Protein 4QNS (pdb70)

B-factor: mean 16.65, std 9.48, range [5.18, 85.09]

Secondary structure (DSSP, 8-state):
-HHHHHHHHHHHHHHHHHHTSGGGGGGSSPPPTTT-HHHHHH-SS---HHHHHHHHHTT---SHHHHHHHHHHHHHHHHHHS-TTSHHHHHHHHHHHHHHHHHHT-/-HHHHHHHHHHHHHHHHHHTSGGGGGGSSPPPTTTSTTHHHH-SS---HHHHHHHHHHT---SHHHHHHHHHHHHHHHHHHS-TTSHHHHHHHHHHHHHHHHHHT-/-HHHHHHHHHHHHHTSTT-GGGSS---GGGSTTHHHH-SS---HHHHHHHHHHT---SHHHHHHHHHHHHHHHHHHS-TTSHHHHHHHHHHHHHHHHHHH-/-HHHHHHHHHHHHHHTSTT-GGGSS---TTT-TTHHHH-SS---HHHHHHHHHHT---SHHHHHHHHHHHHHHHHHHS-TTSHHHHHHHHHHHHHHHHHHT-

Foldseek 3Di:
DVVLVVLLVLQLVLLVVLCPDPLQVVAADWDDCVVCVVLCVFDVLDHGSVRLNVCSVVSVDVDLVSSVVRLVVNLVSQPRPDPCPDSNNVSSVVSCVVRVVSSVVD/DVVLVVLLVLQVVLLVVLCPDPLQVVQADDDDCVVPVCLCVQQVDEHGSVRLNVCSVVSNDRDLVSSVVNLVVNLVSQPSVDPCPDSSNVSSVVSCVVRVVSSVVD/DVLVLLVVLLVVLCPDPLQVVAADWDDPVPQPCLVVFQPDEHGSVRLNVCSVVVVDVDLVSSVVVLVSNLVSQPRRDDCVDVSNVSSVVSCVVSVVSSVVD/DVVLVLLVVLLVVLCPDPLQVVAADWDDCVVVVCLCVFQVDEHGSVRLNVCSVVVVDVDLVSSVVVLVSNLVSQPRSDDCPDVSNVSSVVSCVVSVVSSVVD

Solvent-accessible surface area: 22163 Å² total; per-residue (Å²): 75,143,155,85,79,106,18,67,81,57,1,32,38,12,0,73,62,0,80,149,33,119,2,0,177,51,13,48,141,62,52,40,123,106,150,32,71,95,25,52,97,92,3,149,98,64,16,6,2,78,47,0,35,134,68,2,122,132,36,76,14,125,63,48,102,62,0,4,96,10,0,61,60,5,0,55,13,8,7,116,81,34,50,53,97,44,102,102,2,115,52,0,8,85,0,0,56,58,0,8,33,63,21,62,83,46,76,143,154,74,78,107,16,62,81,58,0,30,37,12,0,68,68,0,60,154,39,137,7,0,114,26,12,59,136,49,54,46,93,58,153,16,97,67,15,65,98,84,2,140,58,11,13,5,2,54,5,0,32,48,27,2,138,74,28,44,9,118,66,49,101,58,0,4,114,7,0,105,68,5,0,56,16,12,66,124,69,30,54,95,135,46,76,89,32,102,34,0,64,69,0,32,103,75,0,61,84,86,21,114,84,46,166,42,90,88,60,0,26,25,1,0,71,68,0,63,142,43,151,5,0,127,24,10,52,128,80,57,63,112,106,145,9,105,91,15,189,113,76,4,199,98,79,13,4,0,42,45,0,36,141,68,1,128,149,29,57,15,153,32,40,74,59,0,1,107,9,0,59,50,6,0,18,16,13,2,59,51,25,36,2,78,43,79,85,3,96,37,0,19,100,4,1,54,77,0,4,80,90,11,90,84,49,148,151,43,64,81,76,0,31,28,2,0,52,97,0,48,78,32,94,23,0,3,19,7,24,115,82,61,61,53,76,65,6,32,44,11,6,25,70,2,124,83,17,14,4,3,43,35,0,36,138,66,1,124,149,26,56,18,155,60,46,107,56,0,0,102,8,0,58,60,6,0,18,15,12,2,58,58,25,35,2,76,26,21,25,2,89,28,0,20,105,4,1,57,81,0,5,82,90,12,89,82,47

GO terms:
  GO:0005634 nucleus (C, IDA)
  GO:0010484 histone H3 acetyltransferase activity (F, IDA)

Sequence (415 aa):
GHKEVQLKDQILGVLDYLEKQQQSAWPFLKPVSLSEAPDYYDIIKEPTDILTMRRKARHGDYKTKEDFGIELKRRMFDNCRLYNAPTTIYFKKYANEELQTLIWPKYEAIGHKEVQLKDQILGVLDYLEEKQQSAWPFLKPVSLSEAPDYYDIIKEPTDILTMRRKARRHGDYKTKEDFGIELKRMFDNCRLYNAPTTIYFKYANEELQTLIWPKYEAIQLKDQILGVLDYLEEKQQQSAWPFLKPVSSLSEEAPDYYDIIKEPTDILTMRRKARRHHGDYKTKEDFGIELKRMFDNCRLYNAPTTIIYFKYANELQTLIIWPKYEAIVQLKDQILGVLDYLEKKQQSAWPFLKPVSLSEAAPDDYYDIIKEPTDILTMRRKARHHGDYKTKEDFGIELKKRMFDNCRLYNAPTTIYFKYANELLQTLLIWPKYEAI

CATH classification: 1.20.920.10

InterPro domains:
  IPR000182 GNAT domain [PF00583] (1164-1255)
  IPR000182 GNAT domain [PS51186] (1131-1284)
  IPR001487 Bromodomain [PR00503] (1376-1389)
  IPR001487 Bromodomain [PR00503] (1390-1406)
  IPR001487 Bromodomain [PR00503] (1406-1424)
  IPR001487 Bromodomain [PR00503] (1424-1443)
  IPR001487 Bromodomain [PS50014] (1373-1443)
  IPR001487 Bromodomain [SM00297] (1354-1462)
  IPR016181 Acyl-CoA N-acyltransferase [SSF55729] (1153-1289)
  IPR036427 Bromodomain-like superfamily [G3DSA:1.20.920.10] (1350-1465)
  IPR036427 Bromodomain-like superfamily [SSF47370] (1352-1461)
  IPR037800 Histone acetyltransferase GCN5 [PTHR45750] (764-1465)

Organism: Plasmodium falciparum (isolate 3D7) (NCBI:txid36329)

Nearest PDB structures (foldseek):
  5tpx-assembly1_A  TM=9.927E-01  e=2.326E-15  Plasmodium falciparum 3D7
  4qns-assembly5_B-2  TM=9.962E-01  e=1.117E-14  Plasmodium falciparum 3D7
  4qns-assembly5_A  TM=9.807E-01  e=1.322E-14  Plasmodium falciparum 3D7
  5uiy-assembly4_D  TM=9.696E-01  e=1.025E-07  Homo sapiens
  5uiy-assembly1_A  TM=9.704E-01  e=1.796E-07  Homo sapiens

Radius of gyration: 23.81 Å; Cα contacts (8 Å, |Δi|>4): 464; chains: 4; bounding box: 58×70×60 Å

Structure (mmCIF, N/CA/C/O backbone):
data_4QNS
#
_entry.id   4QNS
#
_cell.length_a   50.217
_cell.length_b   98.871
_cell.length_c   50.439
_cell.angle_alpha   90.000
_cell.angle_beta   109.630
_cell.angle_gamma   90.000
#
_symmetry.space_group_name_H-M   'P 1 21 1'
#
loop_
_entity.id
_e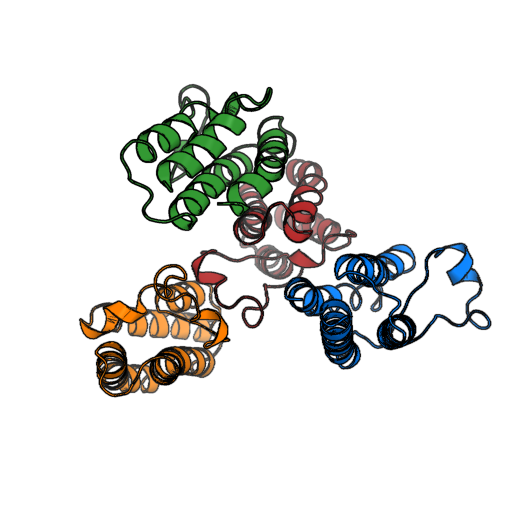ntity.type
_entity.pdbx_description
1 polymer 'Histone acetyltransferase GCN5, putative'
2 non-polymer 'SULFATE ION'
3 non-polymer 1,2-ETHANEDIOL
4 non-polymer 'ACETATE ION'
5 water water
#
loop_
_atom_site.group_PDB
_atom_site.id
_atom_site.type_symbol
_atom_site.label_atom_id
_atom_site.label_alt_id
_atom_site.label_comp_id
_atom_site.label_asym_id
_atom_site.label_entity_id
_atom_site.label_seq_id
_atom_site.pdbx_PDB_ins_code
_atom_site.Cartn_x
_atom_site.Cartn_y
_atom_site.Cartn_z
_atom_site.occupancy
_atom_site.B_iso_or_equiv
_atom_site.auth_seq_id
_atom_site.auth_comp_id
_atom_site.auth_asym_id
_atom_site.auth_atom_id
_atom_site.pdbx_PDB_model_num
ATOM 1 N N . GLY A 1 1 ? -52.846 39.954 63.955 1.00 22.42 1355 GLY A N 1
ATOM 2 C CA . GLY A 1 1 ? -53.707 40.994 63.418 1.00 16.50 1355 GLY A CA 1
ATOM 3 C C . GLY A 1 1 ? -53.269 41.380 62.020 1.00 15.11 1355 GLY A C 1
ATOM 4 O O . GLY A 1 1 ? -52.557 40.616 61.365 1.00 15.55 1355 GLY A O 1
ATOM 5 N N . HIS A 1 2 ? -53.654 42.568 61.568 1.00 16.79 1356 HIS A N 1
ATOM 6 C CA . HIS A 1 2 ? -53.413 42.930 60.173 1.00 14.59 1356 HIS A CA 1
ATOM 7 C C . HIS A 1 2 ? -51.932 43.044 59.826 1.00 14.09 1356 HIS A C 1
ATOM 8 O O . HIS A 1 2 ? -51.549 42.756 58.693 1.00 12.06 1356 HIS A O 1
ATOM 15 N N . LYS A 1 3 ? -51.091 43.427 60.783 1.00 12.54 1357 LYS A N 1
ATOM 16 C CA . LYS A 1 3 ? -49.675 43.564 60.464 1.00 11.87 1357 LYS A CA 1
ATOM 17 C C . LYS A 1 3 ? -49.057 42.191 60.193 1.00 12.53 1357 LYS A C 1
ATOM 18 O O . LYS A 1 3 ? -48.272 42.042 59.254 1.00 13.02 1357 LYS A O 1
ATOM 24 N N . GLU A 1 4 ? -49.434 41.189 60.984 1.00 14.08 1358 GLU A N 1
ATOM 25 C CA . GLU A 1 4 ? -48.916 39.834 60.774 1.00 13.40 1358 GLU A CA 1
ATOM 26 C C . GLU A 1 4 ? -49.437 39.246 59.464 1.00 13.85 1358 GLU A C 1
ATOM 27 O O . GLU A 1 4 ? -48.712 38.553 58.757 1.00 13.80 1358 GLU A O 1
ATOM 33 N N . VAL A 1 5 ? -50.686 39.535 59.126 1.00 14.40 1359 VAL A N 1
ATOM 34 C CA . VAL A 1 5 ? -51.241 39.047 57.872 1.00 12.18 1359 VAL A CA 1
ATOM 35 C C . VAL A 1 5 ? -50.504 39.678 56.697 1.00 10.83 1359 VAL A C 1
ATOM 36 O O . VAL A 1 5 ? -50.105 38.988 55.755 1.00 10.64 1359 VAL A O 1
ATOM 40 N N . GLN A 1 6 ? -50.317 40.990 56.756 1.00 10.33 1360 GLN A N 1
ATOM 41 C CA . GLN A 1 6 ? -49.630 41.680 55.686 1.00 9.56 1360 GLN A CA 1
ATOM 42 C C . GLN A 1 6 ? -48.215 41.136 55.546 1.00 10.34 1360 GLN A C 1
ATOM 43 O O . GLN A 1 6 ? -47.744 40.870 54.429 1.00 10.51 1360 GLN A O 1
ATOM 49 N N . LEU A 1 7 ? -47.546 40.960 56.680 1.00 10.02 1361 LEU A N 1
ATOM 50 C CA . LEU A 1 7 ? -46.176 40.450 56.675 1.00 11.80 1361 LEU A CA 1
ATOM 51 C C . LEU A 1 7 ? -46.094 39.052 56.061 1.00 10.67 1361 LEU A C 1
ATOM 52 O O . LEU A 1 7 ? -45.199 38.779 55.250 1.00 11.57 1361 LEU A O 1
ATOM 57 N N . LYS A 1 8 ? -47.021 38.175 56.439 1.00 10.02 1362 LYS A N 1
ATOM 58 C CA . LYS A 1 8 ? -47.077 36.831 55.870 1.00 9.64 1362 LYS A CA 1
ATOM 59 C C . LYS A 1 8 ? -47.155 36.904 54.353 1.00 12.39 1362 LYS A C 1
ATOM 60 O O . LYS A 1 8 ? -46.409 36.219 53.644 1.00 10.79 1362 LYS A O 1
ATOM 66 N N . ASP A 1 9 ? -48.056 37.743 53.862 1.00 10.92 1363 ASP A N 1
ATOM 67 C CA . ASP A 1 9 ? -48.255 37.854 52.430 1.00 9.56 1363 ASP A CA 1
ATOM 68 C C . ASP A 1 9 ? -46.998 38.401 51.752 1.00 11.81 1363 ASP A C 1
ATOM 69 O O . ASP A 1 9 ? -46.634 37.949 50.670 1.00 11.18 1363 ASP A O 1
ATOM 74 N N . GLN A 1 10 ? -46.310 39.337 52.402 1.00 9.82 1364 GLN A N 1
ATOM 75 C CA . GLN A 1 10 ? -45.080 39.886 51.825 1.00 11.53 1364 GLN A CA 1
ATOM 76 C C . GLN A 1 10 ? -43.962 38.851 51.797 1.00 11.31 1364 GLN A C 1
ATOM 77 O O . GLN A 1 10 ? -43.227 38.750 50.813 1.00 12.15 1364 GLN A O 1
ATOM 83 N N . ILE A 1 11 ? -43.833 38.094 52.876 1.00 8.32 1365 ILE A N 1
ATOM 84 C CA . ILE A 1 11 ? -42.823 37.041 52.935 1.00 8.53 1365 ILE A CA 1
ATOM 85 C C . ILE A 1 11 ? -43.081 36.009 51.847 1.00 9.50 1365 ILE A C 1
ATOM 86 O O . ILE A 1 11 ? -42.153 35.594 51.149 1.00 9.96 1365 ILE A O 1
ATOM 91 N N . LEU A 1 12 ? -44.331 35.594 51.677 1.00 10.92 1366 LEU A N 1
ATOM 92 C CA . LEU A 1 12 ? -44.634 34.607 50.650 1.00 9.75 1366 LEU A CA 1
ATOM 93 C C . LEU A 1 12 ? -44.333 35.156 49.260 1.00 10.86 1366 LEU A C 1
ATOM 94 O O . LEU A 1 12 ? -43.922 34.410 48.376 1.00 11.29 1366 LEU A O 1
ATOM 99 N N . GLY A 1 13 ? -44.516 36.460 49.066 1.00 11.21 1367 GLY A N 1
ATOM 100 C CA . GLY A 1 13 ? -44.175 37.075 47.792 1.00 11.01 1367 GLY A CA 1
ATOM 101 C C . GLY A 1 13 ? -42.682 37.018 47.513 1.00 10.56 1367 GLY A C 1
ATOM 102 O O . GLY A 1 13 ? -42.254 36.772 46.371 1.00 12.72 1367 GLY A O 1
ATOM 103 N N . VAL A 1 14 ? -41.882 37.236 48.550 1.00 9.48 1368 VAL A N 1
ATOM 104 C CA . VAL A 1 14 ? -40.443 37.134 48.419 1.00 9.49 1368 VAL A CA 1
ATOM 105 C C . VAL A 1 14 ? -40.038 35.696 48.120 1.00 8.79 1368 VAL A C 1
ATOM 106 O O . VAL A 1 14 ? -39.204 35.457 47.243 1.00 10.21 1368 VAL A O 1
ATOM 110 N N . LEU A 1 15 ? -40.638 34.734 48.821 1.00 8.92 1369 LEU A N 1
ATOM 111 C CA . LEU A 1 15 ? -40.298 33.338 48.579 1.00 9.14 1369 LEU A CA 1
ATOM 112 C C . LEU A 1 15 ? -40.733 32.889 47.181 1.00 11.11 1369 LEU A C 1
ATOM 113 O O . LEU A 1 15 ? -40.066 32.054 46.563 1.00 12.92 1369 LEU A O 1
ATOM 118 N N . ASP A 1 16 ? -41.834 33.441 46.684 1.00 11.37 1370 ASP A N 1
ATOM 119 C CA . ASP A 1 16 ? -42.277 33.141 45.320 1.00 12.71 1370 ASP A CA 1
ATOM 120 C C . ASP A 1 16 ? -41.238 33.558 44.291 1.00 12.40 1370 ASP A C 1
ATOM 121 O O . ASP A 1 16 ? -40.946 32.813 43.357 1.00 16.62 1370 ASP A O 1
ATOM 126 N N . TYR A 1 17 ? -40.697 34.762 44.455 1.00 12.10 1371 TYR A N 1
ATOM 127 C CA . TYR A 1 17 ? -39.688 35.278 43.539 1.00 12.09 1371 TYR A CA 1
ATOM 128 C C . TYR A 1 17 ? -38.413 34.455 43.659 1.00 13.16 1371 TYR A C 1
ATOM 129 O O . TYR A 1 17 ? -37.785 34.100 42.664 1.00 15.31 1371 TYR A O 1
ATOM 138 N N . LEU A 1 18 ? -38.055 34.143 44.896 1.00 12.55 1372 LEU A N 1
ATOM 139 C CA . LEU A 1 18 ? -36.875 33.355 45.187 1.00 12.87 1372 LEU A CA 1
ATOM 140 C C . LEU A 1 18 ? -36.936 32.016 44.456 1.00 12.59 1372 LEU A C 1
ATOM 141 O O . LEU A 1 18 ? -35.993 31.627 43.749 1.00 16.90 1372 LEU A O 1
ATOM 146 N N . GLU A 1 19 ? -38.067 31.340 44.588 1.00 14.62 1373 GLU A N 1
ATOM 147 C CA . GLU A 1 19 ? -38.197 29.964 44.131 1.00 15.51 1373 GLU A CA 1
ATOM 148 C C . GLU A 1 19 ? -38.118 29.820 42.612 1.00 18.31 1373 GLU A C 1
ATOM 149 O O . GLU A 1 19 ? -37.795 28.742 42.114 1.00 24.66 1373 GLU A O 1
ATOM 155 N N . LYS A 1 20 ? -38.386 30.890 41.871 1.00 18.21 1374 LYS A N 1
ATOM 156 C CA . LYS A 1 20 ? -38.399 30.769 40.414 1.00 23.44 1374 LYS A CA 1
ATOM 157 C C . LYS A 1 20 ? -37.082 31.158 39.736 1.00 20.17 1374 LYS A C 1
ATOM 158 O O . LYS A 1 20 ? -36.994 31.154 38.507 1.00 22.62 1374 LYS A O 1
ATOM 164 N N . GLN A 1 21 ? -36.049 31.452 40.522 1.00 16.10 1375 GLN A N 1
ATOM 165 C CA . GLN A 1 21 ? -34.733 31.755 39.955 1.00 14.25 1375 GLN A CA 1
ATOM 166 C C . GLN A 1 21 ? -33.976 30.466 39.656 1.00 15.54 1375 GLN A C 1
ATOM 167 O O . GLN A 1 21 ? -34.124 29.480 40.366 1.00 17.12 1375 GLN A O 1
ATOM 173 N N . GLN A 1 22 ? -33.138 30.469 38.627 1.00 16.41 1376 GLN A N 1
ATOM 174 C CA A GLN A 1 22 ? -32.359 29.287 38.254 0.70 17.48 1376 GLN A CA 1
ATOM 175 C CA B GLN A 1 22 ? -32.438 29.237 38.296 0.30 17.33 1376 GLN A CA 1
ATOM 176 C C . GLN A 1 22 ? -31.394 28.878 39.355 1.00 18.40 1376 GLN A C 1
ATOM 177 O O . GLN A 1 22 ? -31.049 27.709 39.501 1.00 21.76 1376 GLN A O 1
ATOM 188 N N . SER A 1 23 ? -30.931 29.860 40.122 1.00 12.98 1377 SER A N 1
ATOM 189 C CA . SER A 1 23 ? -29.978 29.581 41.194 1.00 12.25 1377 SER A CA 1
ATOM 190 C C . SER A 1 23 ? -30.635 29.035 42.468 1.00 11.38 1377 SER A C 1
ATOM 191 O O . SER A 1 23 ? -29.953 28.784 43.463 1.00 13.10 1377 SER A O 1
ATOM 194 N N . ALA A 1 24 ? -31.950 28.829 42.437 1.00 11.13 1378 ALA A N 1
ATOM 195 C CA . ALA A 1 24 ? -32.656 28.371 43.630 1.00 10.98 1378 ALA A CA 1
ATOM 196 C C . ALA A 1 24 ? -32.657 26.857 43.799 1.00 9.03 1378 ALA A C 1
ATOM 197 O O . ALA A 1 24 ? -32.981 26.370 44.875 1.00 9.76 1378 ALA A O 1
ATOM 199 N N . TRP A 1 25 ? -32.309 26.110 42.754 1.00 10.57 1379 TRP A N 1
ATOM 200 C CA . TRP A 1 25 ? -32.439 24.645 42.812 1.00 11.11 1379 TRP A CA 1
ATOM 201 C C . TRP A 1 25 ? -31.797 23.948 44.034 1.00 11.51 1379 TRP A C 1
ATOM 202 O O . TRP A 1 25 ? -32.400 23.029 44.584 1.00 14.37 1379 TRP A O 1
ATOM 213 N N . PRO A 1 26 ? -30.596 24.378 44.484 1.00 10.58 1380 PRO A N 1
ATOM 214 C CA . PRO A 1 26 ? -30.052 23.701 45.677 1.00 12.60 1380 PRO A CA 1
ATOM 215 C C . PRO A 1 26 ? -30.865 23.884 46.960 1.00 13.12 1380 PRO A C 1
ATOM 216 O O . PRO A 1 26 ? -30.730 23.087 47.893 1.00 13.68 1380 PRO A O 1
ATOM 220 N N . PHE A 1 27 ? -31.709 24.907 46.991 1.00 9.67 1381 PHE A N 1
ATOM 221 C CA . PHE A 1 27 ? -32.286 25.412 48.230 1.00 9.82 1381 PHE A CA 1
ATOM 222 C C . PHE A 1 27 ? -33.779 25.153 48.370 1.00 9.84 1381 PHE A C 1
ATOM 223 O O . PHE A 1 27 ? -34.404 25.636 49.317 1.00 10.10 1381 PHE A O 1
ATOM 231 N N . LEU A 1 28 ? -34.353 24.376 47.457 1.00 8.47 1382 LEU A N 1
ATOM 232 C CA . LEU A 1 28 ? -35.807 24.266 47.402 1.00 8.40 1382 LEU A CA 1
ATOM 233 C C . LEU A 1 28 ? -36.413 23.496 48.566 1.00 10.38 1382 LEU A C 1
ATOM 234 O O . LEU A 1 28 ? -37.524 23.794 48.984 1.00 11.75 1382 LEU A O 1
ATOM 239 N N . LYS A 1 29 ? -35.712 22.493 49.066 1.00 10.43 1383 LYS A N 1
ATOM 240 C CA . LYS A 1 29 ? -36.294 21.648 50.100 1.00 11.33 1383 LYS A CA 1
ATOM 241 C C . LYS A 1 29 ? -35.216 21.200 51.078 1.00 9.63 1383 LYS A C 1
ATOM 242 O O . LYS A 1 29 ? -34.032 21.395 50.810 1.00 10.58 1383 LYS A O 1
ATOM 248 N N . PRO A 1 30 ? -35.613 20.642 52.237 1.00 8.75 1384 PRO A N 1
ATOM 249 C CA . PRO A 1 30 ? -34.590 20.232 53.204 1.00 9.05 1384 PRO A CA 1
ATOM 250 C C . PRO A 1 30 ? -33.616 19.208 52.645 1.00 9.07 1384 PRO A C 1
ATOM 251 O O . PRO A 1 30 ? -33.988 18.380 51.809 1.00 11.95 1384 PRO A O 1
ATOM 255 N N . VAL A 1 31 ? -32.376 19.265 53.113 1.00 9.78 1385 VAL A N 1
ATOM 256 C CA . VAL A 1 31 ? -31.409 18.230 52.768 1.00 9.52 1385 VAL A CA 1
ATOM 257 C C . VAL A 1 31 ? -31.882 16.910 53.359 1.00 11.76 1385 VAL A C 1
ATOM 258 O O . VAL A 1 31 ? -32.278 16.858 54.527 1.00 11.08 1385 VAL A O 1
ATOM 262 N N . SER A 1 32 ? -31.872 15.855 52.549 1.00 10.40 1386 SER A N 1
ATOM 263 C CA . SER A 1 32 ? -32.343 14.551 53.003 1.00 10.98 1386 SER A CA 1
ATOM 264 C C . SER A 1 32 ? -31.466 13.991 54.112 1.00 11.64 1386 SER A C 1
ATOM 265 O O . SER A 1 32 ? -30.280 13.778 53.917 1.00 11.61 1386 SER A O 1
ATOM 268 N N . LEU A 1 33 ? -32.051 13.754 55.281 1.00 11.62 1387 LEU A N 1
ATOM 269 C CA . LEU A 1 33 ? -31.322 13.102 56.362 1.00 12.07 1387 LEU A CA 1
ATOM 270 C C . LEU A 1 33 ? -30.853 11.710 55.949 1.00 12.83 1387 LEU A C 1
ATOM 271 O O . LEU A 1 33 ? -29.727 11.303 56.246 1.00 13.76 1387 LEU A O 1
ATOM 276 N N . SER A 1 34 ? -31.729 10.988 55.257 1.00 13.10 1388 SER A N 1
ATOM 277 C CA . SER A 1 34 ? -31.413 9.667 54.743 1.00 13.94 1388 SER A CA 1
ATOM 278 C C . SER A 1 34 ? -30.191 9.699 53.829 1.00 14.32 1388 SER A C 1
ATOM 279 O O . SER A 1 34 ? -29.260 8.914 54.008 1.00 17.49 1388 SER A O 1
ATOM 282 N N . GLU A 1 35 ? -30.185 10.613 52.863 1.00 14.10 1389 GLU A N 1
ATOM 283 C CA . GLU A 1 35 ? -29.115 10.636 51.870 1.00 13.69 1389 GLU A CA 1
ATOM 284 C C . GLU A 1 35 ? -27.830 11.266 52.376 1.00 14.24 1389 GLU A C 1
ATOM 285 O O . GLU A 1 35 ? -26.745 10.901 51.924 1.00 18.32 1389 GLU A O 1
ATOM 291 N N . ALA A 1 36 ? -27.949 12.230 53.281 1.00 14.11 1390 ALA A N 1
ATOM 292 C CA . ALA A 1 36 ? -26.810 13.067 53.650 1.00 12.83 1390 ALA A CA 1
ATOM 293 C C . ALA A 1 36 ? -26.715 13.318 55.153 1.00 12.82 1390 ALA A C 1
ATOM 294 O O . ALA A 1 36 ? -26.765 14.459 55.601 1.00 12.78 1390 ALA A O 1
ATOM 296 N N . PRO A 1 37 ? -26.549 12.251 55.937 1.00 13.52 1391 PRO A N 1
ATOM 297 C CA . PRO A 1 37 ? -26.437 12.465 57.379 1.00 16.06 1391 PRO A CA 1
ATOM 298 C C . PRO A 1 37 ? -25.278 13.389 57.755 1.00 13.75 1391 PRO A C 1
ATOM 299 O O . PRO A 1 37 ? -25.412 14.136 58.721 1.00 18.89 1391 PRO A O 1
ATOM 303 N N . ASP A 1 38 ? -24.193 13.379 56.985 1.00 15.87 1392 ASP A N 1
ATOM 304 C CA . ASP A 1 38 ? -23.017 14.177 57.331 1.00 17.25 1392 ASP A CA 1
ATOM 305 C C . ASP A 1 38 ? -23.310 15.685 57.276 1.00 15.28 1392 ASP A C 1
ATOM 306 O O . ASP A 1 38 ? -22.676 16.479 57.973 1.00 16.52 1392 ASP A O 1
ATOM 311 N N . TYR A 1 39 ? -24.275 16.082 56.450 1.00 12.96 1393 TYR A N 1
ATOM 312 C CA . TYR A 1 39 ? -24.680 17.480 56.359 1.00 12.08 1393 TYR A CA 1
ATOM 313 C C . TYR A 1 39 ? -25.089 18.023 57.718 1.00 15.24 1393 TYR A C 1
ATOM 314 O O . TYR A 1 39 ? -24.701 19.123 58.111 1.00 13.74 1393 TYR A O 1
ATOM 323 N N . TYR A 1 40 ? -25.870 17.227 58.439 1.00 13.41 1394 TYR A N 1
ATOM 324 C CA . TYR A 1 40 ? -26.428 17.660 59.705 1.00 13.06 1394 TYR A CA 1
ATOM 325 C C . TYR A 1 40 ? -25.437 17.548 60.863 1.00 16.66 1394 TYR A C 1
ATOM 326 O O . TYR A 1 40 ? -25.710 18.024 61.962 1.00 18.92 1394 TYR A O 1
ATOM 335 N N . ASP A 1 41 ? -24.283 16.938 60.606 1.00 14.82 1395 ASP A N 1
ATOM 336 C CA . ASP A 1 41 ? -23.181 16.985 61.563 1.00 17.02 1395 ASP A CA 1
ATOM 337 C C . ASP A 1 41 ? -22.502 18.354 61.554 1.00 17.70 1395 ASP A C 1
ATOM 338 O O . ASP A 1 41 ? -21.870 18.741 62.536 1.00 25.49 1395 ASP A O 1
ATOM 343 N N . ILE A 1 42 ? -22.635 19.080 60.445 1.00 15.57 1396 ILE A N 1
ATOM 344 C CA . ILE A 1 42 ? -21.988 20.381 60.285 1.00 15.63 1396 ILE A CA 1
ATOM 345 C C . ILE A 1 42 ? -22.979 21.535 60.434 1.00 17.76 1396 ILE A C 1
ATOM 346 O O . ILE A 1 42 ? -22.692 22.540 61.092 1.00 20.40 1396 ILE A O 1
ATOM 351 N N . ILE A 1 43 ? -24.145 21.384 59.817 1.00 14.46 1397 ILE A N 1
ATOM 352 C CA . ILE A 1 43 ? -25.162 22.424 59.817 1.00 14.22 1397 ILE A CA 1
ATOM 353 C C . ILE A 1 43 ? -26.179 22.175 60.923 1.00 14.97 1397 ILE A C 1
ATOM 354 O O . ILE A 1 43 ? -26.935 21.204 60.872 1.00 16.41 1397 ILE A O 1
ATOM 359 N N . LYS A 1 44 ? -26.203 23.052 61.921 1.00 14.48 1398 LYS A N 1
ATOM 360 C CA . LYS A 1 44 ? -27.018 22.821 63.107 1.00 14.07 1398 LYS A CA 1
ATOM 361 C C . LYS A 1 44 ? -28.270 23.686 63.132 1.00 14.02 1398 LYS A C 1
ATOM 362 O O . LYS A 1 44 ? -29.138 23.524 63.995 1.00 14.93 1398 LYS A O 1
ATOM 368 N N . GLU A 1 45 ? -28.366 24.622 62.197 1.00 13.71 1399 GLU A N 1
ATOM 369 C CA . GLU A 1 45 ? -29.594 25.386 62.049 1.00 12.26 1399 GLU A CA 1
ATOM 370 C C . GLU A 1 45 ? -30.066 25.338 60.599 1.00 12.70 1399 GLU A C 1
ATOM 371 O O . GLU A 1 45 ? -30.036 26.347 59.883 1.00 12.06 1399 GLU A O 1
ATOM 377 N N . PRO A 1 46 ? -30.498 24.153 60.144 1.00 10.23 1400 PRO A N 1
ATOM 378 C CA . PRO A 1 46 ? -30.876 23.992 58.738 1.00 9.61 1400 PRO A CA 1
ATOM 379 C C . PRO A 1 46 ? -32.116 24.775 58.348 1.00 10.55 1400 PRO A C 1
ATOM 380 O O . PRO A 1 46 ? -33.004 25.012 59.168 1.00 14.26 1400 PRO A O 1
ATOM 384 N N . THR A 1 47 ? -32.174 25.164 57.084 1.00 9.34 1401 THR A N 1
ATOM 385 C CA . THR A 1 47 ? -33.387 25.738 56.541 1.00 10.81 1401 THR A CA 1
ATOM 386 C C . THR A 1 47 ? -33.376 25.611 55.025 1.00 10.39 1401 THR A C 1
ATOM 387 O O . THR A 1 47 ? -32.390 25.196 54.427 1.00 12.57 1401 THR A O 1
ATOM 391 N N . ASP A 1 48 ? -34.497 25.962 54.413 1.00 10.05 1402 ASP A N 1
ATOM 392 C CA . ASP A 1 48 ? -34.677 25.807 52.978 1.00 8.72 1402 ASP A CA 1
ATOM 393 C C . ASP A 1 48 ? -35.946 26.536 52.602 1.00 9.68 1402 ASP A C 1
ATOM 394 O O . ASP A 1 48 ? -36.720 26.931 53.478 1.00 8.56 1402 ASP A O 1
ATOM 399 N N . ILE A 1 49 ? -36.178 26.697 51.304 1.00 9.03 1403 ILE A N 1
ATOM 400 C CA . ILE A 1 49 ? -37.291 27.519 50.851 1.00 8.97 1403 ILE A CA 1
ATOM 401 C C . ILE A 1 49 ? -38.651 26.928 51.219 1.00 9.42 1403 ILE A C 1
ATOM 402 O O . ILE A 1 49 ? -39.530 27.670 51.658 1.00 10.33 1403 ILE A O 1
ATOM 407 N N . LEU A 1 50 ? -38.821 25.616 51.060 1.00 9.14 1404 LEU A N 1
ATOM 408 C CA . LEU A 1 50 ? -40.106 24.991 51.384 1.00 9.38 1404 LEU A CA 1
ATOM 409 C C . LEU A 1 50 ? -40.416 25.139 52.873 1.00 9.14 1404 LEU A C 1
ATOM 410 O O . LEU A 1 50 ? -41.538 25.480 53.239 1.00 10.79 1404 LEU A O 1
ATOM 415 N N . THR A 1 51 ? -39.426 24.901 53.735 1.00 8.69 1405 THR A N 1
ATOM 416 C CA . THR A 1 51 ? -39.655 25.042 55.168 1.00 8.50 1405 THR A CA 1
ATOM 417 C C . THR A 1 51 ? -40.031 26.475 55.516 1.00 10.03 1405 THR A C 1
ATOM 418 O O . THR A 1 51 ? -40.960 26.703 56.284 1.00 9.36 1405 THR A O 1
ATOM 422 N N . MET A 1 52 ? -39.340 27.449 54.936 1.00 10.27 1406 MET A N 1
ATOM 423 C CA . MET A 1 52 ? -39.691 28.840 55.217 1.00 8.75 1406 MET A CA 1
ATOM 424 C C . MET A 1 52 ? -41.097 29.156 54.714 1.00 10.21 1406 MET A C 1
ATOM 425 O O . MET A 1 52 ? -41.829 29.892 55.366 1.00 10.08 1406 MET A O 1
ATOM 430 N N . ARG A 1 53 ? -41.474 28.604 53.561 1.00 8.87 1407 ARG A N 1
ATOM 431 C CA . ARG A 1 53 ? -42.816 28.835 53.042 1.00 9.46 1407 ARG A CA 1
ATOM 432 C C . ARG A 1 53 ? -43.877 28.283 53.992 1.00 11.09 1407 ARG A C 1
ATOM 433 O O . ARG A 1 53 ? -44.871 28.954 54.283 1.00 10.79 1407 ARG A O 1
ATOM 441 N N . ARG A 1 54 ? -43.667 27.066 54.480 1.00 9.34 1408 ARG A N 1
ATOM 442 C CA . ARG A 1 54 ? -44.656 26.447 55.359 1.00 9.82 1408 ARG A CA 1
ATOM 443 C C . ARG A 1 54 ? -44.696 27.196 56.688 1.00 11.93 1408 ARG A C 1
ATOM 444 O O . ARG A 1 54 ? -45.776 27.459 57.223 1.00 12.39 1408 ARG A O 1
ATOM 452 N N . LYS A 1 55 ? -43.537 27.600 57.201 1.00 9.77 1409 LYS A N 1
ATOM 453 C CA . LYS A 1 55 ? -43.527 28.420 58.411 1.00 11.46 1409 LYS A CA 1
ATOM 454 C C . LYS A 1 55 ? -44.282 29.737 58.207 1.00 13.58 1409 LYS A C 1
ATOM 455 O O . LYS A 1 55 ? -45.058 30.157 59.069 1.00 13.61 1409 LYS A O 1
ATOM 461 N N . ALA A 1 56 ? -44.054 30.397 57.077 1.00 10.52 1410 ALA A N 1
ATOM 462 C CA . ALA A 1 56 ? -44.714 31.668 56.812 1.00 10.98 1410 ALA A CA 1
ATOM 463 C C . ALA A 1 56 ? -46.231 31.503 56.746 1.00 13.45 1410 ALA A C 1
ATOM 464 O O . ALA A 1 56 ? -46.974 32.286 57.345 1.00 14.06 1410 ALA A O 1
ATOM 466 N N . ARG A 1 57 ? -46.687 30.482 56.025 1.00 12.65 1411 ARG A N 1
ATOM 467 C CA . ARG A 1 57 ? -48.115 30.224 55.879 1.00 12.91 1411 ARG A CA 1
ATOM 468 C C . ARG A 1 57 ? -48.792 29.981 57.222 1.00 16.30 1411 ARG A C 1
ATOM 469 O O . ARG A 1 57 ? -49.968 30.296 57.400 1.00 16.34 1411 ARG A O 1
ATOM 477 N N . HIS A 1 58 ? -48.042 29.444 58.177 1.00 14.49 1412 HIS A N 1
ATOM 478 C CA . HIS A 1 58 ? -48.612 29.110 59.474 1.00 14.65 1412 HIS A CA 1
ATOM 479 C C . HIS A 1 58 ? -48.308 30.150 60.548 1.00 16.90 1412 HIS A C 1
ATOM 480 O O . HIS A 1 58 ? -48.491 29.901 61.738 1.00 22.31 1412 HIS A O 1
ATOM 487 N N . GLY A 1 59 ? -47.866 31.325 60.112 1.00 17.91 1413 GLY A N 1
ATOM 488 C CA . GLY A 1 59 ? -47.720 32.469 60.994 1.00 20.12 1413 GLY A CA 1
ATOM 489 C C . GLY A 1 59 ? -46.526 32.420 61.926 1.00 19.84 1413 GLY A C 1
ATOM 490 O O . GLY A 1 59 ? -46.512 33.092 62.960 1.00 21.30 1413 GLY A O 1
ATOM 491 N N . ASP A 1 60 ? -45.506 31.647 61.566 1.00 16.49 1414 ASP A N 1
ATOM 492 C CA . ASP A 1 60 ? -44.387 31.460 62.483 1.00 17.03 1414 ASP A CA 1
ATOM 493 C C . ASP A 1 60 ? -43.388 32.619 62.463 1.00 19.01 1414 ASP A C 1
ATOM 494 O O . ASP A 1 60 ? -42.519 32.696 63.333 1.00 26.42 1414 ASP A O 1
ATOM 499 N N . TYR A 1 61 ? -43.501 33.513 61.479 1.00 15.26 1415 TYR A N 1
ATOM 500 C CA . TYR A 1 61 ? -42.680 34.727 61.471 1.00 16.07 1415 TYR A CA 1
ATOM 501 C C . TYR A 1 61 ? -43.463 35.911 62.032 1.00 18.45 1415 TYR A C 1
ATOM 502 O O . TYR A 1 61 ? -44.394 36.408 61.403 1.00 22.16 1415 TYR A O 1
ATOM 511 N N . LYS A 1 62 ? -43.061 36.364 63.214 1.00 17.68 1416 LYS A N 1
ATOM 512 C CA . LYS A 1 62 ? -43.764 37.434 63.914 1.00 17.67 1416 LYS A CA 1
ATOM 513 C C . LYS A 1 62 ? -43.347 38.809 63.414 1.00 13.59 1416 LYS A C 1
ATOM 514 O O . LYS A 1 62 ? -44.117 39.768 63.492 1.00 18.19 1416 LYS A O 1
ATOM 520 N N . THR A 1 63 ? -42.108 38.898 62.934 1.00 15.72 1417 THR A N 1
ATOM 521 C CA . THR A 1 63 ? -41.565 40.143 62.400 1.00 16.20 1417 THR A CA 1
ATOM 522 C C . THR A 1 63 ? -40.739 39.857 61.161 1.00 10.50 1417 THR A C 1
ATOM 523 O O . THR A 1 63 ? -40.309 38.725 60.927 1.00 11.27 1417 THR A O 1
ATOM 527 N N . LYS A 1 64 ? -40.504 40.904 60.388 1.00 12.19 1418 LYS A N 1
ATOM 528 C CA . LYS A 1 64 ? -39.667 40.833 59.198 1.00 11.42 1418 LYS A CA 1
ATOM 529 C C . LYS A 1 64 ? -38.292 40.259 59.521 1.00 10.37 1418 LYS A C 1
ATOM 530 O O . LYS A 1 64 ? -37.782 39.389 58.812 1.00 10.75 1418 LYS A O 1
ATOM 536 N N . GLU A 1 65 ? -37.700 40.755 60.595 1.00 11.56 1419 GLU A N 1
ATOM 537 C CA . GLU A 1 65 ? -36.369 40.314 60.997 1.00 12.64 1419 GLU A CA 1
ATOM 538 C C . GLU A 1 65 ? -36.284 38.820 61.315 1.00 12.10 1419 GLU A C 1
ATOM 539 O O . GLU A 1 65 ? -35.257 38.198 61.056 1.00 14.13 1419 GLU A O 1
ATOM 545 N N . ASP A 1 66 ? -37.343 38.235 61.874 1.00 11.21 1420 ASP A N 1
ATOM 546 C CA . ASP A 1 66 ? -37.344 36.792 62.129 1.00 12.39 1420 ASP A CA 1
ATOM 547 C C . ASP A 1 66 ? -37.177 36.020 60.821 1.00 13.32 1420 ASP A C 1
ATOM 548 O O . ASP A 1 66 ? -36.452 35.033 60.751 1.00 13.57 1420 ASP A O 1
ATOM 553 N N . PHE A 1 67 ? -37.853 36.479 59.775 1.00 10.23 1421 PHE A N 1
ATOM 554 C CA . PHE A 1 67 ? -37.683 35.878 58.461 1.00 9.33 1421 PHE A CA 1
ATOM 555 C C . PHE A 1 67 ? -36.284 36.159 57.910 1.00 9.23 1421 PHE A C 1
ATOM 556 O O . PHE A 1 67 ? -35.629 35.261 57.389 1.00 10.63 1421 PHE A O 1
ATOM 564 N N . GLY A 1 68 ? -35.817 37.397 58.040 1.00 9.38 1422 GLY A N 1
ATOM 565 C CA . GLY A 1 68 ? -34.501 37.761 57.544 1.00 10.28 1422 GLY A CA 1
ATOM 566 C C . GLY A 1 68 ? -33.377 36.923 58.131 1.00 9.63 1422 GLY A C 1
ATOM 567 O O . GLY A 1 68 ? -32.456 36.529 57.414 1.00 9.76 1422 GLY A O 1
ATOM 568 N N . ILE A 1 69 ? -33.450 36.648 59.426 1.00 8.85 1423 ILE A N 1
ATOM 569 C CA . ILE A 1 69 ? -32.446 35.816 60.080 1.00 8.99 1423 ILE A CA 1
ATOM 570 C C . ILE A 1 69 ? -32.392 34.439 59.417 1.00 9.69 1423 ILE A C 1
ATOM 571 O O . ILE A 1 69 ? -31.306 33.913 59.150 1.00 11.04 1423 ILE A O 1
ATOM 576 N N . GLU A 1 70 ? -33.551 33.854 59.132 1.00 8.88 1424 GLU A N 1
ATOM 577 C CA . GLU A 1 70 ? -33.559 32.505 58.575 1.00 9.35 1424 GLU A CA 1
ATOM 578 C C . GLU A 1 70 ? -33.162 32.497 57.098 1.00 8.33 1424 GLU A C 1
ATOM 579 O O . GLU A 1 70 ? -32.441 31.601 56.645 1.00 9.94 1424 GLU A O 1
ATOM 585 N N . LEU A 1 71 ? -33.618 33.494 56.346 1.00 8.03 1425 LEU A N 1
ATOM 586 C CA . LEU A 1 71 ? -33.225 33.623 54.946 1.00 8.45 1425 LEU A CA 1
ATOM 587 C C . LEU A 1 71 ? -31.712 33.789 54.810 1.00 8.86 1425 LEU A C 1
ATOM 588 O O . LEU A 1 71 ? -31.076 33.112 53.996 1.00 9.18 1425 LEU A O 1
ATOM 593 N N . LYS A 1 72 ? -31.129 34.657 55.636 1.00 9.74 1426 LYS A N 1
ATOM 594 C CA . LYS A 1 72 ? -29.678 34.842 55.639 1.00 9.51 1426 LYS A CA 1
ATOM 595 C C . LYS A 1 72 ? -28.960 33.537 55.968 1.00 10.09 1426 LYS A C 1
ATOM 596 O O . LYS A 1 72 ? -27.969 33.179 55.320 1.00 9.90 1426 LYS A O 1
ATOM 602 N N . ARG A 1 73 ? -29.488 32.800 56.940 1.00 9.51 1427 ARG A N 1
ATOM 603 C CA A ARG A 1 73 ? -28.856 31.558 57.364 0.70 9.89 1427 ARG A CA 1
ATOM 604 C CA B ARG A 1 73 ? -28.870 31.556 57.367 0.30 10.28 1427 ARG A CA 1
ATOM 605 C C . ARG A 1 73 ? -28.864 30.511 56.256 1.00 9.15 1427 ARG A C 1
ATOM 606 O O . ARG A 1 73 ? -27.939 29.707 56.156 1.00 10.50 1427 ARG A O 1
ATOM 621 N N . MET A 1 74 ? -29.895 30.518 55.411 1.00 8.21 1428 MET A N 1
ATOM 622 C CA . MET A 1 74 ? -29.922 29.570 54.302 1.00 10.73 1428 MET A CA 1
ATOM 623 C C . MET A 1 74 ? -28.670 29.732 53.430 1.00 9.27 1428 MET A C 1
ATOM 624 O O . MET A 1 74 ? -28.022 28.743 53.048 1.00 9.63 1428 MET A O 1
ATOM 629 N N . PHE A 1 75 ? -28.317 30.981 53.136 1.00 8.61 1429 PHE A N 1
ATOM 630 C CA . PHE A 1 75 ? -27.152 31.233 52.295 1.00 9.33 1429 PHE A CA 1
ATOM 631 C C . PHE A 1 75 ? -25.872 30.971 53.069 1.00 10.69 1429 PHE A C 1
ATOM 632 O O . PHE A 1 75 ? -24.941 30.360 52.540 1.00 11.35 1429 PHE A O 1
ATOM 640 N N . ASP A 1 76 ? -25.826 31.408 54.325 1.00 9.74 1430 ASP A N 1
ATOM 641 C CA . ASP A 1 76 ? -24.635 31.199 55.141 1.00 10.63 1430 ASP A CA 1
ATOM 642 C C . ASP A 1 76 ? -24.340 29.709 55.325 1.00 9.86 1430 ASP A C 1
ATOM 643 O O . ASP A 1 76 ? -23.179 29.299 55.331 1.00 13.03 1430 ASP A O 1
ATOM 648 N N . ASN A 1 77 ? -25.383 28.890 55.465 1.00 8.73 1431 ASN A N 1
ATOM 649 C CA . ASN A 1 77 ? -25.192 27.451 55.637 1.00 10.57 1431 ASN A CA 1
ATOM 650 C C . ASN A 1 77 ? -24.515 26.830 54.430 1.00 10.81 1431 ASN A C 1
ATOM 651 O O . ASN A 1 77 ? -23.637 25.982 54.562 1.00 10.22 1431 ASN A O 1
ATOM 656 N N . CYS A 1 78 ? -24.962 27.231 53.241 1.00 8.59 1432 CYS A N 1
ATOM 657 C CA . CYS A 1 78 ? -24.374 26.709 52.020 1.00 8.99 1432 CYS A CA 1
ATOM 658 C C . CYS A 1 78 ? -22.897 27.092 51.945 1.00 10.38 1432 CYS A C 1
ATOM 659 O O . CYS A 1 78 ? -22.053 26.253 51.620 1.00 10.48 1432 CYS A O 1
ATOM 662 N N . ARG A 1 79 ? -22.570 28.337 52.281 1.00 9.66 1433 ARG A N 1
ATOM 663 C CA . ARG A 1 79 ? -21.181 28.775 52.176 1.00 10.61 1433 ARG A CA 1
ATOM 664 C C . ARG A 1 79 ? -20.311 28.247 53.313 1.00 14.23 1433 ARG A C 1
ATOM 665 O O . ARG A 1 79 ? -19.085 28.342 53.247 1.00 17.71 1433 ARG A O 1
ATOM 673 N N . LEU A 1 80 ? -20.929 27.682 54.345 1.00 13.47 1434 LEU A N 1
ATOM 674 C CA . LEU A 1 80 ? -20.176 26.978 55.380 1.00 13.57 1434 LEU A CA 1
ATOM 675 C C . LEU A 1 80 ? -19.918 25.529 54.964 1.00 12.76 1434 LEU A C 1
ATOM 676 O O . LEU A 1 80 ? -18.809 25.010 55.133 1.00 17.51 1434 LEU A O 1
ATOM 681 N N . TYR A 1 81 ? -20.933 24.880 54.402 1.00 13.13 1435 TYR A N 1
ATOM 682 C CA . TYR A 1 81 ? -20.833 23.458 54.100 1.00 12.08 1435 TYR A CA 1
ATOM 683 C C . TYR A 1 81 ? -20.084 23.163 52.799 1.00 11.32 1435 TYR A C 1
ATOM 684 O O . TYR A 1 81 ? -19.271 22.231 52.733 1.00 13.55 1435 TYR A O 1
ATOM 693 N N . ASN A 1 82 ? -20.379 23.942 51.763 1.00 10.79 1436 ASN A N 1
ATOM 694 C CA . ASN A 1 82 ? -19.805 23.711 50.450 1.00 11.28 1436 ASN A CA 1
ATOM 695 C C . ASN A 1 82 ? -18.626 24.631 50.166 1.00 11.47 1436 ASN A C 1
ATOM 696 O O . ASN A 1 82 ? -18.535 25.736 50.704 1.00 14.85 1436 ASN A O 1
ATOM 701 N N . ALA A 1 83 ? -17.721 24.152 49.322 1.00 12.92 1437 ALA A N 1
ATOM 702 C CA . ALA A 1 83 ? -16.485 24.857 49.013 1.00 13.51 1437 ALA A CA 1
ATOM 703 C C . ALA A 1 83 ? -16.742 26.070 48.125 1.00 14.30 1437 ALA A C 1
ATOM 704 O O . ALA A 1 83 ? -17.673 26.063 47.340 1.00 13.88 1437 ALA A O 1
ATOM 706 N N . PRO A 1 84 ? -15.910 27.118 48.248 1.00 15.16 1438 PRO A N 1
ATOM 707 C CA . PRO A 1 84 ? -16.121 28.345 47.468 1.00 15.11 1438 PRO A CA 1
ATOM 708 C C . PRO A 1 84 ? -16.140 28.130 45.958 1.00 15.92 1438 PRO A C 1
ATOM 709 O O . PRO A 1 84 ? -16.753 28.925 45.237 1.00 22.13 1438 PRO A O 1
ATOM 713 N N . THR A 1 85 ? -15.509 27.063 45.488 1.00 18.34 1439 THR A N 1
ATOM 714 C CA . THR A 1 85 ? -15.406 26.813 44.058 1.00 19.18 1439 THR A CA 1
ATOM 715 C C . THR A 1 85 ? -16.568 25.995 43.477 1.00 22.29 1439 THR A C 1
ATOM 716 O O . THR A 1 85 ? -16.606 25.731 42.273 1.00 27.03 1439 THR A O 1
ATOM 720 N N . THR A 1 86 ? -17.519 25.600 44.318 1.00 14.46 1440 THR A N 1
ATOM 721 C CA . THR A 1 86 ? -18.638 24.785 43.847 1.00 12.65 1440 THR A CA 1
ATOM 722 C C . THR A 1 86 ? -19.737 25.632 43.224 1.00 15.84 1440 THR A C 1
ATOM 723 O O . THR A 1 86 ? -19.926 26.795 43.597 1.00 15.06 1440 THR A O 1
ATOM 727 N N . ILE A 1 87 ? -20.484 25.046 42.295 1.00 13.29 1441 ILE A N 1
ATOM 728 C CA . ILE A 1 87 ? -21.626 25.753 41.733 1.00 13.50 1441 ILE A CA 1
ATOM 729 C C . ILE A 1 87 ? -22.640 26.120 42.816 1.00 11.81 1441 ILE A C 1
ATOM 730 O O . ILE A 1 87 ? -23.330 27.132 42.695 1.00 12.89 1441 ILE A O 1
ATOM 735 N N . TYR A 1 88 ? -22.727 25.318 43.876 1.00 10.33 1442 TYR A N 1
ATOM 736 C CA . TYR A 1 88 ? -23.674 25.606 44.947 1.00 8.73 1442 TYR A CA 1
ATOM 737 C C . TYR A 1 88 ? -23.373 26.933 45.629 1.00 9.69 1442 TYR A C 1
ATOM 738 O O . TYR A 1 88 ? -24.267 27.743 45.861 1.00 8.67 1442 TYR A O 1
ATOM 747 N N . PHE A 1 89 ? -22.100 27.119 45.976 1.00 9.73 1443 PHE A N 1
ATOM 748 C CA . PHE A 1 89 ? -21.599 28.338 46.607 1.00 12.43 1443 PHE A CA 1
ATOM 749 C C . PHE A 1 89 ? -21.859 29.529 45.683 1.00 9.58 1443 PHE A C 1
ATOM 750 O O . PHE A 1 89 ? -22.336 30.575 46.121 1.00 9.24 1443 PHE A O 1
ATOM 758 N N . LYS A 1 90 ? -21.577 29.355 44.398 1.00 12.16 1444 LYS A N 1
ATOM 759 C CA A LYS A 1 90 ? -21.839 30.413 43.435 0.70 10.26 1444 LYS A CA 1
ATOM 760 C CA B LYS A 1 90 ? -21.848 30.374 43.386 0.30 10.97 1444 LYS A CA 1
ATOM 761 C C . LYS A 1 90 ? -23.339 30.715 43.321 1.00 10.22 1444 LYS A C 1
ATOM 762 O O . LYS A 1 90 ? -23.728 31.890 43.238 1.00 11.64 1444 LYS A O 1
ATOM 773 N N . TYR A 1 91 ? -24.180 29.681 43.355 1.00 10.60 1445 TYR A N 1
ATOM 774 C CA . TYR A 1 91 ? -25.629 29.902 43.297 1.00 11.02 1445 TYR A CA 1
ATOM 775 C C . TYR A 1 91 ? -26.117 30.605 44.559 1.00 8.93 1445 TYR A C 1
ATOM 776 O O . TYR A 1 91 ? -26.998 31.458 44.483 1.00 9.90 1445 TYR A O 1
ATOM 785 N N . ALA A 1 92 ? -25.557 30.264 45.717 1.00 7.80 1446 ALA A N 1
ATOM 786 C CA . ALA A 1 92 ? -25.912 30.977 46.941 1.00 8.70 1446 ALA A CA 1
ATOM 787 C C . ALA A 1 92 ? -25.600 32.464 46.796 1.00 8.69 1446 ALA A C 1
ATOM 788 O O . ALA A 1 92 ? -26.406 33.324 47.171 1.00 8.96 1446 ALA A O 1
ATOM 790 N N . ASN A 1 93 ? -24.440 32.781 46.231 1.00 8.87 1447 ASN A N 1
ATOM 791 C CA . ASN A 1 93 ? -24.070 34.170 46.010 1.00 8.49 1447 ASN A CA 1
ATOM 792 C C . ASN A 1 93 ? -25.010 34.869 45.037 1.00 9.17 1447 ASN A C 1
ATOM 793 O O . ASN A 1 93 ? -25.470 35.985 45.298 1.00 10.12 1447 ASN A O 1
ATOM 798 N N A GLU A 1 94 ? -25.296 34.214 43.917 0.50 9.33 1448 GLU A N 1
ATOM 799 N N B GLU A 1 94 ? -25.285 34.216 43.910 0.50 9.35 1448 GLU A N 1
ATOM 800 C CA A GLU A 1 94 ? -26.167 34.791 42.905 0.50 9.57 1448 GLU A CA 1
ATOM 801 C CA B GLU A 1 94 ? -26.176 34.769 42.895 0.50 9.81 1448 GLU A CA 1
ATOM 802 C C A GLU A 1 94 ? -27.575 35.020 43.447 0.50 8.15 1448 GLU A C 1
ATOM 803 C C B GLU A 1 94 ? -27.566 35.025 43.464 0.50 8.06 1448 GLU A C 1
ATOM 804 O O A GLU A 1 94 ? -28.165 36.082 43.228 0.50 11.40 1448 GLU A O 1
ATOM 805 O O B GLU A 1 94 ? -28.132 36.106 43.282 0.50 11.13 1448 GLU A O 1
ATOM 816 N N . LEU A 1 95 ? -28.107 34.032 44.161 1.00 8.60 1449 LEU A N 1
ATOM 817 C CA . LEU A 1 95 ? -29.477 34.115 44.651 1.00 7.54 1449 LEU A CA 1
ATOM 818 C C . LEU A 1 95 ? -29.615 35.137 45.776 1.00 9.07 1449 LEU A C 1
ATOM 819 O O . LEU A 1 95 ? -30.603 35.881 45.829 1.00 9.18 1449 LEU A O 1
ATOM 824 N N . GLN A 1 96 ? -28.635 35.201 46.672 1.00 7.40 1450 GLN A N 1
ATOM 825 C CA . GLN A 1 96 ? -28.709 36.192 47.748 1.00 7.01 1450 GLN A CA 1
ATOM 826 C C . GLN A 1 96 ? -28.627 37.607 47.177 1.00 6.47 1450 GLN A C 1
ATOM 827 O O . GLN A 1 96 ? -29.326 38.505 47.637 1.00 7.91 1450 GLN A O 1
ATOM 833 N N . THR A 1 97 ? -27.816 37.781 46.136 1.00 7.54 1451 THR A N 1
ATOM 834 C CA . THR A 1 97 ? -27.688 39.075 45.486 1.00 7.50 1451 THR A CA 1
ATOM 835 C C . THR A 1 97 ? -29.029 39.507 44.895 1.00 7.50 1451 THR A C 1
ATOM 836 O O . THR A 1 97 ? -29.424 40.668 44.988 1.00 10.43 1451 THR A O 1
ATOM 840 N N . LEU A 1 98 ? -29.732 38.552 44.303 1.00 8.62 1452 LEU A N 1
ATOM 841 C CA . LEU A 1 98 ? -31.031 38.814 43.708 1.00 9.33 1452 LEU A CA 1
ATOM 842 C C . LEU A 1 98 ? -32.088 39.122 44.757 1.00 8.67 1452 LEU A C 1
ATOM 843 O O . LEU A 1 98 ? -32.915 40.023 44.567 1.00 11.29 1452 LEU A O 1
ATOM 848 N N . ILE A 1 99 ? -32.077 38.379 45.861 1.00 8.16 1453 ILE A N 1
ATOM 849 C CA . ILE A 1 99 ? -33.216 38.444 46.769 1.00 8.17 1453 ILE A CA 1
ATOM 850 C C . ILE A 1 99 ? -33.066 39.503 47.844 1.00 9.05 1453 ILE A C 1
ATOM 851 O O . ILE A 1 99 ? -34.073 40.007 48.342 1.00 9.70 1453 ILE A O 1
ATOM 856 N N . TRP A 1 100 ? -31.836 39.873 48.205 1.00 7.11 1454 TRP A N 1
ATOM 857 C CA . TRP A 1 100 ? -31.700 40.729 49.381 1.00 7.75 1454 TRP A CA 1
ATOM 858 C C . TRP A 1 100 ? -32.399 42.085 49.220 1.00 9.42 1454 TRP A C 1
ATOM 859 O O . TRP A 1 100 ? -33.005 42.567 50.177 1.00 8.95 1454 TRP A O 1
ATOM 870 N N . PRO A 1 101 ? -32.365 42.687 48.022 1.00 8.01 1455 PRO A N 1
ATOM 871 C CA . PRO A 1 101 ? -33.132 43.938 47.901 1.00 10.44 1455 PRO A CA 1
ATOM 872 C C . PRO A 1 101 ? -34.642 43.739 48.059 1.00 9.83 1455 PRO A C 1
ATOM 873 O O . PRO A 1 101 ? -35.322 44.651 48.546 1.00 13.01 1455 PRO A O 1
ATOM 877 N N . LYS A 1 102 ? -35.165 42.577 47.665 1.00 9.60 1456 LYS A N 1
ATOM 878 C CA . LYS A 1 102 ? -36.583 42.277 47.873 1.00 11.00 1456 LYS A CA 1
ATOM 879 C C . LYS A 1 102 ? -36.886 42.104 49.359 1.00 9.03 1456 LYS A C 1
ATOM 880 O O . LYS A 1 102 ? -37.920 42.568 49.855 1.00 10.79 1456 LYS A O 1
ATOM 886 N N . TYR A 1 103 ? -35.988 41.433 50.072 1.00 8.28 1457 TYR A N 1
ATOM 887 C CA . TYR A 1 103 ? -36.133 41.316 51.510 1.00 8.02 1457 TYR A CA 1
ATOM 888 C C . TYR A 1 103 ? -36.104 42.704 52.168 1.00 9.21 1457 TYR A C 1
ATOM 889 O O . TYR A 1 103 ? -36.950 43.006 53.011 1.00 9.89 1457 TYR A O 1
ATOM 898 N N . GLU A 1 104 ? -35.131 43.543 51.809 1.00 9.19 1458 GLU A N 1
ATOM 899 C CA . GLU A 1 104 ? -35.038 44.863 52.447 1.00 8.26 1458 GLU A CA 1
ATOM 900 C C . GLU A 1 104 ? -36.284 45.709 52.195 1.00 10.81 1458 GLU A C 1
ATOM 901 O O . GLU A 1 104 ? -36.658 46.541 53.034 1.00 13.09 1458 GLU A O 1
ATOM 907 N N . ALA A 1 105 ? -36.941 45.496 51.055 1.00 10.69 1459 ALA A N 1
ATOM 908 C CA . ALA A 1 105 ? -38.127 46.266 50.700 1.00 11.80 1459 ALA A CA 1
ATOM 909 C C . ALA A 1 105 ? -39.373 45.880 51.489 1.00 13.88 1459 ALA A C 1
ATOM 910 O O . ALA A 1 105 ? -40.376 46.598 51.432 1.00 16.93 1459 ALA A O 1
ATOM 912 N N . ILE A 1 106 ? -39.333 44.762 52.213 1.00 12.04 1460 ILE A N 1
ATOM 913 C CA . ILE A 1 106 ? -40.491 44.355 53.015 1.00 12.93 1460 ILE A CA 1
ATOM 914 C C . ILE A 1 106 ? -40.839 45.437 54.029 1.00 21.35 1460 ILE A C 1
ATOM 915 O O . ILE A 1 106 ? -39.936 45.968 54.685 1.00 18.50 1460 ILE A O 1
ATOM 921 N N . GLY B 1 1 ? -14.961 47.370 22.175 1.00 22.55 1355 GLY B N 1
ATOM 922 C CA . GLY B 1 1 ? -14.142 47.654 21.009 1.00 16.89 1355 GLY B CA 1
ATOM 923 C C . GLY B 1 1 ? -14.572 48.941 20.340 1.00 13.95 1355 GLY B C 1
ATOM 924 O O . GLY B 1 1 ? -15.290 49.742 20.942 1.00 16.05 1355 GLY B O 1
ATOM 925 N N . HIS B 1 2 ? -14.152 49.142 19.096 1.00 15.04 1356 HIS B N 1
ATOM 926 C CA . HIS B 1 2 ? -14.355 50.436 18.448 1.00 13.24 1356 HIS B CA 1
ATOM 927 C C . HIS B 1 2 ? -15.831 50.775 18.249 1.00 13.28 1356 HIS B C 1
ATOM 928 O O . HIS B 1 2 ? -16.206 51.945 18.329 1.00 12.85 1356 HIS B O 1
ATOM 935 N N . LYS B 1 3 ? -16.681 49.773 18.030 1.00 10.97 1357 LYS B N 1
ATOM 936 C CA . LYS B 1 3 ? -18.097 50.068 17.855 1.00 10.59 1357 LYS B CA 1
ATOM 937 C C . LYS B 1 3 ? -18.715 50.607 19.141 1.00 11.48 1357 LYS B C 1
ATOM 938 O O . LYS B 1 3 ? -19.523 51.534 19.108 1.00 12.13 1357 LYS B O 1
ATOM 944 N N . GLU B 1 4 ? -18.336 50.026 20.277 1.00 11.79 1358 GLU B N 1
ATOM 945 C CA . GLU B 1 4 ? -18.867 50.481 21.557 1.00 13.35 1358 GLU B CA 1
ATOM 946 C C . GLU B 1 4 ? -18.359 51.875 21.915 1.00 10.14 1358 GLU B C 1
ATOM 947 O O . GLU B 1 4 ? -19.095 52.686 22.487 1.00 11.09 1358 GLU B O 1
ATOM 953 N N . VAL B 1 5 ? -17.103 52.148 21.574 1.00 11.43 1359 VAL B N 1
ATOM 954 C CA . VAL B 1 5 ? -16.519 53.453 21.836 1.00 12.60 1359 VAL B CA 1
ATOM 955 C C . VAL B 1 5 ? -17.204 54.505 20.963 1.00 11.04 1359 VAL B C 1
ATOM 956 O O . VAL B 1 5 ? -17.585 55.572 21.434 1.00 10.40 1359 VAL B O 1
ATOM 960 N N . GLN B 1 6 ? -17.372 54.199 19.688 1.00 10.65 1360 GLN B N 1
ATOM 961 C CA . GLN B 1 6 ? -18.051 55.136 18.807 1.00 8.72 1360 GLN B CA 1
ATOM 962 C C . GLN B 1 6 ? -19.475 55.410 19.308 1.00 9.25 1360 GLN B C 1
ATOM 963 O O . GLN B 1 6 ? -19.897 56.564 19.363 1.00 10.17 1360 GLN B O 1
ATOM 969 N N . LEU B 1 7 ? -20.185 54.351 19.698 1.00 9.96 1361 LEU B N 1
ATOM 970 C CA . LEU B 1 7 ? -21.540 54.477 20.235 1.00 9.04 1361 LEU B CA 1
ATOM 971 C C . LEU B 1 7 ? -21.578 55.365 21.471 1.00 10.15 1361 LEU B C 1
ATOM 972 O O . LEU B 1 7 ? -22.426 56.248 21.586 1.00 10.93 1361 LEU B O 1
ATOM 977 N N . LYS B 1 8 ? -20.644 55.137 22.394 1.00 9.47 1362 LYS B N 1
ATOM 978 C CA . LYS B 1 8 ? -20.544 55.970 23.590 1.00 8.65 1362 LYS B CA 1
ATOM 979 C C . LYS B 1 8 ? -20.428 57.446 23.229 1.00 8.76 1362 LYS B C 1
ATOM 980 O O . LYS B 1 8 ? -21.134 58.289 23.786 1.00 10.01 1362 LYS B O 1
ATOM 986 N N . ASP B 1 9 ? -19.542 57.748 22.287 1.00 9.85 1363 ASP B N 1
ATOM 987 C CA . ASP B 1 9 ? -19.312 59.131 21.881 1.00 9.05 1363 ASP B CA 1
ATOM 988 C C . ASP B 1 9 ? -20.558 59.718 21.201 1.00 11.32 1363 ASP B C 1
ATOM 989 O O . ASP B 1 9 ? -20.902 60.877 21.428 1.00 11.15 1363 ASP B O 1
ATOM 994 N N . GLN B 1 10 ? -21.256 58.921 20.396 1.00 8.86 1364 GLN B N 1
ATOM 995 C CA . GLN B 1 10 ? -22.500 59.394 19.789 1.00 8.94 1364 GLN B CA 1
ATOM 996 C C . GLN B 1 10 ? -23.577 59.644 20.841 1.00 9.11 1364 GLN B C 1
ATOM 997 O O . GLN B 1 10 ? -24.289 60.651 20.778 1.00 10.26 1364 GLN B O 1
ATOM 1003 N N . ILE B 1 11 ? -23.691 58.739 21.808 1.00 7.88 1365 ILE B N 1
ATOM 1004 C CA . ILE B 1 11 ? -24.683 58.923 22.870 1.00 9.12 1365 ILE B CA 1
ATOM 1005 C C . ILE B 1 11 ? -24.387 60.186 23.678 1.00 10.84 1365 ILE B C 1
ATOM 1006 O O . ILE B 1 11 ? -25.294 60.983 23.945 1.00 9.88 1365 ILE B O 1
ATOM 1011 N N . LEU B 1 12 ? -23.130 60.401 24.045 1.00 9.54 1366 LEU B N 1
ATOM 1012 C CA . LEU B 1 12 ? -22.779 61.609 24.788 1.00 9.66 1366 LEU B CA 1
ATOM 1013 C C . LEU B 1 12 ? -23.061 62.866 23.958 1.00 9.24 1366 LEU B C 1
ATOM 1014 O O . LEU B 1 12 ? -23.455 63.898 24.503 1.00 11.52 1366 LEU B O 1
ATOM 1019 N N . GLY B 1 13 ? -22.880 62.777 22.644 1.00 11.03 1367 GLY B N 1
ATOM 1020 C CA . GLY B 1 13 ? -23.224 63.888 21.774 1.00 11.94 1367 GLY B CA 1
ATOM 1021 C C . GLY B 1 13 ? -24.710 64.208 21.796 1.00 11.38 1367 GLY B C 1
ATOM 1022 O O . GLY B 1 13 ? -25.104 65.379 21.782 1.00 13.49 1367 GLY B O 1
ATOM 1023 N N . VAL B 1 14 ? -25.538 63.170 21.818 1.00 10.33 1368 VAL B N 1
ATOM 1024 C CA . VAL B 1 14 ? -26.980 63.359 21.890 1.00 10.00 1368 VAL B CA 1
ATOM 1025 C C . VAL B 1 14 ? -27.355 63.980 23.232 1.00 10.47 1368 VAL B C 1
ATOM 1026 O O . VAL B 1 14 ? -28.158 64.913 23.287 1.00 11.04 1368 VAL B O 1
ATOM 1030 N N . LEU B 1 15 ? -26.749 63.488 24.305 1.00 8.60 1369 LEU B N 1
ATOM 1031 C CA . LEU B 1 15 ? -27.030 64.039 25.621 1.00 9.20 1369 LEU B CA 1
ATOM 1032 C C . LEU B 1 15 ? -26.540 65.485 25.744 1.00 10.70 1369 LEU B C 1
ATOM 1033 O O . LEU B 1 15 ? -27.189 66.292 26.410 1.00 14.29 1369 LEU B O 1
ATOM 1038 N N . ASP B 1 16 ? -25.426 65.821 25.094 1.00 12.57 1370 ASP B N 1
ATOM 1039 C CA . ASP B 1 16 ? -24.922 67.196 25.091 1.00 14.35 1370 ASP B CA 1
ATOM 1040 C C . ASP B 1 16 ? -25.948 68.140 24.496 1.00 14.40 1370 ASP B C 1
ATOM 1041 O O . ASP B 1 16 ? -26.200 69.234 25.016 1.00 16.52 1370 ASP B O 1
ATOM 1046 N N . TYR B 1 17 ? -26.524 67.716 23.379 1.00 14.21 1371 TYR B N 1
ATOM 1047 C CA . TYR B 1 17 ? -27.516 68.531 22.694 1.00 13.88 1371 TYR B CA 1
ATOM 1048 C C . TYR B 1 17 ? -28.772 68.627 23.559 1.00 13.62 1371 TYR B C 1
ATOM 1049 O O . TYR B 1 17 ? -29.347 69.700 23.717 1.00 17.71 1371 TYR B O 1
ATOM 1058 N N . LEU B 1 18 ? -29.167 67.503 24.141 1.00 12.21 1372 LEU B N 1
ATOM 1059 C CA . LEU B 1 18 ? -30.358 67.434 24.971 1.00 12.32 1372 LEU B CA 1
ATOM 1060 C C . LEU B 1 18 ? -30.311 68.424 26.136 1.00 14.54 1372 LEU B C 1
ATOM 1061 O O . LEU B 1 18 ? -31.261 69.175 26.366 1.00 15.15 1372 LEU B O 1
ATOM 1066 N N A GLU B 1 19 ? -29.184 68.431 26.841 0.50 17.24 1373 GLU B N 1
ATOM 1067 N N B GLU B 1 19 ? -29.195 68.454 26.852 0.50 17.33 1373 GLU B N 1
ATOM 1068 C CA A GLU B 1 19 ? -29.038 69.193 28.080 0.50 20.17 1373 GLU B CA 1
ATOM 1069 C CA B GLU B 1 19 ? -29.145 69.191 28.112 0.50 19.92 1373 GLU B CA 1
ATOM 1070 C C A GLU B 1 19 ? -29.199 70.692 27.897 0.50 23.24 1373 GLU B C 1
ATOM 1071 C C B GLU B 1 19 ? -29.050 70.709 27.944 0.50 23.27 1373 GLU B C 1
ATOM 1072 O O A GLU B 1 19 ? -29.641 71.392 28.811 0.50 26.16 1373 GLU B O 1
ATOM 1073 O O B GLU B 1 19 ? -29.179 71.447 28.923 0.50 26.21 1373 GLU B O 1
ATOM 1084 N N . LYS B 1 20 ? -28.835 71.185 26.720 1.00 21.38 1374 LYS B N 1
ATOM 1085 C CA . LYS B 1 20 ? -28.808 72.626 26.486 1.00 27.13 1374 LYS B CA 1
ATOM 1086 C C . LYS B 1 20 ? -30.133 73.190 25.967 1.00 25.11 1374 LYS B C 1
ATOM 1087 O O . LYS B 1 20 ? -30.240 74.385 25.700 1.00 25.05 1374 LYS B O 1
ATOM 1093 N N . GLN B 1 21 ? -31.146 72.340 25.840 1.00 17.94 1375 GLN B N 1
ATOM 1094 C CA . GLN B 1 21 ? -32.481 72.819 25.476 1.00 18.00 1375 GLN B CA 1
ATOM 1095 C C . GLN B 1 21 ? -33.200 73.375 26.700 1.00 16.23 1375 GLN B C 1
ATOM 1096 O O . GLN B 1 21 ? -33.012 72.867 27.799 1.00 18.34 1375 GLN B O 1
ATOM 1102 N N . GLN B 1 22 ? -34.033 74.400 26.530 1.00 17.85 1376 GLN B N 1
ATOM 1103 C CA . GLN B 1 22 ? -34.711 74.936 27.709 1.00 22.81 1376 GLN B CA 1
ATOM 1104 C C . GLN B 1 22 ? -35.706 73.927 28.290 1.00 20.52 1376 GLN B C 1
ATOM 1105 O O . GLN B 1 22 ? -35.926 73.896 29.503 1.00 28.75 1376 GLN B O 1
ATOM 1111 N N . SER B 1 23 ? -36.278 73.072 27.447 1.00 16.96 1377 SER B N 1
ATOM 1112 C CA . SER B 1 23 ? -37.241 72.097 27.940 1.00 12.54 1377 SER B CA 1
ATOM 1113 C C . SER B 1 23 ? -36.569 70.941 28.685 1.00 15.66 1377 SER B C 1
ATOM 1114 O O . SER B 1 23 ? -37.250 70.007 29.119 1.00 14.82 1377 SER B O 1
ATOM 1117 N N . ALA B 1 24 ? -35.249 70.997 28.842 1.00 13.22 1378 ALA B N 1
ATOM 1118 C CA . ALA B 1 24 ? -34.543 69.905 29.506 1.00 12.85 1378 ALA B CA 1
ATOM 1119 C C . ALA B 1 24 ? -34.506 70.019 31.025 1.00 10.58 1378 ALA B C 1
ATOM 1120 O O . ALA B 1 24 ? -34.218 69.036 31.703 1.00 10.96 1378 ALA B O 1
ATOM 1122 N N . TRP B 1 25 ? -34.784 71.197 31.591 1.00 12.65 1379 TRP B N 1
ATOM 1123 C CA . TRP B 1 25 ? -34.470 71.334 33.018 1.00 13.07 1379 TRP B CA 1
ATOM 1124 C C . TRP B 1 25 ? -35.230 70.368 33.966 1.00 12.21 1379 TRP B C 1
ATOM 1125 O O . TRP B 1 25 ? -34.667 69.976 34.988 1.00 15.27 1379 TRP B O 1
ATOM 1136 N N . PRO B 1 26 ? -36.465 69.939 33.623 1.00 11.50 1380 PRO B N 1
ATOM 1137 C CA . PRO B 1 26 ? -37.077 68.971 34.557 1.00 11.99 1380 PRO B CA 1
ATOM 1138 C C . PRO B 1 26 ? -36.398 67.596 34.584 1.00 10.56 1380 PRO B C 1
ATOM 1139 O O . PRO B 1 26 ? -36.667 66.806 35.498 1.00 12.82 1380 PRO B O 1
ATOM 1143 N N . PHE B 1 27 ? -35.525 67.331 33.614 1.00 9.16 1381 PHE B N 1
ATOM 1144 C CA . PHE B 1 27 ? -34.970 65.997 33.399 1.00 10.46 1381 PHE B CA 1
ATOM 1145 C C . PHE B 1 27 ? -33.504 65.894 33.796 1.00 11.11 1381 PHE B C 1
ATOM 1146 O O . PHE B 1 27 ? -32.918 64.815 33.730 1.00 10.98 1381 PHE B O 1
ATOM 1154 N N . LEU B 1 28 ? -32.907 67.013 34.198 1.00 11.51 1382 LEU B N 1
ATOM 1155 C CA . LEU B 1 28 ? -31.469 67.061 34.445 1.00 11.88 1382 LEU B CA 1
ATOM 1156 C C . LEU B 1 28 ? -31.076 66.245 35.655 1.00 14.08 1382 LEU B C 1
ATOM 1157 O O . LEU B 1 28 ? -30.069 65.527 35.629 1.00 15.33 1382 LEU B O 1
ATOM 1162 N N . LYS B 1 29 ? -31.873 66.362 36.711 1.00 12.65 1383 LYS B N 1
ATOM 1163 C CA . LYS B 1 29 ? -31.580 65.739 38.000 1.00 12.46 1383 LYS B CA 1
ATOM 1164 C C . LYS B 1 29 ? -32.731 64.839 38.403 1.00 12.08 1383 LYS B C 1
ATOM 1165 O O . LYS B 1 29 ? -33.838 65.002 37.906 1.00 12.28 1383 LYS B O 1
ATOM 1171 N N . PRO B 1 30 ? -32.492 63.908 39.334 1.00 12.38 1384 PRO B N 1
ATOM 1172 C CA . PRO B 1 30 ? -33.605 63.092 39.824 1.00 12.80 1384 PRO B CA 1
ATOM 1173 C C . PRO B 1 30 ? -34.661 63.912 40.537 1.00 12.34 1384 PRO B C 1
ATOM 1174 O O . PRO B 1 30 ? -34.371 64.926 41.175 1.00 13.25 1384 PRO B O 1
ATOM 1178 N N . VAL B 1 31 ? -35.897 63.454 40.416 1.00 13.44 1385 VAL B N 1
ATOM 1179 C CA . VAL B 1 31 ? -36.991 64.024 41.177 1.00 13.21 1385 VAL B CA 1
ATOM 1180 C C . VAL B 1 31 ? -36.720 63.934 42.680 1.00 14.78 1385 VAL B C 1
ATOM 1181 O O . VAL B 1 31 ? -36.324 62.888 43.205 1.00 17.36 1385 VAL B O 1
ATOM 1185 N N . SER B 1 32 ? -36.914 65.055 43.357 1.00 13.82 1386 SER B N 1
ATOM 1186 C CA . SER B 1 32 ? -36.734 65.148 44.794 1.00 14.99 1386 SER B CA 1
ATOM 1187 C C . SER B 1 32 ? -37.861 64.455 45.548 1.00 15.06 1386 SER B C 1
ATOM 1188 O O . SER B 1 32 ? -39.041 64.741 45.332 1.00 14.53 1386 SER B O 1
ATOM 1191 N N . LEU B 1 33 ? -37.492 63.545 46.438 1.00 18.00 1387 LEU B N 1
ATOM 1192 C CA . LEU B 1 33 ? -38.454 62.850 47.276 1.00 17.80 1387 LEU B CA 1
ATOM 1193 C C . LEU B 1 33 ? -39.202 63.835 48.165 1.00 16.40 1387 LEU B C 1
ATOM 1194 O O . LEU B 1 33 ? -40.389 63.679 48.424 1.00 20.11 1387 LEU B O 1
ATOM 1199 N N . SER B 1 34 ? -38.503 64.861 48.629 1.00 19.44 1388 SER B N 1
ATOM 1200 C CA . SER B 1 34 ? -39.122 65.859 49.481 1.00 17.06 1388 SER B CA 1
ATOM 1201 C C . SER B 1 34 ? -40.212 66.618 48.736 1.00 17.58 1388 SER B C 1
ATOM 1202 O O . SER B 1 34 ? -41.274 66.908 49.300 1.00 22.46 1388 SER B O 1
ATOM 1205 N N . GLU B 1 35 ? -39.955 66.928 47.469 1.00 16.01 1389 GLU B N 1
ATOM 1206 C CA . GLU B 1 35 ? -40.897 67.713 46.676 1.00 15.94 1389 GLU B CA 1
ATOM 1207 C C . GLU B 1 35 ? -42.037 66.868 46.121 1.00 16.31 1389 GLU B C 1
ATOM 1208 O O . GLU B 1 35 ? -43.139 67.372 45.924 1.00 19.12 1389 GLU B O 1
ATOM 1214 N N . ALA B 1 36 ? -41.770 65.588 45.877 1.00 14.50 1390 ALA B N 1
ATOM 1215 C CA . ALA B 1 36 ? -42.766 64.670 45.324 1.00 14.09 1390 ALA B CA 1
ATOM 1216 C C . ALA B 1 36 ? -42.723 63.351 46.082 1.00 14.34 1390 ALA B C 1
ATOM 1217 O O . ALA B 1 36 ? -42.140 62.372 45.612 1.00 14.06 1390 ALA B O 1
ATOM 1219 N N . PRO B 1 37 ? -43.333 63.326 47.273 1.00 15.03 1391 PRO B N 1
ATOM 1220 C CA . PRO B 1 37 ? -43.159 62.197 48.193 1.00 15.58 1391 PRO B CA 1
ATOM 1221 C C . PRO B 1 37 ? -43.576 60.822 47.653 1.00 15.43 1391 PRO B C 1
ATOM 1222 O O . PRO B 1 37 ? -43.047 59.814 48.124 1.00 15.90 1391 PRO B O 1
ATOM 1226 N N . ASP B 1 38 ? -44.501 60.766 46.702 1.00 14.99 1392 ASP B N 1
ATOM 1227 C CA . ASP B 1 38 ? -44.932 59.465 46.188 1.00 15.07 1392 ASP B CA 1
ATOM 1228 C C . ASP B 1 38 ? -44.253 59.054 44.882 1.00 14.46 1392 ASP B C 1
ATOM 1229 O O . ASP B 1 38 ? -44.589 58.021 44.301 1.00 14.60 1392 ASP B O 1
ATOM 1234 N N . TYR B 1 39 ? -43.305 59.855 44.413 1.00 13.90 1393 TYR B N 1
ATOM 1235 C CA . TYR B 1 39 ? -42.771 59.635 43.074 1.00 13.31 1393 TYR B CA 1
ATOM 1236 C C . TYR B 1 39 ? -42.173 58.247 42.896 1.00 13.60 1393 TYR B C 1
ATOM 1237 O O . TYR B 1 39 ? -42.431 57.567 41.901 1.00 13.50 1393 TYR B O 1
ATOM 1246 N N . TYR B 1 40 ? -41.400 57.810 43.877 1.00 14.16 1394 TYR B N 1
ATOM 1247 C CA . TYR B 1 40 ? -40.693 56.552 43.734 1.00 14.95 1394 TYR B CA 1
ATOM 1248 C C . TYR B 1 40 ? -41.571 55.336 44.030 1.00 15.49 1394 TYR B C 1
ATOM 1249 O O . TYR B 1 40 ? -41.136 54.204 43.855 1.00 21.47 1394 TYR B O 1
ATOM 1258 N N . ASP B 1 41 ? -42.814 55.581 44.440 1.00 16.23 1395 ASP B N 1
ATOM 1259 C CA . ASP B 1 41 ? -43.825 54.532 44.529 1.00 17.98 1395 ASP B CA 1
ATOM 1260 C C . ASP B 1 41 ? -44.594 54.386 43.215 1.00 16.09 1395 ASP B C 1
ATOM 1261 O O . ASP B 1 41 ? -44.973 53.280 42.826 1.00 21.78 1395 ASP B O 1
ATOM 1266 N N . ILE B 1 42 ? -44.823 55.507 42.534 1.00 15.17 1396 ILE B N 1
ATOM 1267 C CA . ILE B 1 42 ? -45.529 55.504 41.255 1.00 15.23 1396 ILE B CA 1
ATOM 1268 C C . ILE B 1 42 ? -44.595 55.102 40.116 1.00 16.24 1396 ILE B C 1
ATOM 1269 O O . ILE B 1 42 ? -44.981 54.363 39.207 1.00 18.58 1396 ILE B O 1
ATOM 1274 N N . ILE B 1 43 ? -43.360 55.595 40.169 1.00 14.05 1397 ILE B N 1
ATOM 1275 C CA . ILE B 1 43 ? -42.385 55.339 39.114 1.00 13.95 1397 ILE B CA 1
ATOM 1276 C C . ILE B 1 43 ? -41.351 54.326 39.591 1.00 15.95 1397 ILE B C 1
ATOM 1277 O O . ILE B 1 43 ? -40.496 54.640 40.418 1.00 16.28 1397 ILE B O 1
ATOM 1282 N N . LYS B 1 44 ? -41.439 53.106 39.075 1.00 17.50 1398 LYS B N 1
ATOM 1283 C CA . LYS B 1 44 ? -40.595 52.022 39.570 1.00 21.52 1398 LYS B CA 1
ATOM 1284 C C . LYS B 1 44 ? -39.176 52.025 39.010 1.00 18.50 1398 LYS B C 1
ATOM 1285 O O . LYS B 1 44 ? -38.261 51.514 39.656 1.00 21.00 1398 LYS B O 1
ATOM 1291 N N . GLU B 1 45 ? -38.986 52.598 37.822 1.00 17.51 1399 GLU B N 1
ATOM 1292 C CA . GLU B 1 45 ? -37.663 52.617 37.200 1.00 17.87 1399 GLU B CA 1
ATOM 1293 C C . GLU B 1 45 ? -37.284 54.023 36.743 1.00 16.07 1399 GLU B C 1
ATOM 1294 O O . GLU B 1 45 ? -37.239 54.308 35.544 1.00 14.97 1399 GLU B O 1
ATOM 1300 N N . PRO B 1 46 ? -37.015 54.914 37.705 1.00 15.34 1400 PRO B N 1
ATOM 1301 C CA . PRO B 1 46 ? -36.723 56.305 37.362 1.00 12.69 1400 PRO B CA 1
ATOM 1302 C C . PRO B 1 46 ? -35.406 56.461 36.631 1.00 12.43 1400 PRO B C 1
ATOM 1303 O O . PRO B 1 46 ? -34.478 55.680 36.825 1.00 15.63 1400 PRO B O 1
ATOM 1307 N N . THR B 1 47 ? -35.334 57.472 35.785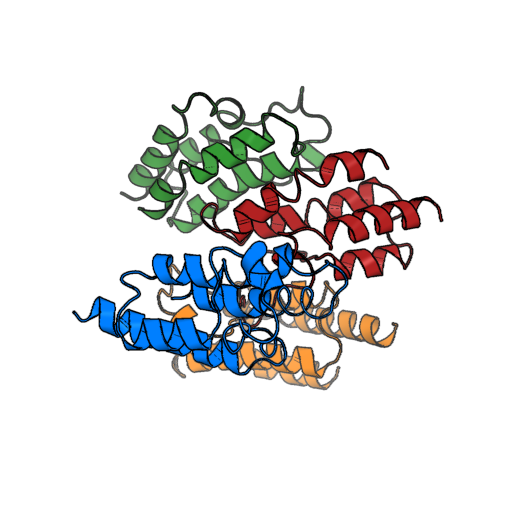 1.00 11.83 1401 THR B N 1
ATOM 1308 C CA . THR B 1 47 ? -34.069 57.835 35.182 1.00 11.83 1401 THR B CA 1
ATOM 1309 C C . THR B 1 47 ? -34.061 59.326 34.868 1.00 11.75 1401 THR B C 1
ATOM 1310 O O . THR B 1 47 ? -35.086 60.004 34.977 1.00 13.04 1401 THR B O 1
ATOM 1314 N N . ASP B 1 48 ? -32.901 59.841 34.491 1.00 10.92 1402 ASP B N 1
ATOM 1315 C CA . ASP B 1 48 ? -32.725 61.266 34.282 1.00 10.70 1402 ASP B CA 1
ATOM 1316 C C . ASP B 1 48 ? -31.459 61.452 33.470 1.00 10.78 1402 ASP B C 1
ATOM 1317 O O . ASP B 1 48 ? -30.740 60.482 33.213 1.00 11.01 1402 ASP B O 1
ATOM 1322 N N . ILE B 1 49 ? -31.173 62.683 33.065 1.00 10.07 1403 ILE B N 1
ATOM 1323 C CA . ILE B 1 49 ? -30.023 62.923 32.195 1.00 9.32 1403 ILE B CA 1
ATOM 1324 C C . ILE B 1 49 ? -28.694 62.679 32.925 1.00 11.90 1403 ILE B C 1
ATOM 1325 O O . ILE B 1 49 ? -27.762 62.131 32.332 1.00 12.76 1403 ILE B O 1
ATOM 1330 N N . LEU B 1 50 ? -28.618 63.037 34.206 1.00 10.01 1404 LEU B N 1
ATOM 1331 C CA . LEU B 1 50 ? -27.430 62.740 35.014 1.00 11.49 1404 LEU B CA 1
ATOM 1332 C C . LEU B 1 50 ? -27.084 61.261 34.947 1.00 10.61 1404 LEU B C 1
ATOM 1333 O O . LEU B 1 50 ? -25.926 60.869 34.726 1.00 13.03 1404 LEU B O 1
ATOM 1338 N N . THR B 1 51 ? -28.099 60.435 35.146 1.00 11.16 1405 THR B N 1
ATOM 1339 C CA . THR B 1 51 ? -27.939 58.990 35.097 1.00 10.59 1405 THR B CA 1
ATOM 1340 C C . THR B 1 51 ? -27.474 58.486 33.734 1.00 9.42 1405 THR B C 1
ATOM 1341 O O . THR B 1 51 ? -26.542 57.680 33.659 1.00 11.32 1405 THR B O 1
ATOM 1345 N N . MET B 1 52 ? -28.104 58.953 32.660 1.00 9.10 1406 MET B N 1
ATOM 1346 C CA . MET B 1 52 ? -27.729 58.480 31.325 1.00 7.69 1406 MET B CA 1
ATOM 1347 C C . MET B 1 52 ? -26.318 58.913 30.947 1.00 8.85 1406 MET B C 1
ATOM 1348 O O . MET B 1 52 ? -25.585 58.156 30.307 1.00 9.22 1406 MET B O 1
ATOM 1353 N N . ARG B 1 53 ? -25.925 60.116 31.347 1.00 10.01 1407 ARG B N 1
ATOM 1354 C CA . ARG B 1 53 ? -24.569 60.577 31.082 1.00 11.16 1407 ARG B CA 1
ATOM 1355 C C . ARG B 1 53 ? -23.545 59.703 31.807 1.00 9.54 1407 ARG B C 1
ATOM 1356 O O . ARG B 1 53 ? -22.555 59.271 31.214 1.00 11.21 1407 ARG B O 1
ATOM 1364 N N . ARG B 1 54 ? -23.780 59.442 33.088 1.00 8.82 1408 ARG B N 1
ATOM 1365 C CA . ARG B 1 54 ? -22.844 58.620 33.852 1.00 9.17 1408 ARG B CA 1
ATOM 1366 C C . ARG B 1 54 ? -22.798 57.189 33.314 1.00 9.77 1408 ARG B C 1
ATOM 1367 O O . ARG B 1 54 ? -21.730 56.592 33.253 1.00 12.21 1408 ARG B O 1
ATOM 1375 N N . LYS B 1 55 ? -23.940 56.655 32.888 1.00 10.25 1409 LYS B N 1
ATOM 1376 C CA . LYS B 1 55 ? -23.977 55.316 32.310 1.00 8.76 1409 LYS B CA 1
ATOM 1377 C C . LYS B 1 55 ? -23.211 55.263 30.999 1.00 11.87 1409 LYS B C 1
ATOM 1378 O O . LYS B 1 55 ? -22.451 54.322 30.748 1.00 11.92 1409 LYS B O 1
ATOM 1384 N N . ALA B 1 56 ? -23.396 56.286 30.177 1.00 10.40 1410 ALA B N 1
ATOM 1385 C CA . ALA B 1 56 ? -22.711 56.345 28.890 1.00 10.06 1410 ALA B CA 1
ATOM 1386 C C . ALA B 1 56 ? -21.198 56.381 29.090 1.00 10.36 1410 ALA B C 1
ATOM 1387 O O . ALA B 1 56 ? -20.461 55.615 28.457 1.00 13.07 1410 ALA B O 1
ATOM 1389 N N A ARG B 1 57 ? -20.742 57.260 29.978 0.70 11.33 1411 ARG B N 1
ATOM 1390 N N B ARG B 1 57 ? -20.732 57.269 29.964 0.30 11.23 1411 ARG B N 1
ATOM 1391 C CA A ARG B 1 57 ? -19.316 57.420 30.241 0.70 11.75 1411 ARG B CA 1
ATOM 1392 C CA B ARG B 1 57 ? -19.301 57.404 30.223 0.30 12.01 1411 ARG B CA 1
ATOM 1393 C C A ARG B 1 57 ? -18.712 56.132 30.784 0.70 13.01 1411 ARG B C 1
ATOM 1394 C C B ARG B 1 57 ? -18.713 56.107 30.760 0.30 13.38 1411 ARG B C 1
ATOM 1395 O O A ARG B 1 57 ? -17.549 55.815 30.519 0.70 17.18 1411 ARG B O 1
ATOM 1396 O O B ARG B 1 57 ? -17.565 55.764 30.475 0.30 16.30 1411 ARG B O 1
ATOM 1411 N N . HIS B 1 58 ? -19.520 55.390 31.534 1.00 13.10 1412 HIS B N 1
ATOM 1412 C CA . HIS B 1 58 ? -19.105 54.152 32.169 1.00 11.70 1412 HIS B CA 1
ATOM 1413 C C . HIS B 1 58 ? -19.066 52.994 31.173 1.00 13.78 1412 HIS B C 1
ATOM 1414 O O . HIS B 1 58 ? -18.555 51.919 31.482 1.00 15.97 1412 HIS B O 1
ATOM 1421 N N . GLY B 1 59 ? -19.620 53.214 29.981 1.00 12.83 1413 GLY B N 1
ATOM 1422 C CA . GLY B 1 59 ? -19.622 52.206 28.938 1.00 14.44 1413 GLY B CA 1
ATOM 1423 C C . GLY B 1 59 ? -20.778 51.224 29.001 1.00 15.06 1413 GLY B C 1
ATOM 1424 O O . GLY B 1 59 ? -20.713 50.140 28.410 1.00 17.82 1413 GLY B O 1
ATOM 1425 N N . ASP B 1 60 ? -21.853 51.603 29.688 1.00 12.38 1414 ASP B N 1
ATOM 1426 C CA . ASP B 1 60 ? -22.937 50.657 29.941 1.00 12.20 1414 ASP B CA 1
ATOM 1427 C C . ASP B 1 60 ? -23.844 50.398 28.744 1.00 13.37 1414 ASP B C 1
ATOM 1428 O O . ASP B 1 60 ? -24.559 49.398 28.711 1.00 17.28 1414 ASP B O 1
ATOM 1433 N N . TYR B 1 61 ? -23.835 51.294 27.765 1.00 10.79 1415 TYR B N 1
ATOM 1434 C CA . TYR B 1 61 ? -24.717 51.110 26.622 1.00 11.28 1415 TYR B CA 1
ATOM 1435 C C . TYR B 1 61 ? -23.984 50.308 25.557 1.00 13.64 1415 TYR B C 1
ATOM 1436 O O . TYR B 1 61 ? -23.101 50.821 24.870 1.00 17.65 1415 TYR B O 1
ATOM 1445 N N . LYS B 1 62 ? -24.343 49.036 25.448 1.00 13.00 1416 LYS B N 1
ATOM 1446 C CA . LYS B 1 62 ? -23.648 48.126 24.546 1.00 13.47 1416 LYS B CA 1
ATOM 1447 C C . LYS B 1 62 ? -24.190 48.231 23.129 1.00 12.58 1416 LYS B C 1
ATOM 1448 O O . LYS B 1 62 ? -23.488 47.953 22.160 1.00 14.79 1416 LYS B O 1
ATOM 1454 N N . THR B 1 63 ? -25.459 48.615 23.024 1.00 11.88 1417 THR B N 1
ATOM 1455 C CA . THR B 1 63 ? -26.099 48.844 21.734 1.00 13.00 1417 THR B CA 1
ATOM 1456 C C . THR B 1 63 ? -26.900 50.125 21.791 1.00 8.56 1417 THR B C 1
ATOM 1457 O O . THR B 1 63 ? -27.267 50.600 22.872 1.00 10.44 1417 THR B O 1
ATOM 1461 N N . LYS B 1 64 ? -27.181 50.674 20.620 1.00 10.76 1418 LYS B N 1
ATOM 1462 C CA . LYS B 1 64 ? -28.023 51.863 20.506 1.00 9.34 1418 LYS B CA 1
ATOM 1463 C C . LYS B 1 64 ? -29.363 51.676 21.208 1.00 10.72 1418 LYS B C 1
ATOM 1464 O O . LYS B 1 64 ? -29.829 52.554 21.930 1.00 9.71 1418 LYS B O 1
ATOM 1470 N N . GLU B 1 65 ? -29.964 50.514 21.011 1.00 9.95 1419 GLU B N 1
ATOM 1471 C CA . GLU B 1 65 ? -31.274 50.243 21.573 1.00 11.05 1419 GLU B CA 1
ATOM 1472 C C . GLU B 1 65 ? -31.268 50.243 23.107 1.00 11.53 1419 GLU B C 1
ATOM 1473 O O . GLU B 1 65 ? -32.277 50.601 23.722 1.00 12.44 1419 GLU B O 1
ATOM 1479 N N . ASP B 1 66 ? -30.155 49.873 23.745 1.00 11.69 1420 ASP B N 1
ATOM 1480 C CA . ASP B 1 66 ? -30.071 49.983 25.209 1.00 12.86 1420 ASP B CA 1
ATOM 1481 C C . ASP B 1 66 ? -30.309 51.424 25.647 1.00 12.10 1420 ASP B C 1
ATOM 1482 O O . ASP B 1 66 ? -31.010 51.695 26.630 1.00 12.69 1420 ASP B O 1
ATOM 1487 N N . PHE B 1 67 ? -29.712 52.353 24.914 1.00 9.82 1421 PHE B N 1
ATOM 1488 C CA . PHE B 1 67 ? -29.866 53.762 25.217 1.00 10.25 1421 PHE B CA 1
ATOM 1489 C C . PHE B 1 67 ? -31.282 54.225 24.868 1.00 10.38 1421 PHE B C 1
ATOM 1490 O O . PHE B 1 67 ? -31.922 54.922 25.668 1.00 9.91 1421 PHE B O 1
ATOM 1498 N N . GLY B 1 68 ? -31.790 53.812 23.708 1.00 7.88 1422 GLY B N 1
ATOM 1499 C CA . GLY B 1 68 ? -33.138 54.189 23.295 1.00 9.58 1422 GLY B CA 1
ATOM 1500 C C . GLY B 1 68 ? -34.207 53.783 24.292 1.00 10.27 1422 GLY B C 1
ATOM 1501 O O . GLY B 1 68 ? -35.135 54.547 24.552 1.00 9.81 1422 GLY B O 1
ATOM 1502 N N . ILE B 1 69 ? -34.080 52.582 24.846 1.00 9.66 1423 ILE B N 1
ATOM 1503 C CA . ILE B 1 69 ? -35.025 52.099 25.844 1.00 9.81 1423 ILE B CA 1
ATOM 1504 C C . ILE B 1 69 ? -35.028 53.020 27.065 1.00 10.53 1423 ILE B C 1
ATOM 1505 O O . ILE B 1 69 ? -36.093 53.382 27.569 1.00 10.85 1423 ILE B O 1
ATOM 1510 N N . GLU B 1 70 ? -33.851 53.407 27.552 1.00 9.20 1424 GLU B N 1
ATOM 1511 C CA . GLU B 1 70 ? -33.799 54.255 28.744 1.00 9.12 1424 GLU B CA 1
ATOM 1512 C C . GLU B 1 70 ? -34.265 55.685 28.448 1.00 8.64 1424 GLU B C 1
ATOM 1513 O O . GLU B 1 70 ? -34.970 56.286 29.257 1.00 9.97 1424 GLU B O 1
ATOM 1519 N N . LEU B 1 71 ? -33.887 56.222 27.293 1.00 8.51 1425 LEU B N 1
ATOM 1520 C CA . LEU B 1 71 ? -34.295 57.560 26.899 1.00 7.98 1425 LEU B CA 1
ATOM 1521 C C . LEU B 1 71 ? -35.816 57.630 26.772 1.00 8.45 1425 LEU B C 1
ATOM 1522 O O . LEU B 1 71 ? -36.453 58.561 27.295 1.00 9.35 1425 LEU B O 1
ATOM 1527 N N . LYS B 1 72 ? -36.400 56.637 26.103 1.00 8.63 1426 LYS B N 1
ATOM 1528 C CA . LYS B 1 72 ? -37.851 56.564 25.974 1.00 10.88 1426 LYS B CA 1
ATOM 1529 C C . LYS B 1 72 ? -38.500 56.485 27.361 1.00 10.74 1426 LYS B C 1
ATOM 1530 O O . LYS B 1 72 ? -39.494 57.160 27.617 1.00 10.98 1426 LYS B O 1
ATOM 1536 N N . ARG B 1 73 ? -37.918 55.697 28.263 1.00 9.20 1427 ARG B N 1
ATOM 1537 C CA . ARG B 1 73 ? -38.497 55.545 29.597 1.00 9.45 1427 ARG B CA 1
ATOM 1538 C C . ARG B 1 73 ? -38.476 56.860 30.372 1.00 10.33 1427 ARG B C 1
ATOM 1539 O O . ARG B 1 73 ? -39.381 57.139 31.159 1.00 10.73 1427 ARG B O 1
ATOM 1547 N N . MET B 1 74 ? -37.454 57.678 30.163 1.00 7.71 1428 MET B N 1
ATOM 1548 C CA . MET B 1 74 ? -37.416 58.974 30.833 1.00 8.31 1428 MET B CA 1
ATOM 1549 C C . MET B 1 74 ? -38.664 59.781 30.498 1.00 9.61 1428 MET B C 1
ATOM 1550 O O . MET B 1 74 ? -39.310 60.348 31.387 1.00 9.05 1428 MET B O 1
ATOM 1555 N N . PHE B 1 75 ? -39.019 59.811 29.217 1.00 8.37 1429 PHE B N 1
ATOM 1556 C CA . PHE B 1 75 ? -40.198 60.559 28.791 1.00 9.06 1429 PHE B CA 1
ATOM 1557 C C . PHE B 1 75 ? -41.486 59.847 29.211 1.00 9.73 1429 PHE B C 1
ATOM 1558 O O . PHE B 1 75 ? -42.425 60.504 29.660 1.00 10.29 1429 PHE B O 1
ATOM 1566 N N . ASP B 1 76 ? -41.529 58.518 29.084 1.00 10.49 1430 ASP B N 1
ATOM 1567 C CA . ASP B 1 76 ? -42.700 57.743 29.513 1.00 11.82 1430 ASP B CA 1
ATOM 1568 C C . ASP B 1 76 ? -42.999 57.928 30.998 1.00 13.95 1430 ASP B C 1
ATOM 1569 O O . ASP B 1 76 ? -44.165 58.055 31.394 1.00 13.47 1430 ASP B O 1
ATOM 1574 N N . ASN B 1 77 ? -41.959 57.921 31.827 1.00 9.81 1431 ASN B N 1
ATOM 1575 C CA . ASN B 1 77 ? -42.158 58.100 33.264 1.00 8.33 1431 ASN B CA 1
ATOM 1576 C C . ASN B 1 77 ? -42.797 59.447 33.535 1.00 11.11 1431 ASN B C 1
ATOM 1577 O O . ASN B 1 77 ? -43.715 59.567 34.345 1.00 10.69 1431 ASN B O 1
ATOM 1582 N N . CYS B 1 78 ? -42.283 60.470 32.868 1.00 10.32 1432 CYS B N 1
ATOM 1583 C CA . CYS B 1 78 ? -42.794 61.819 33.050 1.00 10.11 1432 CYS B CA 1
ATOM 1584 C C . CYS B 1 78 ? -44.280 61.891 32.708 1.00 10.20 1432 CYS B C 1
ATOM 1585 O O . CYS B 1 78 ? -45.066 62.543 33.418 1.00 10.34 1432 CYS B O 1
ATOM 1588 N N . ARG B 1 79 ? -44.676 61.210 31.637 1.00 9.97 1433 ARG B N 1
ATOM 1589 C CA . ARG B 1 79 ? -46.070 61.259 31.203 1.00 9.61 1433 ARG B CA 1
ATOM 1590 C C . ARG B 1 79 ? -46.969 60.355 32.029 1.00 14.68 1433 ARG B C 1
ATOM 1591 O O . ARG B 1 79 ? -48.183 60.552 32.072 1.00 20.56 1433 ARG B O 1
ATOM 1599 N N . LEU B 1 80 ? -46.393 59.363 32.686 1.00 11.99 1434 LEU B N 1
ATOM 1600 C CA . LEU B 1 80 ? -47.175 58.556 33.612 1.00 14.60 1434 LEU B CA 1
ATOM 1601 C C . LEU B 1 80 ? -47.479 59.342 34.887 1.00 16.28 1434 LEU B C 1
ATOM 1602 O O . LEU B 1 80 ? -48.584 59.255 35.428 1.00 16.03 1434 LEU B O 1
ATOM 1607 N N . TYR B 1 81 ? -46.507 60.124 35.355 1.00 11.34 1435 TYR B N 1
ATOM 1608 C CA . TYR B 1 81 ? -46.601 60.793 36.645 1.00 11.08 1435 TYR B CA 1
ATOM 1609 C C . TYR B 1 81 ? -47.379 62.109 36.584 1.00 10.43 1435 TYR B C 1
ATOM 1610 O O . TYR B 1 81 ? -48.140 62.439 37.505 1.00 11.53 1435 TYR B O 1
ATOM 1619 N N . ASN B 1 82 ? -47.182 62.849 35.496 1.00 9.86 1436 ASN B N 1
ATOM 1620 C CA . ASN B 1 82 ? -47.734 64.194 35.351 1.00 9.10 1436 ASN B CA 1
ATOM 1621 C C . ASN B 1 82 ? -48.893 64.235 34.365 1.00 8.61 1436 ASN B C 1
ATOM 1622 O O . ASN B 1 82 ? -48.882 63.528 33.356 1.00 10.37 1436 ASN B O 1
ATOM 1627 N N . ALA B 1 83 ? -49.885 65.079 34.639 1.00 11.08 1437 ALA B N 1
ATOM 1628 C CA . ALA B 1 83 ? -51.033 65.220 33.743 1.00 10.60 1437 ALA B CA 1
ATOM 1629 C C . ALA B 1 83 ? -50.646 65.880 32.407 1.00 10.53 1437 ALA B C 1
ATOM 1630 O O . ALA B 1 83 ? -49.659 66.614 32.337 1.00 10.40 1437 ALA B O 1
ATOM 1632 N N . PRO B 1 84 ? -51.429 65.625 31.344 1.00 10.02 1438 PRO B N 1
ATOM 1633 C CA . PRO B 1 84 ? -51.079 66.113 30.002 1.00 8.97 1438 PRO B CA 1
ATOM 1634 C C . PRO B 1 84 ? -50.968 67.631 29.874 1.00 12.78 1438 PRO B C 1
ATOM 1635 O O . PRO B 1 84 ? -50.265 68.103 28.977 1.00 16.51 1438 PRO B O 1
ATOM 1639 N N . THR B 1 85 ? -51.651 68.378 30.736 1.00 11.87 1439 THR B N 1
ATOM 1640 C CA . THR B 1 85 ? -51.662 69.832 30.648 1.00 12.92 1439 THR B CA 1
ATOM 1641 C C . THR B 1 85 ? -50.620 70.526 31.530 1.00 10.45 1439 THR B C 1
ATOM 1642 O O . THR B 1 85 ? -50.601 71.754 31.627 1.00 14.76 1439 THR B O 1
ATOM 1646 N N . THR B 1 86 ? -49.762 69.746 32.177 1.00 10.57 1440 THR B N 1
ATOM 1647 C CA . THR B 1 86 ? -48.717 70.324 33.021 1.00 12.12 1440 THR B CA 1
ATOM 1648 C C . THR B 1 86 ? -47.473 70.730 32.237 1.00 10.76 1440 THR B C 1
ATOM 1649 O O . THR B 1 86 ? -47.232 70.246 31.128 1.00 11.86 1440 THR B O 1
ATOM 1653 N N . ILE B 1 87 ? -46.676 71.613 32.828 1.00 11.34 1441 ILE B N 1
ATOM 1654 C CA . ILE B 1 87 ? -45.457 72.057 32.162 1.00 11.33 1441 ILE B CA 1
ATOM 1655 C C . ILE B 1 87 ? -44.500 70.884 31.947 1.00 11.35 1441 ILE B C 1
ATOM 1656 O O . ILE B 1 87 ? -43.796 70.836 30.936 1.00 11.52 1441 ILE B O 1
ATOM 1661 N N . TYR B 1 88 ? -44.502 69.916 32.861 1.00 8.64 1442 TYR B N 1
ATOM 1662 C CA . TYR B 1 88 ? -43.590 68.778 32.755 1.00 8.71 1442 TYR B CA 1
ATOM 1663 C C . TYR B 1 88 ? -43.924 67.918 31.546 1.00 9.98 1442 TYR B C 1
ATOM 1664 O O . TYR B 1 88 ? -43.039 67.513 30.793 1.00 11.44 1442 TYR B O 1
ATOM 1673 N N . PHE B 1 89 ? -45.207 67.654 31.359 1.00 9.15 1443 PHE B N 1
ATOM 1674 C CA . PHE B 1 89 ? -45.692 66.864 30.225 1.00 9.39 1443 PHE B CA 1
ATOM 1675 C C . PHE B 1 89 ? -45.402 67.610 28.918 1.00 9.27 1443 PHE B C 1
ATOM 1676 O O . PHE B 1 89 ? -44.923 67.014 27.941 1.00 10.28 1443 PHE B O 1
ATOM 1684 N N . LYS B 1 90 ? -45.682 68.916 28.904 1.00 8.78 1444 LYS B N 1
ATOM 1685 C CA . LYS B 1 90 ? -45.382 69.762 27.741 1.00 11.27 1444 LYS B CA 1
ATOM 1686 C C . LYS B 1 90 ? -43.890 69.723 27.394 1.00 10.42 1444 LYS B C 1
ATOM 1687 O O . LYS B 1 90 ? -43.523 69.604 26.222 1.00 11.35 1444 LYS B O 1
ATOM 1693 N N . TYR B 1 91 ? -43.024 69.818 28.402 1.00 8.85 1445 TYR B N 1
ATOM 1694 C CA . TYR B 1 91 ? -41.589 69.804 28.128 1.00 8.63 1445 TYR B CA 1
ATOM 1695 C C . TYR B 1 91 ? -41.112 68.410 27.689 1.00 9.66 1445 TYR B C 1
ATOM 1696 O O . TYR B 1 91 ? -40.221 68.300 26.854 1.00 10.08 1445 TYR B O 1
ATOM 1705 N N . ALA B 1 92 ? -41.709 67.350 28.225 1.00 7.72 1446 ALA B N 1
ATOM 1706 C CA . ALA B 1 92 ? -41.408 66.011 27.724 1.00 8.10 1446 ALA B CA 1
ATOM 1707 C C . ALA B 1 92 ? -41.723 65.938 26.233 1.00 8.88 1446 ALA B C 1
ATOM 1708 O O . ALA B 1 92 ? -40.922 65.426 25.439 1.00 8.77 1446 ALA B O 1
ATOM 1710 N N . ASN B 1 93 ? -42.885 66.461 25.846 1.00 8.05 1447 ASN B N 1
ATOM 1711 C CA . ASN B 1 93 ? -43.255 66.492 24.434 1.00 8.79 1447 ASN B CA 1
ATOM 1712 C C . ASN B 1 93 ? -42.269 67.293 23.583 1.00 7.72 1447 ASN B C 1
ATOM 1713 O O . ASN B 1 93 ? -41.801 66.808 22.542 1.00 9.75 1447 ASN B O 1
ATOM 1718 N N A GLU B 1 94 ? -41.954 68.512 24.016 0.70 9.20 1448 GLU B N 1
ATOM 1719 N N B GLU B 1 94 ? -41.953 68.509 24.021 0.30 9.52 1448 GLU B N 1
ATOM 1720 C CA A GLU B 1 94 ? -41.056 69.381 23.255 0.70 10.52 1448 GLU B CA 1
ATOM 1721 C CA B GLU B 1 94 ? -41.062 69.382 23.262 0.30 10.55 1448 GLU B CA 1
ATOM 1722 C C A GLU B 1 94 ? -39.679 68.746 23.126 0.70 9.76 1448 GLU B C 1
ATOM 1723 C C B GLU B 1 94 ? -39.674 68.769 23.134 0.30 9.89 1448 GLU B C 1
ATOM 1724 O O A GLU B 1 94 ? -39.105 68.694 22.036 0.70 10.40 1448 GLU B O 1
ATOM 1725 O O B GLU B 1 94 ? -39.086 68.760 22.051 0.30 10.56 1448 GLU B O 1
ATOM 1736 N N . LEU B 1 95 ? -39.158 68.247 24.241 1.00 8.89 1449 LEU B N 1
ATOM 1737 C CA . LEU B 1 95 ? -37.819 67.689 24.252 1.00 9.23 1449 LEU B CA 1
ATOM 1738 C C . LEU B 1 95 ? -37.736 66.384 23.459 1.00 8.45 1449 LEU B C 1
ATOM 1739 O O . LEU B 1 95 ? -36.774 66.164 22.718 1.00 9.37 1449 LEU B O 1
ATOM 1744 N N . GLN B 1 96 ? -38.734 65.515 23.601 1.00 7.99 1450 GLN B N 1
ATOM 1745 C CA . GLN B 1 96 ? -38.677 64.255 22.866 1.00 8.08 1450 GLN B CA 1
ATOM 1746 C C . GLN B 1 96 ? -38.782 64.499 21.355 1.00 9.66 1450 GLN B C 1
ATOM 1747 O O . GLN B 1 96 ? -38.132 63.818 20.567 1.00 8.21 1450 GLN B O 1
ATOM 1753 N N . THR B 1 97 ? -39.598 65.471 20.954 1.00 8.47 1451 THR B N 1
ATOM 1754 C CA . THR B 1 97 ? -39.730 65.818 19.540 1.00 8.64 1451 THR B CA 1
ATOM 1755 C C . THR B 1 97 ? -38.380 66.255 18.951 1.00 8.06 1451 THR B C 1
ATOM 1756 O O . THR B 1 97 ? -38.028 65.889 17.827 1.00 10.69 1451 THR B O 1
ATOM 1760 N N . LEU B 1 98 ? -37.629 67.015 19.739 1.00 9.80 1452 LEU B N 1
ATOM 1761 C CA . LEU B 1 98 ? -36.302 67.490 19.354 1.00 11.22 1452 LEU B CA 1
ATOM 1762 C C . LEU B 1 98 ? -35.278 66.372 19.319 1.00 10.29 1452 LEU B C 1
ATOM 1763 O O . LEU B 1 98 ? -34.430 66.326 18.422 1.00 11.57 1452 LEU B O 1
ATOM 1768 N N . ILE B 1 99 ? -35.316 65.485 20.307 1.00 7.88 1453 ILE B N 1
ATOM 1769 C CA . ILE B 1 99 ? -34.203 64.564 20.461 1.00 7.61 1453 ILE B CA 1
ATOM 1770 C C . ILE B 1 99 ? -34.397 63.249 19.717 1.00 9.04 1453 ILE B C 1
ATOM 1771 O O . ILE B 1 99 ? -33.411 62.596 19.363 1.00 9.24 1453 ILE B O 1
ATOM 1776 N N . TRP B 1 100 ? -35.639 62.851 19.454 1.00 7.34 1454 TRP B N 1
ATOM 1777 C CA . TRP B 1 100 ? -35.824 61.513 18.907 1.00 7.31 1454 TRP B CA 1
ATOM 1778 C C . TRP B 1 100 ? -35.194 61.351 17.512 1.00 8.05 1454 TRP B C 1
ATOM 1779 O O . TRP B 1 100 ? -34.631 60.297 17.239 1.00 8.62 1454 TRP B O 1
ATOM 1790 N N . PRO B 1 101 ? -35.259 62.377 16.633 1.00 7.92 1455 PRO B N 1
ATOM 1791 C CA . PRO B 1 101 ? -34.536 62.206 15.360 1.00 8.73 1455 PRO B CA 1
ATOM 1792 C C . PRO B 1 101 ? -33.024 62.050 15.531 1.00 9.88 1455 PRO B C 1
ATOM 1793 O O . PRO B 1 101 ? -32.391 61.358 14.731 1.00 12.66 1455 PRO B O 1
ATOM 1797 N N . LYS B 1 102 ? -32.457 62.686 16.549 1.00 8.13 1456 LYS B N 1
ATOM 1798 C CA . LYS B 1 102 ? -31.028 62.548 16.811 1.00 8.19 1456 LYS B CA 1
ATOM 1799 C C . LYS B 1 102 ? -30.707 61.149 17.334 1.00 8.88 1456 LYS B C 1
ATOM 1800 O O . LYS B 1 102 ? -29.671 60.570 16.990 1.00 11.26 1456 LYS B O 1
ATOM 1806 N N . TYR B 1 103 ? -31.598 60.592 18.148 1.00 8.90 1457 TYR B N 1
ATOM 1807 C CA . TYR B 1 103 ? -31.441 59.220 18.591 1.00 8.85 1457 TYR B CA 1
ATOM 1808 C C . TYR B 1 103 ? -31.517 58.274 17.388 1.00 9.20 1457 TYR B C 1
ATOM 1809 O O . TYR B 1 103 ? -30.673 57.396 17.221 1.00 10.28 1457 TYR B O 1
ATOM 1818 N N . GLU B 1 104 ? -32.529 58.450 16.542 1.00 8.99 1458 GLU B N 1
ATOM 1819 C CA . GLU B 1 104 ? -32.663 57.550 15.395 1.00 9.81 1458 GLU B CA 1
ATOM 1820 C C . GLU B 1 104 ? -31.463 57.606 14.464 1.00 10.66 1458 GLU B C 1
ATOM 1821 O O . GLU B 1 104 ? -31.139 56.613 13.801 1.00 13.19 1458 GLU B O 1
ATOM 1827 N N . ALA B 1 105 ? -30.800 58.756 14.413 1.00 10.37 1459 ALA B N 1
ATOM 1828 C CA . ALA B 1 105 ? -29.686 58.932 13.488 1.00 12.03 1459 ALA B CA 1
ATOM 1829 C C . ALA B 1 105 ? -28.402 58.283 13.992 1.00 11.40 1459 ALA B C 1
ATOM 1830 O O . ALA B 1 105 ? -27.439 58.183 13.229 1.00 15.37 1459 ALA B O 1
ATOM 1832 N N . ILE B 1 106 ? -28.376 57.849 15.252 1.00 12.05 1460 ILE B N 1
ATOM 1833 C CA . ILE B 1 106 ? -27.188 57.179 15.789 1.00 10.41 1460 ILE B CA 1
ATOM 1834 C C . ILE B 1 106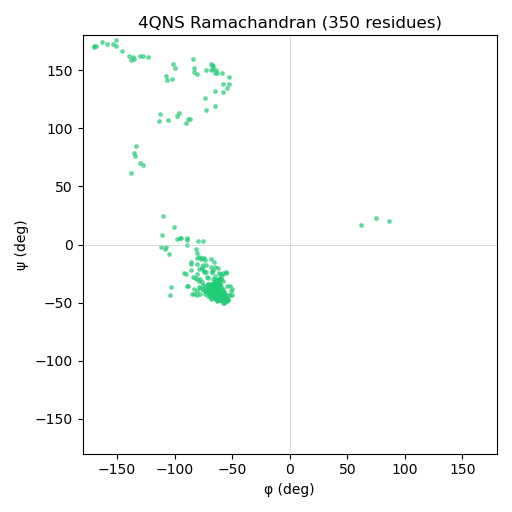 ? -26.872 55.951 14.940 1.00 14.97 1460 ILE B C 1
ATOM 1835 O O . ILE B 1 106 ? -27.760 55.175 14.581 1.00 15.82 1460 ILE B O 1
ATOM 1841 N N . GLN C 1 6 ? -37.840 74.347 63.287 1.00 32.57 1360 GLN C N 1
ATOM 1842 C CA . GLN C 1 6 ? -38.028 73.012 63.837 1.00 23.48 1360 GLN C CA 1
ATOM 1843 C C . GLN C 1 6 ? -36.974 72.042 63.291 1.00 21.20 1360 GLN C C 1
ATOM 1844 O O . GLN C 1 6 ? -36.266 71.410 64.064 1.00 20.12 1360 GLN C O 1
ATOM 1850 N N . LEU C 1 7 ? -36.880 71.920 61.966 1.00 20.50 1361 LEU C N 1
ATOM 1851 C CA . LEU C 1 7 ? -35.885 71.045 61.345 1.00 18.02 1361 LEU C CA 1
ATOM 1852 C C . LEU C 1 7 ? -34.477 71.389 61.795 1.00 14.70 1361 LEU C C 1
ATOM 1853 O O . LEU C 1 7 ? -33.689 70.502 62.112 1.00 13.52 1361 LEU C O 1
ATOM 1858 N N . LYS C 1 8 ? -34.159 72.679 61.847 1.00 16.61 1362 LYS C N 1
ATOM 1859 C CA . LYS C 1 8 ? -32.799 73.059 62.204 1.00 17.55 1362 LYS C CA 1
ATOM 1860 C C . LYS C 1 8 ? -32.481 72.625 63.638 1.00 17.18 1362 LYS C C 1
ATOM 1861 O O . LYS C 1 8 ? -31.349 72.226 63.920 1.00 17.33 1362 LYS C O 1
ATOM 1867 N N . ASP C 1 9 ? -33.474 72.663 64.527 1.00 19.38 1363 ASP C N 1
ATOM 1868 C CA . ASP C 1 9 ? -33.292 72.191 65.900 1.00 17.79 1363 ASP C CA 1
ATOM 1869 C C . ASP C 1 9 ? -33.110 70.672 65.975 1.00 17.05 1363 ASP C C 1
ATOM 1870 O O . ASP C 1 9 ? -32.361 70.172 66.813 1.00 17.44 1363 ASP C O 1
ATOM 1875 N N . GLN C 1 10 ? -33.790 69.930 65.104 1.00 14.57 1364 GLN C N 1
ATOM 1876 C CA . GLN C 1 10 ? -33.575 68.486 65.033 1.00 14.04 1364 GLN C CA 1
ATOM 1877 C C . GLN C 1 10 ? -32.167 68.140 64.549 1.00 12.63 1364 GLN C C 1
ATOM 1878 O O . GLN C 1 10 ? -31.536 67.199 65.036 1.00 12.89 1364 GLN C O 1
ATOM 1884 N N . ILE C 1 11 ? -31.696 68.888 63.560 1.00 11.58 1365 ILE C N 1
ATOM 1885 C CA . ILE C 1 11 ? -30.361 68.680 63.015 1.00 10.70 1365 ILE C CA 1
ATOM 1886 C C . ILE C 1 11 ? -29.319 68.994 64.080 1.00 12.31 1365 ILE C C 1
ATOM 1887 O O . ILE C 1 11 ? -28.382 68.218 64.294 1.00 11.66 1365 ILE C O 1
ATOM 1892 N N . LEU C 1 12 ? -29.499 70.116 64.771 1.00 12.53 1366 LEU C N 1
ATOM 1893 C CA . LEU C 1 12 ? -28.587 70.469 65.855 1.00 12.27 1366 LEU C CA 1
ATOM 1894 C C . LEU C 1 12 ? -28.611 69.406 66.957 1.00 14.47 1366 LEU C C 1
ATOM 1895 O O . LEU C 1 12 ? -27.585 69.123 67.578 1.00 14.73 1366 LEU C O 1
ATOM 1900 N N . GLY C 1 13 ? -29.769 68.798 67.193 1.00 14.71 1367 GLY C N 1
ATOM 1901 C CA . GLY C 1 13 ? -29.850 67.715 68.158 1.00 16.37 1367 GLY C CA 1
ATOM 1902 C C . GLY C 1 13 ? -28.992 66.521 67.778 1.00 12.38 1367 GLY C C 1
ATOM 1903 O O . GLY C 1 13 ? -28.335 65.923 68.631 1.00 14.02 1367 GLY C O 1
ATOM 1904 N N . VAL C 1 14 ? -29.008 66.156 66.496 1.00 11.24 1368 VAL C N 1
ATOM 1905 C CA . VAL C 1 14 ? -28.143 65.086 66.009 1.00 12.17 1368 VAL C CA 1
ATOM 1906 C C . VAL C 1 14 ? -26.671 65.461 66.197 1.00 12.51 1368 VAL C C 1
ATOM 1907 O O . VAL C 1 14 ? -25.872 64.656 66.689 1.00 11.98 1368 VAL C O 1
ATOM 1911 N N . LEU C 1 15 ? -26.311 66.689 65.826 1.00 10.54 1369 LEU C N 1
ATOM 1912 C CA . LEU C 1 15 ? -24.918 67.111 65.917 1.00 12.41 1369 LEU C CA 1
ATOM 1913 C C . LEU C 1 15 ? -24.461 67.198 67.370 1.00 12.30 1369 LEU C C 1
ATOM 1914 O O . LEU C 1 15 ? -23.300 66.887 67.679 1.00 12.49 1369 LEU C O 1
ATOM 1919 N N . ASP C 1 16 ? -25.360 67.606 68.264 1.00 12.38 1370 ASP C N 1
ATOM 1920 C CA . ASP C 1 16 ? -25.036 67.646 69.691 1.00 12.28 1370 ASP C CA 1
ATOM 1921 C C . ASP C 1 16 ? -24.737 66.246 70.237 1.00 13.35 1370 ASP C C 1
ATOM 1922 O O . ASP C 1 16 ? -23.789 66.060 71.014 1.00 13.45 1370 ASP C O 1
ATOM 1927 N N . TYR C 1 17 ? -25.542 65.270 69.834 1.00 12.27 1371 TYR C N 1
ATOM 1928 C CA . TYR C 1 17 ? -25.382 63.890 70.290 1.00 13.09 1371 TYR C CA 1
ATOM 1929 C C . TYR C 1 17 ? -24.071 63.314 69.780 1.00 12.09 1371 TYR C C 1
ATOM 1930 O O . TYR C 1 17 ? -23.333 62.674 70.518 1.00 11.75 1371 TYR C O 1
ATOM 1939 N N . LEU C 1 18 ? -23.784 63.567 68.511 1.00 10.65 1372 LEU C N 1
ATOM 1940 C CA . LEU C 1 18 ? -22.529 63.135 67.924 1.00 11.53 1372 LEU C CA 1
ATOM 1941 C C . LEU C 1 18 ? -21.307 63.761 68.593 1.00 11.05 1372 LEU C C 1
ATOM 1942 O O . LEU C 1 18 ? -20.347 63.058 68.926 1.00 11.76 1372 LEU C O 1
ATOM 1947 N N A GLU C 1 19 ? -21.367 65.076 68.798 0.70 10.09 1373 GLU C N 1
ATOM 1948 N N B GLU C 1 19 ? -21.340 65.072 68.804 0.30 10.72 1373 GLU C N 1
ATOM 1949 C CA A GLU C 1 19 ? -20.230 65.855 69.290 0.70 12.51 1373 GLU C CA 1
ATOM 1950 C CA B GLU C 1 19 ? -20.145 65.789 69.245 0.30 11.99 1373 GLU C CA 1
ATOM 1951 C C A GLU C 1 19 ? -19.724 65.390 70.642 0.70 13.72 1373 GLU C C 1
ATOM 1952 C C B GLU C 1 19 ? -19.716 65.437 70.670 0.30 13.95 1373 GLU C C 1
ATOM 1953 O O A GLU C 1 19 ? -18.526 65.459 70.929 0.70 14.68 1373 GLU C O 1
ATOM 1954 O O B GLU C 1 19 ? -18.553 65.625 71.032 0.30 14.15 1373 GLU C O 1
ATOM 1965 N N . LYS C 1 20 ? -20.639 64.934 71.485 1.00 11.83 1374 LYS C N 1
ATOM 1966 C CA . LYS C 1 20 ? -20.297 64.595 72.854 1.00 13.61 1374 LYS C CA 1
ATOM 1967 C C . LYS C 1 20 ? -19.768 63.165 73.012 1.00 12.04 1374 LYS C C 1
ATOM 1968 O O . LYS C 1 20 ? -19.367 62.775 74.102 1.00 14.52 1374 LYS C O 1
ATOM 1974 N N . GLN C 1 21 ? -19.739 62.391 71.929 1.00 10.29 1375 GLN C N 1
ATOM 1975 C CA . GLN C 1 21 ? -19.203 61.034 72.005 1.00 10.84 1375 GLN C CA 1
ATOM 1976 C C . GLN C 1 21 ? -17.684 61.067 72.194 1.00 11.25 1375 GLN C C 1
ATOM 1977 O O . GLN C 1 21 ? -17.005 61.949 71.666 1.00 11.48 1375 GLN C O 1
ATOM 1983 N N A GLN C 1 22 ? -17.150 60.102 72.934 0.70 12.35 1376 GLN C N 1
ATOM 1984 N N B GLN C 1 22 ? -17.164 60.101 72.944 0.30 12.08 1376 GLN C N 1
ATOM 1985 C CA A GLN C 1 22 ? -15.719 60.107 73.266 0.70 11.88 1376 GLN C CA 1
ATOM 1986 C CA B GLN C 1 22 ? -15.738 60.049 73.266 0.30 13.17 1376 GLN C CA 1
ATOM 1987 C C A GLN C 1 22 ? -14.808 59.929 72.055 0.70 13.32 1376 GLN C C 1
ATOM 1988 C C B GLN C 1 22 ? -14.846 60.005 72.030 0.30 13.36 1376 GLN C C 1
ATOM 1989 O O A GLN C 1 22 ? -13.626 60.293 72.112 0.70 15.76 1376 GLN C O 1
ATOM 1990 O O B GLN C 1 22 ? -13.728 60.530 72.041 0.30 15.41 1376 GLN C O 1
ATOM 2001 N N . SER C 1 23 ? -15.336 59.379 70.966 1.00 11.01 1377 SER C N 1
ATOM 2002 C CA . SER C 1 23 ? -14.529 59.186 69.778 1.00 14.27 1377 SER C CA 1
ATOM 2003 C C . SER C 1 23 ? -14.838 60.189 68.673 1.00 12.49 1377 SER C C 1
ATOM 2004 O O . SER C 1 23 ? -14.387 60.006 67.550 1.00 12.28 1377 SER C O 1
ATOM 2007 N N . ALA C 1 24 ? -15.556 61.269 68.989 1.00 10.78 1378 ALA C N 1
ATOM 2008 C CA . ALA C 1 24 ? -15.898 62.270 67.975 1.00 8.95 1378 ALA C CA 1
ATOM 2009 C C . ALA C 1 24 ? -14.757 63.215 67.610 1.00 8.79 1378 ALA C C 1
ATOM 2010 O O . ALA C 1 24 ? -14.847 63.907 66.602 1.00 8.76 1378 ALA C O 1
ATOM 2012 N N . TRP C 1 25 ? -13.674 63.225 68.391 1.00 8.44 1379 TRP C N 1
ATOM 2013 C CA . TRP C 1 25 ? -12.615 64.218 68.168 1.00 8.07 1379 TRP C CA 1
ATOM 2014 C C . TRP C 1 25 ? -12.098 64.357 66.712 1.00 7.39 1379 TRP C C 1
ATOM 2015 O O . TRP C 1 25 ? -11.842 65.487 66.289 1.00 8.73 1379 TRP C O 1
ATOM 2026 N N . PRO C 1 26 ? -11.966 63.253 65.931 1.00 7.48 1380 PRO C N 1
ATOM 2027 C CA . PRO C 1 26 ? -11.461 63.492 64.570 1.00 7.90 1380 PRO C CA 1
ATOM 2028 C C . PRO C 1 26 ? -12.353 64.375 63.713 1.00 9.32 1380 PRO C C 1
ATOM 2029 O O . PRO C 1 26 ? -11.866 64.924 62.726 1.00 11.04 1380 PRO C O 1
ATOM 2033 N N . PHE C 1 27 ? -13.628 64.493 64.072 1.00 7.22 1381 PHE C N 1
ATOM 2034 C CA . PHE C 1 27 ? -14.640 65.085 63.199 1.00 8.24 1381 PHE C CA 1
ATOM 2035 C C . PHE C 1 27 ? -15.088 66.465 63.638 1.00 8.11 1381 PHE C C 1
ATOM 2036 O O . PHE C 1 27 ? -15.918 67.086 62.977 1.00 9.25 1381 PHE C O 1
ATOM 2044 N N . LEU C 1 28 ? -14.560 66.951 64.755 1.00 7.44 1382 LEU C N 1
ATOM 2045 C CA . LEU C 1 28 ? -15.110 68.170 65.342 1.00 7.96 1382 LEU C CA 1
ATOM 2046 C C . LEU C 1 28 ? -14.876 69.405 64.493 1.00 8.28 1382 LEU C C 1
ATOM 2047 O O . LEU C 1 28 ? -15.766 70.254 64.378 1.00 10.87 1382 LEU C O 1
ATOM 2052 N N . LYS C 1 29 ? -13.677 69.512 63.924 1.00 10.09 1383 LYS C N 1
ATOM 2053 C CA . LYS C 1 29 ? -13.244 70.700 63.192 1.00 11.60 1383 LYS C CA 1
ATOM 2054 C C . LYS C 1 29 ? -12.745 70.294 61.814 1.00 8.67 1383 LYS C C 1
ATOM 2055 O O . LYS C 1 29 ? -12.424 69.127 61.603 1.00 12.10 1383 LYS C O 1
ATOM 2061 N N . PRO C 1 30 ? -12.655 71.259 60.880 1.00 10.82 1384 PRO C N 1
ATOM 2062 C CA . PRO C 1 30 ? -12.066 70.926 59.580 1.00 13.57 1384 PRO C CA 1
ATOM 2063 C C . PRO C 1 30 ? -10.707 70.269 59.727 1.00 13.35 1384 PRO C C 1
ATOM 2064 O O . PRO C 1 30 ? -9.934 70.627 60.623 1.00 13.93 1384 PRO C O 1
ATOM 2068 N N . VAL C 1 31 ? -10.415 69.315 58.851 1.00 12.85 1385 VAL C N 1
ATOM 2069 C CA . VAL C 1 31 ? -9.144 68.617 58.897 1.00 11.73 1385 VAL C CA 1
ATOM 2070 C C . VAL C 1 31 ? -8.009 69.627 58.746 1.00 12.66 1385 VAL C C 1
ATOM 2071 O O . VAL C 1 31 ? -8.090 70.547 57.929 1.00 15.65 1385 VAL C O 1
ATOM 2075 N N A SER C 1 32 ? -6.966 69.469 59.554 0.50 13.65 1386 SER C N 1
ATOM 2076 N N B SER C 1 32 ? -6.981 69.476 59.572 0.50 13.48 1386 SER C N 1
ATOM 2077 C CA A SER C 1 32 ? -5.793 70.333 59.468 0.50 13.13 1386 SER C CA 1
ATOM 2078 C CA B SER C 1 32 ? -5.782 70.293 59.456 0.50 13.22 1386 SER C CA 1
ATOM 2079 C C A SER C 1 32 ? -4.857 69.840 58.368 0.50 12.25 1386 SER C C 1
ATOM 2080 C C B SER C 1 32 ? -4.936 69.777 58.305 0.50 11.56 1386 SER C C 1
ATOM 2081 O O A SER C 1 32 ? -4.222 68.792 58.503 0.50 14.62 1386 SER C O 1
ATOM 2082 O O B SER C 1 32 ? -4.447 68.649 58.337 0.50 13.75 1386 SER C O 1
ATOM 2087 N N . LEU C 1 33 ? -4.766 70.598 57.280 1.00 13.29 1387 LEU C N 1
ATOM 2088 C CA . LEU C 1 33 ? -4.030 70.141 56.112 1.00 11.69 1387 LEU C CA 1
ATOM 2089 C C . LEU C 1 33 ? -2.531 70.023 56.369 1.00 11.18 1387 LEU C C 1
ATOM 2090 O O . LEU C 1 33 ? -1.846 69.254 55.692 1.00 14.56 1387 LEU C O 1
ATOM 2095 N N . SER C 1 34 ? -2.032 70.747 57.370 1.00 14.85 1388 SER C N 1
ATOM 2096 C CA . SER C 1 34 ? -0.629 70.649 57.766 1.00 14.13 1388 SER C CA 1
ATOM 2097 C C . SER C 1 34 ? -0.235 69.243 58.217 1.00 16.22 1388 SER C C 1
ATOM 2098 O O . SER C 1 34 ? 0.952 68.903 58.229 1.00 19.99 1388 SER C O 1
ATOM 2101 N N A GLU C 1 35 ? -1.223 68.431 58.583 0.70 13.88 1389 GLU C N 1
AT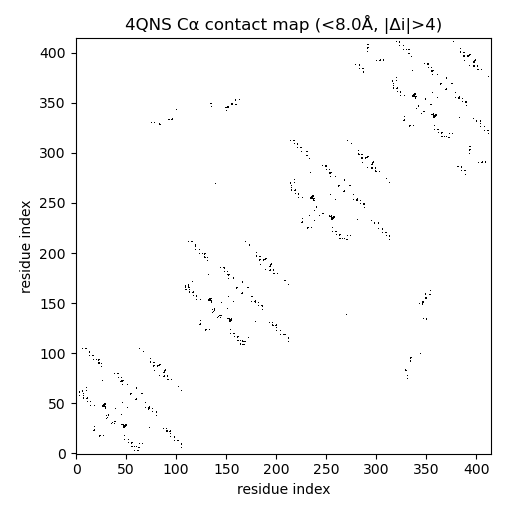OM 2102 N N B GLU C 1 35 ? -1.224 68.437 58.597 0.30 14.48 1389 GLU C N 1
ATOM 2103 C CA A GLU C 1 35 ? -0.942 67.089 59.090 0.70 15.24 1389 GLU C CA 1
ATOM 2104 C CA B GLU C 1 35 ? -0.963 67.088 59.097 0.30 15.61 1389 GLU C CA 1
ATOM 2105 C C A GLU C 1 35 ? -1.587 65.981 58.257 0.70 16.44 1389 GLU C C 1
ATOM 2106 C C B GLU C 1 35 ? -1.718 66.014 58.315 0.30 15.99 1389 GLU C C 1
ATOM 2107 O O A GLU C 1 35 ? -1.571 64.816 58.651 0.70 17.93 1389 GLU C O 1
ATOM 2108 O O B GLU C 1 35 ? -1.927 64.906 58.809 0.30 17.48 1389 GLU C O 1
ATOM 2119 N N . ALA C 1 36 ? -2.119 66.342 57.093 1.00 13.98 1390 ALA C N 1
ATOM 2120 C CA . ALA C 1 36 ? -2.834 65.389 56.255 1.00 12.57 1390 ALA C CA 1
ATOM 2121 C C . ALA C 1 36 ? -2.337 65.447 54.807 1.00 11.40 1390 ALA C C 1
ATOM 2122 O O . ALA C 1 36 ? -2.952 66.103 53.955 1.00 12.43 1390 ALA C O 1
ATOM 2124 N N . PRO C 1 37 ? -1.219 64.758 54.522 1.00 12.91 1391 PRO C N 1
ATOM 2125 C CA . PRO C 1 37 ? -0.640 64.760 53.175 1.00 16.89 1391 PRO C CA 1
ATOM 2126 C C . PRO C 1 37 ? -1.642 64.339 52.114 1.00 11.75 1391 PRO C C 1
ATOM 2127 O O . PRO C 1 37 ? -2.368 63.358 52.304 1.00 11.72 1391 PRO C O 1
ATOM 2131 N N . ASP C 1 38 ? -1.668 65.087 51.015 1.00 11.96 1392 ASP C N 1
ATOM 2132 C CA . ASP C 1 38 ? -2.523 64.808 49.869 1.00 12.19 1392 ASP C CA 1
ATOM 2133 C C . ASP C 1 38 ? -4.013 64.852 50.180 1.00 9.44 1392 ASP C C 1
ATOM 2134 O O . ASP C 1 38 ? -4.801 64.358 49.381 1.00 9.91 1392 ASP C O 1
ATOM 2139 N N . TYR C 1 39 ? -4.414 65.445 51.308 1.00 8.90 1393 TYR C N 1
ATOM 2140 C CA . TYR C 1 39 ? -5.840 65.530 51.606 1.00 9.18 1393 TYR C CA 1
ATOM 2141 C C . TYR C 1 39 ? -6.591 66.318 50.521 1.00 8.40 1393 TYR C C 1
ATOM 2142 O O . TYR C 1 39 ? -7.676 65.911 50.084 1.00 8.61 1393 TYR C O 1
ATOM 2151 N N . TYR C 1 40 ? -6.015 67.428 50.062 1.00 8.99 1394 TYR C N 1
ATOM 2152 C CA . TYR C 1 40 ? -6.633 68.196 48.986 1.00 9.55 1394 TYR C CA 1
ATOM 2153 C C . TYR C 1 40 ? -6.883 67.336 47.742 1.00 9.07 1394 TYR C C 1
ATOM 2154 O O . TYR C 1 40 ? -7.961 67.396 47.158 1.00 11.03 1394 TYR C O 1
ATOM 2163 N N . ASP C 1 41 ? -5.877 66.550 47.345 1.00 9.48 1395 ASP C N 1
ATOM 2164 C CA . ASP C 1 41 ? -5.965 65.673 46.182 1.00 10.89 1395 ASP C CA 1
ATOM 2165 C C . ASP C 1 41 ? -7.102 64.660 46.298 1.00 9.53 1395 ASP C C 1
ATOM 2166 O O . ASP C 1 41 ? -7.833 64.398 45.340 1.00 12.55 1395 ASP C O 1
ATOM 2171 N N . ILE C 1 42 ? -7.216 64.069 47.480 1.00 8.70 1396 ILE C N 1
ATOM 2172 C CA . ILE C 1 42 ? -8.054 62.899 47.683 1.00 8.69 1396 ILE C CA 1
ATOM 2173 C C . ILE C 1 42 ? -9.494 63.277 48.037 1.00 8.04 1396 ILE C C 1
ATOM 2174 O O . ILE C 1 42 ? -10.446 62.596 47.614 1.00 8.92 1396 ILE C O 1
ATOM 2179 N N . ILE C 1 43 ? -9.659 64.365 48.792 1.00 7.87 1397 ILE C N 1
ATOM 2180 C CA . ILE C 1 43 ? -10.972 64.769 49.302 1.00 7.60 1397 ILE C CA 1
ATOM 2181 C C . ILE C 1 43 ? -11.434 66.079 48.682 1.00 8.97 1397 ILE C C 1
ATOM 2182 O O . ILE C 1 43 ? -10.940 67.154 49.024 1.00 9.97 1397 ILE C O 1
ATOM 2187 N N . LYS C 1 44 ? -12.395 65.980 47.774 1.00 8.63 1398 LYS C N 1
ATOM 2188 C CA . LYS C 1 44 ? -12.843 67.139 47.010 1.00 8.74 1398 LYS C CA 1
ATOM 2189 C C . LYS C 1 44 ? -13.741 68.090 47.793 1.00 9.50 1398 LYS C C 1
ATOM 2190 O O . LYS C 1 44 ? -13.725 69.299 47.561 1.00 10.53 1398 LYS C O 1
ATOM 2196 N N . GLU C 1 45 ? -14.534 67.552 48.712 1.00 8.93 1399 GLU C N 1
ATOM 2197 C CA . GLU C 1 45 ? -15.533 68.360 49.418 1.00 9.24 1399 GLU C CA 1
ATOM 2198 C C . GLU C 1 45 ? -15.520 68.089 50.928 1.00 9.17 1399 GLU C C 1
ATOM 2199 O O . GLU C 1 45 ? -16.373 67.378 51.468 1.00 9.89 1399 GLU C O 1
ATOM 2205 N N . PRO C 1 46 ? -14.523 68.631 51.624 1.00 7.84 1400 PRO C N 1
ATOM 2206 C CA . PRO C 1 46 ? -14.363 68.376 53.051 1.00 9.00 1400 PRO C CA 1
ATOM 2207 C C . PRO C 1 46 ? -15.515 68.926 53.880 1.00 7.70 1400 PRO C C 1
ATOM 2208 O O . PRO C 1 46 ? -16.114 69.948 53.536 1.00 10.49 1400 PRO C O 1
ATOM 2212 N N . THR C 1 47 ? -15.818 68.236 54.972 1.00 7.39 1401 THR C N 1
ATOM 2213 C CA . THR C 1 47 ? -16.766 68.776 55.925 1.00 8.98 1401 THR C CA 1
ATOM 2214 C C . THR C 1 47 ? -16.438 68.257 57.324 1.00 9.44 1401 THR C C 1
ATOM 2215 O O . THR C 1 47 ? -15.515 67.457 57.500 1.00 9.09 1401 THR C O 1
ATOM 2219 N N . ASP C 1 48 ? -17.182 68.732 58.313 1.00 9.85 1402 ASP C N 1
ATOM 2220 C CA . ASP C 1 48 ? -16.895 68.464 59.713 1.00 8.91 1402 ASP C CA 1
ATOM 2221 C C . ASP C 1 48 ? -18.068 68.935 60.547 1.00 8.32 1402 ASP C C 1
ATOM 2222 O O . ASP C 1 48 ? -18.972 69.604 60.032 1.00 9.48 1402 ASP C O 1
ATOM 2227 N N . ILE C 1 49 ? -18.055 68.596 61.829 1.00 8.19 1403 ILE C N 1
ATOM 2228 C CA . ILE C 1 49 ? -19.188 68.924 62.683 1.00 8.25 1403 ILE C CA 1
ATOM 2229 C C . ILE C 1 49 ? -19.385 70.427 62.841 1.00 8.70 1403 ILE C C 1
ATOM 2230 O O . ILE C 1 49 ? -20.524 70.906 62.781 1.00 10.49 1403 ILE C O 1
ATOM 2235 N N . LEU C 1 50 ? -18.304 71.181 63.015 1.00 9.03 1404 LEU C N 1
ATOM 2236 C CA . LEU C 1 50 ? -18.429 72.638 63.160 1.00 9.92 1404 LEU C CA 1
ATOM 2237 C C . LEU C 1 50 ? -19.060 73.267 61.919 1.00 12.01 1404 LEU C C 1
ATOM 2238 O O . LEU C 1 50 ? -19.953 74.109 62.024 1.00 12.72 1404 LEU C O 1
ATOM 2243 N N . THR C 1 51 ? -18.600 72.847 60.748 1.00 10.85 1405 THR C N 1
ATOM 2244 C CA . THR C 1 51 ? -19.174 73.299 59.489 1.00 12.14 1405 THR C CA 1
ATOM 2245 C C . THR C 1 51 ? -20.680 73.035 59.409 1.00 11.10 1405 THR C C 1
ATOM 2246 O O . THR C 1 51 ? -21.462 73.934 59.059 1.00 13.78 1405 THR C O 1
ATOM 2250 N N . MET C 1 52 ? -21.093 71.821 59.765 1.00 10.17 1406 MET C N 1
ATOM 2251 C CA . MET C 1 52 ? -22.509 71.470 59.703 1.00 9.48 1406 MET C CA 1
ATOM 2252 C C . MET C 1 52 ? -23.324 72.224 60.751 1.00 11.37 1406 MET C C 1
ATOM 2253 O O . MET C 1 52 ? -24.461 72.608 60.484 1.00 12.63 1406 MET C O 1
ATOM 2258 N N . ARG C 1 53 ? -22.748 72.459 61.927 1.00 10.04 1407 ARG C N 1
ATOM 2259 C CA . ARG C 1 53 ? -23.467 73.192 62.967 1.00 10.85 1407 ARG C CA 1
ATOM 2260 C C . ARG C 1 53 ? -23.752 74.620 62.534 1.00 13.25 1407 ARG C C 1
ATOM 2261 O O . ARG C 1 53 ? -24.847 75.136 62.747 1.00 13.79 1407 ARG C O 1
ATOM 2269 N N . ARG C 1 54 ? -22.755 75.253 61.929 1.00 12.47 1408 ARG C N 1
ATOM 2270 C CA . ARG C 1 54 ? -22.896 76.625 61.458 1.00 13.48 1408 ARG C CA 1
ATOM 2271 C C . ARG C 1 54 ? -23.931 76.701 60.350 1.00 14.07 1408 ARG C C 1
ATOM 2272 O O . ARG C 1 54 ? -24.773 77.596 60.350 1.00 16.61 1408 ARG C O 1
ATOM 2280 N N . LYS C 1 55 ? -23.891 75.752 59.420 1.00 14.12 1409 LYS C N 1
ATOM 2281 C CA . LYS C 1 55 ? -24.891 75.720 58.357 1.00 12.99 1409 LYS C CA 1
ATOM 2282 C C . LYS C 1 55 ? -26.294 75.504 58.915 1.00 16.15 1409 LYS C C 1
ATOM 2283 O O . LYS C 1 55 ? -27.247 76.156 58.482 1.00 16.08 1409 LYS C O 1
ATOM 2289 N N . ALA C 1 56 ? -26.418 74.597 59.881 1.00 13.37 1410 ALA C N 1
ATOM 2290 C CA . ALA C 1 56 ? -27.720 74.312 60.476 1.00 17.08 1410 ALA C CA 1
ATOM 2291 C C . ALA C 1 56 ? -28.303 75.559 61.140 1.00 15.17 1410 ALA C C 1
ATOM 2292 O O . ALA C 1 56 ? -29.475 75.890 60.945 1.00 16.49 1410 ALA C O 1
ATOM 2294 N N A ARG C 1 57 ? -27.485 76.236 61.940 0.70 15.19 1411 ARG C N 1
ATOM 2295 N N B ARG C 1 57 ? -27.476 76.266 61.903 0.30 15.25 1411 ARG C N 1
ATOM 2296 C CA A ARG C 1 57 ? -27.917 77.458 62.615 0.70 16.47 1411 ARG C CA 1
ATOM 2297 C CA B ARG C 1 57 ? -27.928 77.463 62.605 0.30 16.67 1411 ARG C CA 1
ATOM 2298 C C A ARG C 1 57 ? -28.356 78.526 61.620 0.70 18.49 1411 ARG C C 1
ATOM 2299 C C B ARG C 1 57 ? -28.249 78.618 61.655 0.30 18.14 1411 ARG C C 1
ATOM 2300 O O A ARG C 1 57 ? -29.293 79.285 61.871 0.70 20.91 1411 ARG C O 1
ATOM 2301 O O B ARG C 1 57 ? -29.020 79.515 61.999 0.30 20.61 1411 ARG C O 1
ATOM 2316 N N A HIS C 1 58 ? -27.673 78.567 60.485 0.70 18.74 1412 HIS C N 1
ATOM 2317 N N B HIS C 1 58 ? -27.662 78.592 60.463 0.30 19.21 1412 HIS C N 1
ATOM 2318 C CA A HIS C 1 58 ? -27.907 79.579 59.464 0.70 21.44 1412 HIS C CA 1
ATOM 2319 C CA B HIS C 1 58 ? -27.933 79.617 59.459 0.30 21.22 1412 HIS C CA 1
ATOM 2320 C C A HIS C 1 58 ? -29.154 79.265 58.636 0.70 20.20 1412 HIS C C 1
ATOM 2321 C C B HIS C 1 58 ? -29.156 79.262 58.616 0.30 20.88 1412 HIS C C 1
ATOM 2322 O O A HIS C 1 58 ? -29.608 80.082 57.831 0.70 22.94 1412 HIS C O 1
ATOM 2323 O O B HIS C 1 58 ? -29.592 80.049 57.774 0.30 22.73 1412 HIS C O 1
ATOM 2336 N N . GLY C 1 59 ? -29.706 78.074 58.844 1.00 19.68 1413 GLY C N 1
ATOM 2337 C CA . GLY C 1 59 ? -30.879 77.630 58.114 1.00 17.79 1413 GLY C CA 1
ATOM 2338 C C . GLY C 1 59 ? -30.588 77.105 56.718 1.00 20.24 1413 GLY C C 1
ATOM 2339 O O . GLY C 1 59 ? -31.470 77.110 55.854 1.00 24.82 1413 GLY C O 1
ATOM 2340 N N . ASP C 1 60 ? -29.363 76.636 56.494 1.00 17.75 1414 ASP C N 1
ATOM 2341 C CA . ASP C 1 60 ? -28.941 76.204 55.164 1.00 18.23 1414 ASP C CA 1
ATOM 2342 C C . ASP C 1 60 ? -29.532 74.863 54.743 1.00 20.04 1414 ASP C C 1
ATOM 2343 O O . ASP C 1 60 ? -29.599 74.563 53.551 1.00 22.19 1414 ASP C O 1
ATOM 2348 N N . TYR C 1 61 ? -29.930 74.040 55.706 1.00 17.22 1415 TYR C N 1
ATOM 2349 C CA . TYR C 1 61 ? -30.501 72.744 55.359 1.00 16.48 1415 TYR C CA 1
ATOM 2350 C C . TYR C 1 61 ? -31.998 72.893 55.169 1.00 16.98 1415 TYR C C 1
ATOM 2351 O O . TYR C 1 61 ? -32.744 73.077 56.128 1.00 24.03 1415 TYR C O 1
ATOM 2360 N N . LYS C 1 62 ? -32.424 72.821 53.916 1.00 16.93 1416 LYS C N 1
ATOM 2361 C CA . LYS C 1 62 ? -33.823 73.017 53.583 1.00 20.35 1416 LYS C CA 1
ATOM 2362 C C . LYS C 1 62 ? -34.640 71.780 53.898 1.00 17.54 1416 LYS C C 1
ATOM 2363 O O . LYS C 1 62 ? -35.831 71.870 54.210 1.00 18.41 1416 LYS C O 1
ATOM 2369 N N . THR C 1 63 ? -33.995 70.621 53.810 1.00 15.66 1417 THR C N 1
ATOM 2370 C CA . THR C 1 63 ? -34.663 69.353 54.053 1.00 15.19 1417 THR C CA 1
ATOM 2371 C C . THR C 1 63 ? -33.753 68.455 54.867 1.00 13.56 1417 THR C C 1
ATOM 2372 O O . THR C 1 63 ? -32.526 68.642 54.893 1.00 14.04 1417 THR C O 1
ATOM 2376 N N . LYS C 1 64 ? -34.354 67.470 55.521 1.00 13.65 1418 LYS C N 1
ATOM 2377 C CA . LYS C 1 64 ? -33.609 66.443 56.234 1.00 12.05 1418 LYS C CA 1
ATOM 2378 C C . LYS C 1 64 ? -32.551 65.810 55.334 1.00 10.41 1418 LYS C C 1
ATOM 2379 O O . LYS C 1 64 ? -31.393 65.612 55.733 1.00 10.94 1418 LYS C O 1
ATOM 2385 N N . GLU C 1 65 ? -32.944 65.521 54.103 1.00 12.33 1419 GLU C N 1
ATOM 2386 C CA . GLU C 1 65 ? -32.071 64.849 53.156 1.00 14.49 1419 GLU C CA 1
ATOM 2387 C C . GLU C 1 65 ? -30.822 65.660 52.815 1.00 14.84 1419 GLU C C 1
ATOM 2388 O O . GLU C 1 65 ? -29.758 65.087 52.581 1.00 14.16 1419 GLU C O 1
ATOM 2394 N N . ASP C 1 66 ? -30.943 66.985 52.783 1.00 11.52 1420 ASP C N 1
ATOM 2395 C CA . ASP C 1 66 ? -29.778 67.836 52.532 1.00 11.30 1420 ASP C CA 1
ATOM 2396 C C . ASP C 1 66 ? -28.743 67.642 53.629 1.00 10.24 1420 ASP C C 1
ATOM 2397 O O . ASP C 1 66 ? -27.531 67.606 53.378 1.00 11.42 1420 ASP C O 1
ATOM 2402 N N . PHE C 1 67 ? -29.220 67.519 54.860 1.00 11.12 1421 PHE C N 1
ATOM 2403 C CA . PHE C 1 67 ? -28.321 67.271 55.984 1.00 8.96 1421 PHE C CA 1
ATOM 2404 C C . PHE C 1 67 ? -27.730 65.871 55.886 1.00 9.05 1421 PHE C C 1
ATOM 2405 O O . PHE C 1 67 ? -26.526 65.682 56.102 1.00 10.28 1421 PHE C O 1
ATOM 2413 N N . GLY C 1 68 ? -28.554 64.886 55.542 1.00 9.33 1422 GLY C N 1
ATOM 2414 C CA . GLY C 1 68 ? -28.068 63.525 55.408 1.00 9.18 1422 GLY C CA 1
ATOM 2415 C C . GLY C 1 68 ? -26.950 63.376 54.396 1.00 7.59 1422 GLY C C 1
ATOM 2416 O O . GLY C 1 68 ? -26.017 62.599 54.615 1.00 8.40 1422 GLY C O 1
ATOM 2417 N N . ILE C 1 69 ? -27.047 64.101 53.293 1.00 8.22 1423 ILE C N 1
ATOM 2418 C CA . ILE C 1 69 ? -26.004 64.055 52.274 1.00 7.43 1423 ILE C CA 1
ATOM 2419 C C . ILE C 1 69 ? -24.669 64.496 52.852 1.00 9.38 1423 ILE C C 1
ATOM 2420 O O . ILE C 1 69 ? -23.655 63.832 52.669 1.00 8.35 1423 ILE C O 1
ATOM 2425 N N . GLU C 1 70 ? -24.668 65.612 53.572 1.00 8.51 1424 GLU C N 1
ATOM 2426 C CA . GLU C 1 70 ? -23.416 66.126 54.120 1.00 8.76 1424 GLU C CA 1
ATOM 2427 C C . GLU C 1 70 ? -22.897 65.250 55.267 1.00 7.72 1424 GLU C C 1
ATOM 2428 O O . GLU C 1 70 ? -21.687 65.033 55.402 1.00 8.28 1424 GLU C O 1
ATOM 2434 N N . LEU C 1 71 ? -23.800 64.735 56.096 1.00 7.82 1425 LEU C N 1
ATOM 2435 C CA . LEU C 1 71 ? -23.414 63.862 57.189 1.00 7.58 1425 LEU C CA 1
ATOM 2436 C C . LEU C 1 71 ? -22.746 62.582 56.671 1.00 7.11 1425 LEU C C 1
ATOM 2437 O O . LEU C 1 71 ? -21.686 62.162 57.175 1.00 8.59 1425 LEU C O 1
ATOM 2442 N N . LYS C 1 72 ? -23.342 61.975 55.651 1.00 7.51 1426 LYS C N 1
ATOM 2443 C CA . LYS C 1 72 ? -22.726 60.827 54.990 1.00 7.44 1426 LYS C CA 1
ATOM 2444 C C . LYS C 1 72 ? -21.347 61.173 54.473 1.00 7.06 1426 LYS C C 1
ATOM 2445 O O . LYS C 1 72 ? -20.406 60.401 54.669 1.00 8.75 1426 LYS C O 1
ATOM 2451 N N . ARG C 1 73 ? -21.211 62.335 53.842 1.00 7.06 1427 ARG C N 1
ATOM 2452 C CA . ARG C 1 73 ? -19.942 62.697 53.249 1.00 6.67 1427 ARG C CA 1
ATOM 2453 C C . ARG C 1 73 ? -18.843 62.882 54.301 1.00 5.81 1427 ARG C C 1
ATOM 2454 O O . ARG C 1 73 ? -17.687 62.556 54.048 1.00 6.85 1427 ARG C O 1
ATOM 2462 N N . MET C 1 74 ? -19.192 63.375 55.485 1.00 5.76 1428 MET C N 1
ATOM 2463 C CA . MET C 1 74 ? -18.184 63.507 56.520 1.00 6.21 1428 MET C CA 1
ATOM 2464 C C . MET C 1 74 ? -17.544 62.151 56.811 1.00 6.85 1428 MET C C 1
ATOM 2465 O O . MET C 1 74 ? -16.313 62.028 56.913 1.00 7.99 1428 MET C O 1
ATOM 2470 N N . PHE C 1 75 ? -18.370 61.120 56.914 1.00 5.91 1429 PHE C N 1
ATOM 2471 C CA . PHE C 1 75 ? -17.859 59.799 57.258 1.00 5.40 1429 PHE C CA 1
ATOM 2472 C C . PHE C 1 75 ? -17.236 59.112 56.049 1.00 5.64 1429 PHE C C 1
ATOM 2473 O O . PHE C 1 75 ? -16.216 58.437 56.175 1.00 7.08 1429 PHE C O 1
ATOM 2481 N N . ASP C 1 76 ? -17.823 59.321 54.875 1.00 7.08 1430 ASP C N 1
ATOM 2482 C CA . ASP C 1 76 ? -17.291 58.733 53.653 1.00 6.69 1430 ASP C CA 1
ATOM 2483 C C . ASP C 1 76 ? -15.918 59.320 53.326 1.00 8.69 1430 ASP C C 1
ATOM 2484 O O . ASP C 1 76 ? -15.005 58.582 52.927 1.00 8.84 1430 ASP C O 1
ATOM 2489 N N . ASN C 1 77 ? -15.751 60.627 53.521 1.00 6.94 1431 ASN C N 1
ATOM 2490 C CA . ASN C 1 77 ? -14.440 61.243 53.319 1.00 6.17 1431 ASN C CA 1
ATOM 2491 C C . ASN C 1 77 ? -13.399 60.609 54.219 1.00 7.90 1431 ASN C C 1
ATOM 2492 O O . ASN C 1 77 ? -12.276 60.323 53.797 1.00 8.56 1431 ASN C O 1
ATOM 2497 N N . CYS C 1 78 ? -13.772 60.403 55.475 1.00 5.91 1432 CYS C N 1
ATOM 2498 C CA . CYS C 1 78 ? -12.856 59.837 56.451 1.00 6.83 1432 CYS C CA 1
ATOM 2499 C C . CYS C 1 78 ? -12.401 58.435 56.035 1.00 7.16 1432 CYS C C 1
ATOM 2500 O O . CYS C 1 78 ? -11.217 58.088 56.145 1.00 7.80 1432 CYS C O 1
ATOM 2503 N N . ARG C 1 79 ? -13.335 57.625 55.556 1.00 5.60 1433 ARG C N 1
ATOM 2504 C CA . ARG C 1 79 ? -13.021 56.248 55.188 1.00 6.05 1433 ARG C CA 1
ATOM 2505 C C . ARG C 1 79 ? -12.284 56.159 53.862 1.00 7.91 1433 ARG C C 1
ATOM 2506 O O . ARG C 1 79 ? -11.624 55.165 53.584 1.00 9.87 1433 ARG C O 1
ATOM 2514 N N . LEU C 1 80 ? -12.398 57.190 53.039 1.00 8.87 1434 LEU C N 1
ATOM 2515 C CA . LEU C 1 80 ? -11.633 57.254 51.799 1.00 7.95 1434 LEU C CA 1
ATOM 2516 C C . LEU C 1 80 ? -10.191 57.660 52.082 1.00 8.43 1434 LEU C C 1
ATOM 2517 O O . LEU C 1 80 ? -9.241 57.077 51.529 1.00 10.64 1434 LEU C O 1
ATOM 2522 N N . TYR C 1 81 ? -10.010 58.639 52.961 1.00 8.40 1435 TYR C N 1
ATOM 2523 C CA . TYR C 1 81 ? -8.672 59.163 53.207 1.00 8.37 1435 TYR C CA 1
ATOM 2524 C C . TYR C 1 81 ? -7.838 58.260 54.121 1.00 8.47 1435 TYR C C 1
ATOM 2525 O O . TYR C 1 81 ? -6.619 58.109 53.933 1.00 9.99 1435 TYR C O 1
ATOM 2534 N N . ASN C 1 82 ? -8.483 57.672 55.121 1.00 7.68 1436 ASN C N 1
ATOM 2535 C CA . ASN C 1 82 ? -7.778 56.864 56.115 1.00 7.79 1436 ASN C CA 1
ATOM 2536 C C . ASN C 1 82 ? -7.949 55.379 55.869 1.00 8.67 1436 ASN C C 1
ATOM 2537 O O . ASN C 1 82 ? -9.029 54.941 55.510 1.00 9.40 1436 ASN C O 1
ATOM 2542 N N . ALA C 1 83 ? -6.895 54.604 56.100 1.00 8.51 1437 ALA C N 1
ATOM 2543 C CA . ALA C 1 83 ? -6.931 53.170 55.834 1.00 8.49 1437 ALA C CA 1
ATOM 2544 C C . ALA C 1 83 ? -7.873 52.435 56.780 1.00 8.26 1437 ALA C C 1
ATOM 2545 O O . ALA C 1 83 ? -8.103 52.890 57.898 1.00 8.24 1437 ALA C O 1
ATOM 2547 N N . PRO C 1 84 ? -8.409 51.279 56.347 1.00 7.64 1438 PRO C N 1
ATOM 2548 C CA . PRO C 1 84 ? -9.313 50.478 57.184 1.00 8.98 1438 PRO C CA 1
ATOM 2549 C C . PRO C 1 84 ? -8.731 50.099 58.536 1.00 10.50 1438 PRO C C 1
ATOM 2550 O O . PRO C 1 84 ? -9.473 49.857 59.488 1.00 11.90 1438 PRO C O 1
ATOM 2554 N N . THR C 1 85 ? -7.409 50.071 58.623 1.00 10.30 1439 THR C N 1
ATOM 2555 C CA . THR C 1 85 ? -6.739 49.613 59.824 1.00 11.03 1439 THR C CA 1
ATOM 2556 C C . THR C 1 85 ? -6.479 50.749 60.833 1.00 11.56 1439 THR C C 1
ATOM 2557 O O . THR C 1 85 ? -5.860 50.525 61.873 1.00 17.99 1439 THR C O 1
ATOM 2561 N N . THR C 1 86 ? -6.954 51.958 60.532 1.00 8.72 1440 THR C N 1
ATOM 2562 C CA . THR C 1 86 ? -6.751 53.113 61.416 1.00 9.43 1440 THR C CA 1
ATOM 2563 C C . THR C 1 86 ? -7.935 53.407 62.329 1.00 8.45 1440 THR C C 1
ATOM 2564 O O . THR C 1 86 ? -9.078 53.050 62.028 1.00 9.26 1440 THR C O 1
ATOM 2568 N N A ILE C 1 87 ? -7.630 54.075 63.436 0.70 8.66 1441 ILE C N 1
ATOM 2569 N N B ILE C 1 87 ? -7.691 54.075 63.453 0.30 9.39 1441 ILE C N 1
ATOM 2570 C CA A ILE C 1 87 ? -8.636 54.482 64.400 0.70 9.21 1441 ILE C CA 1
ATOM 2571 C CA B ILE C 1 87 ? -8.806 54.372 64.348 0.30 8.64 1441 ILE C CA 1
ATOM 2572 C C A ILE C 1 87 ? -9.674 55.391 63.733 0.70 10.00 1441 ILE C C 1
ATOM 2573 C C B ILE C 1 87 ? -9.726 55.437 63.747 0.30 9.90 1441 ILE C C 1
ATOM 2574 O O A ILE C 1 87 ? -10.861 55.316 64.040 0.70 8.44 1441 ILE C O 1
ATOM 2575 O O B ILE C 1 87 ? -10.887 55.541 64.142 0.30 10.18 1441 ILE C O 1
ATOM 2584 N N . TYR C 1 88 ? -9.230 56.211 62.782 1.00 7.57 1442 TYR C N 1
ATOM 2585 C CA . TYR C 1 88 ? -10.103 57.154 62.081 1.00 6.10 1442 TYR C CA 1
ATOM 2586 C C . TYR C 1 88 ? -11.219 56.427 61.340 1.00 7.15 1442 TYR C C 1
ATOM 2587 O O . TYR C 1 88 ? -12.395 56.767 61.465 1.00 7.73 1442 TYR C O 1
ATOM 2596 N N . PHE C 1 89 ? -10.838 55.433 60.547 1.00 7.20 1443 PHE C N 1
ATOM 2597 C CA . PHE C 1 89 ? -11.783 54.618 59.782 1.00 7.72 1443 PHE C CA 1
ATOM 2598 C C . PHE C 1 89 ? -12.756 53.908 60.729 1.00 6.66 1443 PHE C C 1
ATOM 2599 O O . PHE C 1 89 ? -13.977 53.938 60.518 1.00 7.10 1443 PHE C O 1
ATOM 2607 N N . LYS C 1 90 ? -12.218 53.289 61.774 1.00 7.29 1444 LYS C N 1
ATOM 2608 C CA . LYS C 1 90 ? -13.043 52.576 62.745 1.00 7.53 1444 LYS C CA 1
ATOM 2609 C C . LYS C 1 90 ? -14.037 53.503 63.434 1.00 7.98 1444 LYS C C 1
ATOM 2610 O O . LYS C 1 90 ? -15.222 53.172 63.552 1.00 9.14 1444 LYS C O 1
ATOM 2616 N N . TYR C 1 91 ? -13.580 54.665 63.875 1.00 7.84 1445 TYR C N 1
ATOM 2617 C CA . TYR C 1 91 ? -14.484 55.617 64.514 1.00 7.15 1445 TYR C CA 1
ATOM 2618 C C . TYR C 1 91 ? -15.557 56.140 63.551 1.00 10.54 1445 TYR C C 1
ATOM 2619 O O . TYR C 1 91 ? -16.706 56.364 63.953 1.00 8.91 1445 TYR C O 1
ATOM 2628 N N . ALA C 1 92 ? -15.208 56.340 62.286 1.00 6.39 1446 ALA C N 1
ATOM 2629 C CA . ALA C 1 92 ? -16.221 56.761 61.327 1.00 6.42 1446 ALA C CA 1
ATOM 2630 C C . ALA C 1 92 ? -17.359 55.748 61.308 1.00 7.04 1446 ALA C C 1
ATOM 2631 O O . ALA C 1 92 ? -18.535 56.119 61.337 1.00 8.14 1446 ALA C O 1
ATOM 2633 N N . ASN C 1 93 ? -17.027 54.461 61.288 1.00 6.83 1447 ASN C N 1
ATOM 2634 C CA . ASN C 1 93 ? -18.070 53.441 61.255 1.00 6.63 1447 ASN C CA 1
ATOM 2635 C C . ASN C 1 93 ? -18.853 53.353 62.553 1.00 7.69 1447 ASN C C 1
ATOM 2636 O O . ASN C 1 93 ? -20.080 53.273 62.530 1.00 8.57 1447 ASN C O 1
ATOM 2641 N N . GLU C 1 94 ? -18.153 53.383 63.678 1.00 8.63 1448 GLU C N 1
ATOM 2642 C CA . GLU C 1 94 ? -18.828 53.290 64.967 1.00 7.00 1448 GLU C CA 1
ATOM 2643 C C . GLU C 1 94 ? -19.769 54.463 65.180 1.00 9.14 1448 GLU C C 1
ATOM 2644 O O . GLU C 1 94 ? -20.935 54.276 65.559 1.00 9.66 1448 GLU C O 1
ATOM 2650 N N . LEU C 1 95 ? -19.285 55.670 64.914 1.00 7.71 1449 LEU C N 1
ATOM 2651 C CA . LEU C 1 95 ? -20.093 56.853 65.157 1.00 7.08 1449 LEU C CA 1
ATOM 2652 C C . LEU C 1 95 ? -21.244 56.967 64.173 1.00 6.61 1449 LEU C C 1
ATOM 2653 O O . LEU C 1 95 ? -22.361 57.334 64.558 1.00 8.19 1449 LEU C O 1
ATOM 2658 N N . GLN C 1 96 ? -20.998 56.689 62.900 1.00 7.16 1450 GLN C N 1
ATOM 2659 C CA . GLN C 1 96 ? -22.089 56.818 61.938 1.00 5.84 1450 GLN C CA 1
ATOM 2660 C C . GLN C 1 96 ? -23.197 55.823 62.245 1.00 8.51 1450 GLN C C 1
ATOM 2661 O O . GLN C 1 96 ? -24.382 56.148 62.121 1.00 8.44 1450 GLN C O 1
ATOM 2667 N N . THR C 1 97 ? -22.814 54.613 62.644 1.00 7.68 1451 THR C N 1
ATOM 2668 C CA . THR C 1 97 ? -23.787 53.594 63.009 1.00 7.82 1451 THR C CA 1
ATOM 2669 C C . THR C 1 97 ? -24.567 54.008 64.260 1.00 8.45 1451 THR C C 1
ATOM 2670 O O . THR C 1 97 ? -25.797 53.863 64.307 1.00 8.88 1451 THR C O 1
ATOM 2674 N N . LEU C 1 98 ? -23.865 54.560 65.247 1.00 8.58 1452 LEU C N 1
ATOM 2675 C CA . LEU C 1 98 ? -24.496 54.999 66.496 1.00 6.89 1452 LEU C CA 1
ATOM 2676 C C . LEU C 1 98 ? -25.536 56.088 66.255 1.00 8.10 1452 LEU C C 1
ATOM 2677 O O . LEU C 1 98 ? -26.636 56.049 66.822 1.00 9.67 1452 LEU C O 1
ATOM 2682 N N A ILE C 1 99 ? -25.212 57.075 65.431 0.70 9.20 1453 ILE C N 1
ATOM 2683 N N B ILE C 1 99 ? -25.172 57.043 65.400 0.30 8.86 1453 ILE C N 1
ATOM 2684 C CA A ILE C 1 99 ? -26.131 58.205 65.303 0.70 10.80 1453 ILE C CA 1
ATOM 2685 C CA B ILE C 1 99 ? -25.970 58.244 65.165 0.30 9.84 1453 ILE C CA 1
ATOM 2686 C C A ILE C 1 99 ? -27.188 58.007 64.220 0.70 9.01 1453 ILE C C 1
ATOM 2687 C C B ILE C 1 99 ? -27.159 57.990 64.245 0.30 9.14 1453 ILE C C 1
ATOM 2688 O O A ILE C 1 99 ? -28.112 58.810 64.118 0.70 9.53 1453 ILE C O 1
ATOM 2689 O O B ILE C 1 99 ? -28.148 58.720 64.296 0.30 7.13 1453 ILE C O 1
ATOM 2698 N N . TRP C 1 100 ? -27.075 56.949 63.419 1.00 7.79 1454 TRP C N 1
ATOM 2699 C CA . TRP C 1 100 ? -28.024 56.794 62.314 1.00 7.40 1454 TRP C CA 1
ATOM 2700 C C . TRP C 1 100 ? -29.502 56.735 62.741 1.00 8.53 1454 TRP C C 1
ATOM 2701 O O . TRP C 1 100 ? -30.318 57.417 62.115 1.00 8.89 1454 TRP C O 1
ATOM 2712 N N . PRO C 1 101 ? -29.847 55.989 63.811 1.00 8.37 1455 PRO C N 1
ATOM 2713 C CA . PRO C 1 101 ? -31.256 56.017 64.243 1.00 9.34 1455 PRO C CA 1
ATOM 2714 C C . PRO C 1 101 ? -31.757 57.412 64.620 1.00 10.65 1455 PRO C C 1
ATOM 2715 O O . PRO C 1 101 ? -32.921 57.718 64.366 1.00 10.04 1455 PRO C O 1
ATOM 2719 N N . LYS C 1 102 ? -30.903 58.237 65.226 1.00 8.57 1456 LYS C N 1
ATOM 2720 C CA . LYS C 1 102 ? -31.321 59.581 65.601 1.00 11.13 1456 LYS C CA 1
ATOM 2721 C C . LYS C 1 102 ? -31.519 60.446 64.358 1.00 10.62 1456 LYS C C 1
ATOM 2722 O O . LYS C 1 102 ? -32.475 61.218 64.275 1.00 11.30 1456 LYS C O 1
ATOM 2728 N N . TYR C 1 103 ? -30.640 60.296 63.378 1.00 9.38 1457 TYR C N 1
ATOM 2729 C CA . TYR C 1 103 ? -30.849 60.983 62.113 1.00 9.41 1457 TYR C CA 1
ATOM 2730 C C . TYR C 1 103 ? -32.143 60.503 61.443 1.00 9.21 1457 TYR C C 1
ATOM 2731 O O . TYR C 1 103 ? -32.949 61.305 60.970 1.00 10.95 1457 TYR C O 1
ATOM 2740 N N . GLU C 1 104 ? -32.366 59.193 61.418 1.00 9.53 1458 GLU C N 1
ATOM 2741 C CA . GLU C 1 104 ? -33.562 58.685 60.738 1.00 9.99 1458 GLU C CA 1
ATOM 2742 C C . GLU C 1 104 ? -34.870 59.061 61.435 1.00 10.37 1458 GLU C C 1
ATOM 2743 O O . GLU C 1 104 ? -35.919 59.147 60.790 1.00 13.82 1458 GLU C O 1
ATOM 2749 N N . ALA C 1 105 ? -34.799 59.332 62.739 1.00 10.85 1459 ALA C N 1
ATOM 2750 C CA . ALA C 1 105 ? -35.953 59.769 63.509 1.00 11.89 1459 ALA C CA 1
ATOM 2751 C C . ALA C 1 105 ? -36.438 61.166 63.121 1.00 17.42 1459 ALA C C 1
ATOM 2752 O O . ALA C 1 105 ? -37.575 61.526 63.418 1.00 17.68 1459 ALA C O 1
ATOM 2754 N N . ILE C 1 106 ? -35.589 61.958 62.472 1.00 16.25 1460 ILE C N 1
ATOM 2755 C CA . ILE C 1 106 ? -35.999 63.294 62.036 1.00 17.78 1460 ILE C CA 1
ATOM 2756 C C . ILE C 1 106 ? -37.154 63.208 61.044 1.00 25.54 1460 ILE C C 1
ATOM 2757 O O . ILE C 1 106 ? -37.121 62.418 60.098 1.00 26.44 1460 ILE C O 1
ATOM 2763 N N . VAL D 1 5 ? 3.909 42.116 34.368 1.00 49.70 1359 VAL D N 1
ATOM 2764 C CA . VAL D 1 5 ? 3.244 40.823 34.484 1.00 44.46 1359 VAL D CA 1
ATOM 2765 C C . VAL D 1 5 ? 3.039 40.456 35.948 1.00 33.17 1359 VAL D C 1
ATOM 2766 O O . VAL D 1 5 ? 1.988 39.939 36.332 1.00 35.24 1359 VAL D O 1
ATOM 2770 N N . GLN D 1 6 ? 4.049 40.729 36.766 1.00 28.64 1360 GLN D N 1
ATOM 2771 C CA . GLN D 1 6 ? 3.969 40.427 38.178 1.00 24.07 1360 GLN D CA 1
ATOM 2772 C C . GLN D 1 6 ? 2.853 41.250 38.834 1.00 25.33 1360 GLN D C 1
ATOM 2773 O O . GLN D 1 6 ? 2.091 40.708 39.629 1.00 27.12 1360 GLN D O 1
ATOM 2779 N N . LEU D 1 7 ? 2.724 42.535 38.490 1.00 20.89 1361 LEU D N 1
ATOM 2780 C CA . LEU D 1 7 ? 1.694 43.364 39.131 1.00 16.31 1361 LEU D CA 1
ATOM 2781 C C . LEU D 1 7 ? 0.283 42.890 38.814 1.00 14.84 1361 LEU D C 1
ATOM 2782 O O . LEU D 1 7 ? -0.547 42.788 39.711 1.00 13.80 1361 LEU D O 1
ATOM 2787 N N . LYS D 1 8 ? -0.001 42.592 37.550 1.00 17.47 1362 LYS D N 1
ATOM 2788 C CA . LYS D 1 8 ? -1.345 42.130 37.210 1.00 18.88 1362 LYS D CA 1
ATOM 2789 C C . LYS D 1 8 ? -1.652 40.814 37.939 1.00 18.59 1362 LYS D C 1
ATOM 2790 O O . LYS D 1 8 ? -2.776 40.610 38.391 1.00 18.98 1362 LYS D O 1
ATOM 2796 N N . ASP D 1 9 ? -0.649 39.955 38.108 1.00 20.69 1363 ASP D N 1
ATOM 2797 C CA . ASP D 1 9 ? -0.846 38.691 38.815 1.00 18.13 1363 ASP D CA 1
ATOM 2798 C C . ASP D 1 9 ? -1.090 38.907 40.308 1.00 19.79 1363 ASP D C 1
ATOM 2799 O O . ASP D 1 9 ? -1.882 38.191 40.926 1.00 17.26 1363 ASP D O 1
ATOM 2804 N N . GLN D 1 10 ? -0.413 39.892 40.889 1.00 17.62 1364 GLN D N 1
ATOM 2805 C CA . GLN D 1 10 ? -0.632 40.218 42.293 1.00 16.12 1364 GLN D CA 1
ATOM 2806 C C . GLN D 1 10 ? -2.042 40.754 42.510 1.00 15.42 1364 GLN D C 1
ATOM 2807 O O . GLN D 1 10 ? -2.700 40.422 43.497 1.00 14.32 1364 GLN D O 1
ATOM 2813 N N . ILE D 1 11 ? -2.493 41.609 41.596 1.00 12.30 1365 ILE D N 1
ATOM 2814 C CA . ILE D 1 11 ? -3.837 42.169 41.685 1.00 12.62 1365 ILE D CA 1
ATOM 2815 C C . ILE D 1 11 ? -4.884 41.065 41.544 1.00 13.61 1365 ILE D C 1
ATOM 2816 O O . ILE D 1 11 ? -5.832 40.993 42.335 1.00 12.10 1365 ILE D O 1
ATOM 2821 N N . LEU D 1 12 ? -4.712 40.190 40.560 1.00 13.06 1366 LEU D N 1
ATOM 2822 C CA . LEU D 1 12 ? -5.649 39.082 40.386 1.00 13.24 1366 LEU D CA 1
ATOM 2823 C C . LEU D 1 12 ? -5.632 38.164 41.610 1.00 15.10 1366 LEU D C 1
ATOM 2824 O O . LEU D 1 12 ? -6.658 37.604 41.983 1.00 16.85 1366 LEU D O 1
ATOM 2829 N N . GLY D 1 13 ? -4.477 38.031 42.252 1.00 16.02 1367 GLY D N 1
ATOM 2830 C CA . GLY D 1 13 ? -4.391 37.256 43.478 1.00 14.42 1367 GLY D CA 1
ATOM 2831 C C . GLY D 1 13 ? -5.242 37.833 44.595 1.00 16.61 1367 GLY D C 1
ATOM 2832 O O . GLY D 1 13 ? -5.915 37.103 45.327 1.00 15.99 1367 GLY D O 1
ATOM 2833 N N . VAL D 1 14 ? -5.223 39.151 44.735 1.00 12.57 1368 VAL D N 1
ATOM 2834 C CA . VAL D 1 14 ? -6.089 39.803 45.705 1.00 12.03 1368 VAL D CA 1
ATOM 2835 C C . VAL D 1 14 ? -7.566 39.590 45.359 1.00 13.58 1368 VAL D C 1
ATOM 2836 O O . VAL D 1 14 ? -8.374 39.267 46.229 1.00 12.82 1368 VAL D O 1
ATOM 2840 N N . LEU D 1 15 ? -7.919 39.770 44.090 1.00 11.22 1369 LEU D N 1
ATOM 2841 C CA . LEU D 1 15 ? -9.314 39.629 43.681 1.00 12.45 1369 LEU D CA 1
ATOM 2842 C C . LEU D 1 15 ? -9.791 38.184 43.849 1.00 13.89 1369 LEU D C 1
ATOM 2843 O O . LEU D 1 15 ? -10.927 37.951 44.279 1.00 13.51 1369 LEU D O 1
ATOM 2848 N N . ASP D 1 16 ? -8.932 37.219 43.517 1.00 14.12 1370 ASP D N 1
ATOM 2849 C CA . ASP D 1 16 ? -9.268 35.796 43.662 1.00 15.31 1370 ASP D CA 1
ATOM 2850 C C . ASP D 1 16 ? -9.576 35.443 45.108 1.00 15.30 1370 ASP D C 1
ATOM 2851 O O . ASP D 1 16 ? -10.504 34.680 45.389 1.00 18.06 1370 ASP D O 1
ATOM 2856 N N . TYR D 1 17 ? -8.782 35.987 46.018 1.00 15.51 1371 TYR D N 1
ATOM 2857 C CA . TYR D 1 17 ? -8.967 35.774 47.445 1.00 13.72 1371 TYR D CA 1
ATOM 2858 C C . TYR D 1 17 ? -10.251 36.455 47.913 1.00 16.70 1371 TYR D C 1
ATOM 2859 O O . TYR D 1 17 ? -11.067 35.858 48.619 1.00 15.70 1371 TYR D O 1
ATOM 2868 N N . LEU D 1 18 ? -10.434 37.701 47.493 1.00 14.15 1372 LEU D N 1
ATOM 2869 C CA . LEU D 1 18 ? -11.619 38.471 47.823 1.00 14.44 1372 LEU D CA 1
ATOM 2870 C C . LEU D 1 18 ? -12.894 37.726 47.450 1.00 13.69 1372 LEU D C 1
ATOM 2871 O O . LEU D 1 18 ? -13.831 37.619 48.247 1.00 14.32 1372 LEU D O 1
ATOM 2876 N N . GLU D 1 19 ? -12.924 37.183 46.240 1.00 12.13 1373 GLU D N 1
ATOM 2877 C CA . GLU D 1 19 ? -14.187 36.675 45.710 1.00 12.49 1373 GLU D CA 1
ATOM 2878 C C . GLU D 1 19 ? -14.661 35.380 46.381 1.00 15.14 1373 GLU D C 1
ATOM 2879 O O . GLU D 1 19 ? -15.829 35.008 46.255 1.00 18.86 1373 GLU D O 1
ATOM 2885 N N A LYS D 1 20 ? -13.760 34.720 47.102 0.50 14.06 1374 LYS D N 1
ATOM 2886 N N B LYS D 1 20 ? -13.769 34.697 47.092 0.50 13.53 1374 LYS D N 1
ATOM 2887 C CA A LYS D 1 20 ? -14.060 33.461 47.768 0.50 16.06 1374 LYS D CA 1
ATOM 2888 C CA B LYS D 1 20 ? -14.121 33.448 47.755 0.50 16.28 1374 LYS D CA 1
ATOM 2889 C C A LYS D 1 20 ? -14.454 33.659 49.229 0.50 15.27 1374 LYS D C 1
ATOM 2890 C C B LYS D 1 20 ? -14.606 33.670 49.189 0.50 15.70 1374 LYS D C 1
ATOM 2891 O O A LYS D 1 20 ? -14.666 32.691 49.959 0.50 17.52 1374 LYS D O 1
ATOM 2892 O O B LYS D 1 20 ? -15.025 32.731 49.862 0.50 14.69 1374 LYS D O 1
ATOM 2903 N N . GLN D 1 21 ? -14.560 34.913 49.656 1.00 12.23 1375 GLN D N 1
ATOM 2904 C CA . GLN D 1 21 ? -14.921 35.200 51.038 1.00 11.49 1375 GLN D CA 1
ATOM 2905 C C . GLN D 1 21 ? -16.417 35.101 51.289 1.00 14.40 1375 GLN D C 1
ATOM 2906 O O . GLN D 1 21 ? -17.229 35.322 50.393 1.00 14.45 1375 GLN D O 1
ATOM 2912 N N . GLN D 1 22 ? -16.759 34.790 52.536 1.00 16.07 1376 GLN D N 1
ATOM 2913 C CA . GLN D 1 22 ? -18.132 34.584 52.977 1.00 19.73 1376 GLN D CA 1
ATOM 2914 C C . GLN D 1 22 ? -19.071 35.747 52.678 1.00 14.24 1376 GLN D C 1
ATOM 2915 O O . GLN D 1 22 ? -20.242 35.526 52.359 1.00 19.32 1376 GLN D O 1
ATOM 2921 N N . SER D 1 23 ? -18.558 36.973 52.774 1.00 13.97 1377 SER D N 1
ATOM 2922 C CA . SER D 1 23 ? -19.387 38.164 52.608 1.00 16.38 1377 SER D CA 1
ATOM 2923 C C . SER D 1 23 ? -19.085 38.935 51.328 1.00 15.62 1377 SER D C 1
ATOM 2924 O O . SER D 1 23 ? -19.327 40.138 51.246 1.00 15.52 1377 SER D O 1
ATOM 2927 N N . ALA D 1 24 ? -18.552 38.242 50.332 1.00 9.55 1378 ALA D N 1
ATOM 2928 C CA . ALA D 1 24 ? -18.222 38.884 49.073 1.00 10.01 1378 ALA D CA 1
ATOM 2929 C C . ALA D 1 24 ? -19.404 39.083 48.145 1.00 9.31 1378 ALA D C 1
ATOM 2930 O O . ALA D 1 24 ? -19.317 39.891 47.215 1.00 8.46 1378 ALA D O 1
ATOM 2932 N N . TRP D 1 25 ? -20.505 38.369 48.388 1.00 9.64 1379 TRP D N 1
ATOM 2933 C CA . TRP D 1 25 ? -21.603 38.369 47.410 1.00 7.95 1379 TRP D CA 1
ATOM 2934 C C . TRP D 1 25 ? -22.116 39.756 46.961 1.00 7.80 1379 TRP D C 1
ATOM 2935 O O . TRP D 1 25 ? -22.423 39.903 45.782 1.00 8.93 1379 TRP D O 1
ATOM 2946 N N . PRO D 1 26 ? -22.163 40.779 47.845 1.00 7.78 1380 PRO D N 1
ATOM 2947 C CA . PRO D 1 26 ? -22.653 42.062 47.309 1.00 9.22 1380 PRO D CA 1
ATOM 2948 C C . PRO D 1 26 ? -21.751 42.704 46.258 1.00 8.61 1380 PRO D C 1
ATOM 2949 O O . PRO D 1 26 ? -22.191 43.614 45.545 1.00 12.44 1380 PRO D O 1
ATOM 2953 N N . PHE D 1 27 ? -20.514 42.231 46.155 1.00 6.72 1381 PHE D N 1
ATOM 2954 C CA . PHE D 1 27 ? -19.470 42.921 45.399 1.00 8.77 1381 PHE D CA 1
ATOM 2955 C C . PHE D 1 27 ? -19.024 42.204 44.141 1.00 8.11 1381 PHE D C 1
ATOM 2956 O O . PHE D 1 27 ? -18.191 42.707 43.392 1.00 9.96 1381 PHE D O 1
ATOM 2964 N N . LEU D 1 28 ? -19.585 41.029 43.901 1.00 8.55 1382 LEU D N 1
ATOM 2965 C CA . LEU D 1 28 ? -19.064 40.184 42.833 1.00 8.85 1382 LEU D CA 1
ATOM 2966 C C . LEU D 1 28 ? -19.320 40.735 41.443 1.00 10.02 1382 LEU D C 1
ATOM 2967 O O . LEU D 1 28 ? -18.457 40.646 40.572 1.00 11.62 1382 LEU D O 1
ATOM 2972 N N . LYS D 1 29 ? -20.519 41.271 41.231 1.00 9.75 1383 LYS D N 1
AT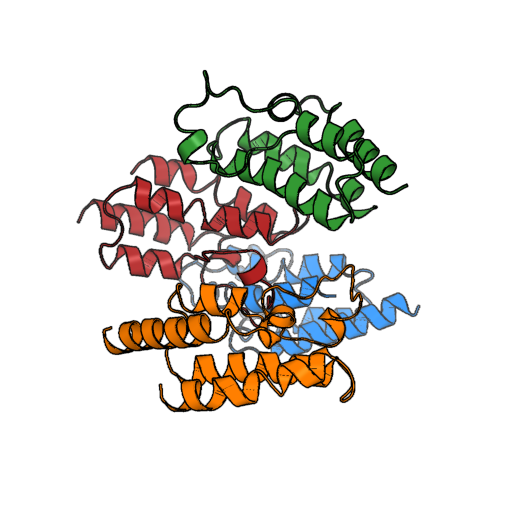OM 2973 C CA . LYS D 1 29 ? -20.982 41.687 39.914 1.00 11.06 1383 LYS D CA 1
ATOM 2974 C C . LYS D 1 29 ? -21.536 43.105 39.993 1.00 9.74 1383 LYS D C 1
ATOM 2975 O O .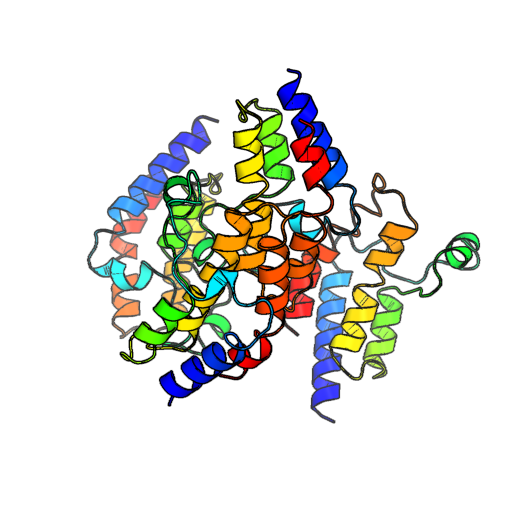 LYS D 1 29 ? -21.888 43.563 41.079 1.00 11.11 1383 LYS D O 1
ATOM 2981 N N . PRO D 1 30 ? -21.663 43.780 38.843 1.00 10.65 1384 PRO D N 1
ATOM 2982 C CA . PRO D 1 30 ? -22.300 45.104 38.830 1.00 11.86 1384 PRO D CA 1
ATOM 2983 C C . PRO D 1 30 ? -23.677 45.089 39.489 1.00 12.00 1384 PRO D C 1
ATOM 2984 O O . PRO D 1 30 ? -24.467 44.161 39.292 1.00 13.96 1384 PRO D O 1
ATOM 2988 N N . VAL D 1 31 ? -23.950 46.124 40.273 1.00 13.59 1385 VAL D N 1
ATOM 2989 C CA . VAL D 1 31 ? -25.227 46.266 40.949 1.00 13.77 1385 VAL D CA 1
ATOM 2990 C C . VAL D 1 31 ? -26.360 46.268 39.922 1.00 16.15 1385 VAL D C 1
ATOM 2991 O O . VAL D 1 31 ? -26.224 46.862 38.844 1.00 17.13 1385 VAL D O 1
ATOM 2995 N N . SER D 1 32 ? -27.454 45.577 40.238 1.00 15.41 1386 SER D N 1
ATOM 2996 C CA . SER D 1 32 ? -28.635 45.574 39.378 1.00 17.32 1386 SER D CA 1
ATOM 2997 C C . SER D 1 32 ? -29.367 46.913 39.446 1.00 16.76 1386 SER D C 1
ATOM 2998 O O . SER D 1 32 ? -29.886 47.308 40.491 1.00 19.69 1386 SER D O 1
ATOM 3001 N N . LEU D 1 33 ? -29.408 47.614 38.325 1.00 17.55 1387 LEU D N 1
ATOM 3002 C CA . LEU D 1 33 ? -30.034 48.927 38.309 1.00 17.82 1387 LEU D CA 1
ATOM 3003 C C . LEU D 1 33 ? -31.551 48.815 38.402 1.00 24.42 1387 LEU D C 1
ATOM 3004 O O . LEU D 1 33 ? -32.216 49.752 38.825 1.00 30.96 1387 LEU D O 1
ATOM 3009 N N . SER D 1 34 ? -32.099 47.670 38.010 1.00 21.05 1388 SER D N 1
ATOM 3010 C CA . SER D 1 34 ? -33.531 47.436 38.143 1.00 28.65 1388 SER D CA 1
ATOM 3011 C C . SER D 1 34 ? -33.962 47.494 39.605 1.00 25.86 1388 SER D C 1
ATOM 3012 O O . SER D 1 34 ? -35.044 47.985 39.928 1.00 29.66 1388 SER D O 1
ATOM 3015 N N . GLU D 1 35 ? -33.113 46.990 40.489 1.00 23.80 1389 GLU D N 1
ATOM 3016 C CA . GLU D 1 35 ? -33.439 46.963 41.910 1.00 27.22 1389 GLU D CA 1
ATOM 3017 C C . GLU D 1 35 ? -32.908 48.187 42.638 1.00 29.92 1389 GLU D C 1
ATOM 3018 O O . GLU D 1 35 ? -33.207 48.401 43.815 1.00 37.47 1389 GLU D O 1
ATOM 3024 N N A ALA D 1 36 ? -32.088 48.955 41.933 0.50 23.03 1390 ALA D N 1
ATOM 3025 N N B ALA D 1 36 ? -32.134 49.010 41.938 0.50 23.11 1390 ALA D N 1
ATOM 3026 C CA A ALA D 1 36 ? -31.560 50.210 42.438 0.50 21.16 1390 ALA D CA 1
ATOM 3027 C CA B ALA D 1 36 ? -31.612 50.238 42.533 0.50 21.04 1390 ALA D CA 1
ATOM 3028 C C A ALA D 1 36 ? -31.580 51.246 41.317 0.50 21.97 1390 ALA D C 1
ATOM 3029 C C B ALA D 1 36 ? -31.641 51.438 41.574 0.50 22.22 1390 ALA D C 1
ATOM 3030 O O A ALA D 1 36 ? -30.532 51.627 40.808 0.50 16.60 1390 ALA D O 1
ATOM 3031 O O B ALA D 1 36 ? -30.661 52.160 41.473 0.50 17.85 1390 ALA D O 1
ATOM 3034 N N . PRO D 1 37 ? -32.780 51.687 40.901 1.00 23.46 1391 PRO D N 1
ATOM 3035 C CA . PRO D 1 37 ? -32.783 52.631 39.764 1.00 23.38 1391 PRO D CA 1
ATOM 3036 C C . PRO D 1 37 ? -32.288 54.080 40.014 1.00 22.90 1391 PRO D C 1
ATOM 3037 O O . PRO D 1 37 ? -32.181 54.849 39.045 1.00 22.99 1391 PRO D O 1
ATOM 3041 N N A ASP D 1 38 ? -31.983 54.417 41.266 0.70 19.86 1392 ASP D N 1
ATOM 3042 N N B ASP D 1 38 ? -32.014 54.458 41.262 0.30 20.17 1392 ASP D N 1
ATOM 3043 C CA A ASP D 1 38 ? -31.421 55.719 41.617 0.70 19.42 1392 ASP D CA 1
ATOM 3044 C CA B ASP D 1 38 ? -31.420 55.769 41.540 0.30 18.96 1392 ASP D CA 1
ATOM 3045 C C A ASP D 1 38 ? -29.910 55.612 41.845 0.70 13.73 1392 ASP D C 1
ATOM 3046 C C B ASP D 1 38 ? -29.936 55.595 41.906 0.30 15.16 1392 ASP D C 1
ATOM 3047 O O A ASP D 1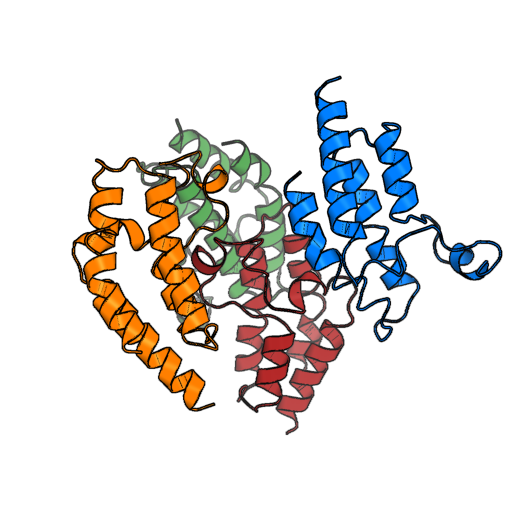 38 ? -29.253 56.575 42.250 0.70 15.14 1392 ASP D O 1
ATOM 3048 O O B ASP D 1 38 ? -29.315 56.501 42.462 0.30 16.69 1392 ASP D O 1
ATOM 3057 N N . TYR D 1 39 ? -29.373 54.431 41.580 1.00 15.33 1393 TYR D N 1
ATOM 3058 C CA . TYR D 1 39 ? -27.978 54.135 41.900 1.00 10.38 1393 TYR D CA 1
ATOM 3059 C C . TYR D 1 39 ? -26.998 55.150 41.304 1.00 11.72 1393 TYR D C 1
ATOM 3060 O O . TYR D 1 39 ? -26.124 55.661 42.016 1.00 11.80 1393 TYR D O 1
ATOM 3069 N N . TYR D 1 40 ? -27.137 55.439 40.016 1.00 10.74 1394 TYR D N 1
ATOM 3070 C CA . TYR D 1 40 ? -26.235 56.371 39.342 1.00 10.34 1394 TYR D CA 1
ATOM 3071 C C . TYR D 1 40 ? -26.478 57.832 39.704 1.00 11.74 1394 TYR D C 1
ATOM 3072 O O . TYR D 1 40 ? -25.665 58.688 39.373 1.00 17.03 1394 TYR D O 1
ATOM 3081 N N . ASP D 1 41 ? -27.605 58.123 40.349 1.00 13.91 1395 ASP D N 1
ATOM 3082 C CA . ASP D 1 41 ? -27.852 59.474 40.849 1.00 17.15 1395 ASP D CA 1
ATOM 3083 C C . ASP D 1 41 ? -26.930 59.731 42.025 1.00 17.18 1395 ASP D C 1
ATOM 3084 O O . ASP D 1 41 ? -26.541 60.865 42.299 1.00 20.92 1395 ASP D O 1
ATOM 3089 N N . ILE D 1 42 ? -26.589 58.650 42.714 1.00 12.08 1396 ILE D N 1
ATOM 3090 C CA . ILE D 1 42 ? -25.803 58.722 43.936 1.00 13.19 1396 ILE D CA 1
ATOM 3091 C C . ILE D 1 42 ? -24.348 58.323 43.698 1.00 10.75 1396 ILE D C 1
ATOM 3092 O O . ILE D 1 42 ? -23.435 58.905 44.277 1.00 13.66 1396 ILE D O 1
ATOM 3097 N N . ILE D 1 43 ? -24.143 57.344 42.824 1.00 10.68 1397 ILE D N 1
ATOM 3098 C CA . ILE D 1 43 ? -22.822 56.752 42.585 1.00 10.13 1397 ILE D CA 1
ATOM 3099 C C . ILE D 1 43 ? -22.335 57.091 41.185 1.00 11.40 1397 ILE D C 1
ATOM 3100 O O . ILE D 1 43 ? -22.911 56.633 40.209 1.00 13.89 1397 ILE D O 1
ATOM 3105 N N . LYS D 1 44 ? -21.282 57.896 41.084 1.00 9.76 1398 LYS D N 1
ATOM 3106 C CA . LYS D 1 44 ? -20.786 58.351 39.787 1.00 10.70 1398 LYS D CA 1
ATOM 3107 C C . LYS D 1 44 ? -20.065 57.258 38.996 1.00 11.76 1398 LYS D C 1
ATOM 3108 O O . LYS D 1 44 ? -20.215 57.155 37.773 1.00 13.51 1398 LYS D O 1
ATOM 3114 N N . GLU D 1 45 ? -19.279 56.447 39.697 1.00 10.21 1399 GLU D N 1
ATOM 3115 C CA . GLU D 1 45 ? -18.429 55.460 39.043 1.00 10.42 1399 GLU D CA 1
ATOM 3116 C C . GLU D 1 45 ? -18.533 54.093 39.708 1.00 11.10 1399 GLU D C 1
ATOM 3117 O O . GLU D 1 45 ? -17.719 53.748 40.565 1.00 12.55 1399 GLU D O 1
ATOM 3123 N N . PRO D 1 46 ? -19.539 53.304 39.316 1.00 9.88 1400 PRO D N 1
ATOM 3124 C CA . PRO D 1 46 ? -19.708 51.978 39.917 1.00 10.93 1400 PRO D CA 1
ATOM 3125 C C . PRO D 1 46 ? -18.546 51.057 39.608 1.00 10.07 1400 PRO D C 1
ATOM 3126 O O . PRO D 1 46 ? -17.912 51.192 38.563 1.00 12.16 1400 PRO D O 1
ATOM 3130 N N . THR D 1 47 ? -18.274 50.128 40.515 1.00 9.19 1401 THR D N 1
ATOM 3131 C CA . THR D 1 47 ? -17.324 49.074 40.216 1.00 9.71 1401 THR D CA 1
ATOM 3132 C C . THR D 1 47 ? -17.667 47.843 41.052 1.00 11.13 1401 THR D C 1
ATOM 3133 O O . THR D 1 47 ? -18.548 47.878 41.910 1.00 13.45 1401 THR D O 1
ATOM 3137 N N . ASP D 1 48 ? -16.976 46.752 40.776 1.00 9.90 1402 ASP D N 1
ATOM 3138 C CA . ASP D 1 48 ? -17.301 45.457 41.334 1.00 9.09 1402 ASP D CA 1
ATOM 3139 C C . ASP D 1 48 ? -16.126 44.543 41.024 1.00 8.56 1402 ASP D C 1
ATOM 3140 O O . ASP D 1 48 ? -15.246 44.921 40.255 1.00 9.48 1402 ASP D O 1
ATOM 3145 N N . ILE D 1 49 ? -16.112 43.345 41.594 1.00 8.29 1403 ILE D N 1
ATOM 3146 C CA . ILE D 1 49 ? -14.955 42.465 41.447 1.00 8.76 1403 ILE D CA 1
ATOM 3147 C C . ILE D 1 49 ? -14.783 42.006 40.009 1.00 10.44 1403 ILE D C 1
ATOM 3148 O O . ILE D 1 49 ? -13.652 41.967 39.509 1.00 12.31 1403 ILE D O 1
ATOM 3153 N N . LEU D 1 50 ? -15.876 41.679 39.327 1.00 11.33 1404 LEU D N 1
ATOM 3154 C CA . LEU D 1 50 ? -15.769 41.236 37.936 1.00 11.89 1404 LEU D CA 1
ATOM 3155 C C . LEU D 1 50 ? -15.160 42.330 37.064 1.00 12.42 1404 LEU D C 1
ATOM 3156 O O . LEU D 1 50 ? -14.298 42.057 36.220 1.00 15.39 1404 LEU D O 1
ATOM 3161 N N . THR D 1 51 ? -15.614 43.563 37.268 1.00 11.12 1405 THR D N 1
ATOM 3162 C CA . THR D 1 51 ? -15.112 44.704 36.510 1.00 11.33 1405 THR D CA 1
ATOM 3163 C C . THR D 1 51 ? -13.609 44.874 36.717 1.00 13.89 1405 THR D C 1
ATOM 3164 O O . THR D 1 51 ? -12.852 45.046 35.758 1.00 14.34 1405 THR D O 1
ATOM 3168 N N . MET D 1 52 ? -13.175 44.795 37.967 1.00 10.97 1406 MET D N 1
ATOM 3169 C CA . MET D 1 52 ? -11.760 44.939 38.279 1.00 10.34 1406 MET D CA 1
ATOM 3170 C C . MET D 1 52 ? -10.934 43.788 37.728 1.00 12.54 1406 MET D C 1
ATOM 3171 O O . MET D 1 52 ? -9.811 43.993 37.285 1.00 13.58 1406 MET D O 1
ATOM 3176 N N . ARG D 1 53 ? -11.486 42.579 37.741 1.00 11.48 1407 ARG D N 1
ATOM 3177 C CA . ARG D 1 53 ? -10.759 41.439 37.191 1.00 12.68 1407 ARG D CA 1
ATOM 3178 C C . ARG D 1 53 ? -10.495 41.631 35.700 1.00 15.19 1407 ARG D C 1
ATOM 3179 O O . ARG D 1 53 ? -9.396 41.366 35.212 1.00 16.19 1407 ARG D O 1
ATOM 3187 N N . ARG D 1 54 ? -11.502 42.110 34.983 1.00 15.00 1408 ARG D N 1
ATOM 3188 C CA . ARG D 1 54 ? -11.370 42.325 33.549 1.00 15.40 1408 ARG D CA 1
ATOM 3189 C C . ARG D 1 54 ? -10.351 43.426 33.253 1.00 15.34 1408 ARG D C 1
ATOM 3190 O O . ARG D 1 54 ? -9.517 43.281 32.349 1.00 18.59 1408 ARG D O 1
ATOM 3198 N N . LYS D 1 55 ? -10.396 44.508 34.021 1.00 14.19 1409 LYS D N 1
ATOM 3199 C CA . LYS D 1 55 ? -9.426 45.585 33.855 1.00 14.30 1409 LYS D CA 1
ATOM 3200 C C . LYS D 1 55 ? -8.020 45.094 34.150 1.00 16.64 1409 LYS D C 1
ATOM 3201 O O . LYS D 1 55 ? -7.079 45.446 33.437 1.00 18.35 1409 LYS D O 1
ATOM 3207 N N . ALA D 1 56 ? -7.880 44.265 35.183 1.00 14.05 1410 ALA D N 1
ATOM 3208 C CA . ALA D 1 56 ? -6.564 43.766 35.573 1.00 14.69 1410 ALA D CA 1
ATOM 3209 C C . ALA D 1 56 ? -5.984 42.920 34.451 1.00 16.27 1410 ALA D C 1
ATOM 3210 O O . ALA D 1 56 ? -4.818 43.076 34.088 1.00 18.02 1410 ALA D O 1
ATOM 3212 N N . ARG D 1 57 ? -6.806 42.032 33.897 1.00 16.79 1411 ARG D N 1
ATOM 3213 C CA . ARG D 1 57 ? -6.383 41.166 32.801 1.00 19.17 1411 ARG D CA 1
ATOM 3214 C C . ARG D 1 57 ? -5.988 41.964 31.568 1.00 24.45 1411 ARG D C 1
ATOM 3215 O O . ARG D 1 57 ? -5.118 41.551 30.803 1.00 25.86 1411 ARG D O 1
ATOM 3223 N N A HIS D 1 58 ? -6.630 43.112 31.390 0.70 21.42 1412 HIS D N 1
ATOM 3224 N N B HIS D 1 58 ? -6.638 43.106 31.373 0.30 21.26 1412 HIS D N 1
ATOM 3225 C CA A HIS D 1 58 ? -6.399 43.958 30.226 0.70 22.66 1412 HIS D CA 1
ATOM 3226 C CA B HIS D 1 58 ? -6.375 43.942 30.207 0.30 22.81 1412 HIS D CA 1
ATOM 3227 C C A HIS D 1 58 ? -5.150 44.824 30.406 0.70 24.47 1412 HIS D C 1
ATOM 3228 C C B HIS D 1 58 ? -5.240 44.936 30.461 0.30 24.00 1412 HIS D C 1
ATOM 3229 O O A HIS D 1 58 ? -4.706 45.493 29.469 0.70 24.83 1412 HIS D O 1
ATOM 3230 O O B HIS D 1 58 ? -4.967 45.802 29.630 0.30 25.17 1412 HIS D O 1
ATOM 3243 N N . GLY D 1 59 ? -4.586 44.803 31.612 1.00 23.42 1413 GLY D N 1
ATOM 3244 C CA . GLY D 1 59 ? -3.407 45.594 31.925 1.00 23.70 1413 GLY D CA 1
ATOM 3245 C C . GLY D 1 59 ? -3.693 47.053 32.232 1.00 22.16 1413 GLY D C 1
ATOM 3246 O O . GLY D 1 59 ? -2.818 47.910 32.087 1.00 23.96 1413 GLY D O 1
ATOM 3247 N N . ASP D 1 60 ? -4.914 47.342 32.668 1.00 19.03 1414 ASP D N 1
ATOM 3248 C CA . ASP D 1 60 ? -5.314 48.727 32.897 1.00 19.32 1414 ASP D CA 1
ATOM 3249 C C . ASP D 1 60 ? -4.646 49.337 34.121 1.00 21.11 1414 ASP D C 1
ATOM 3250 O O . ASP D 1 60 ? -4.461 50.549 34.185 1.00 23.14 1414 ASP D O 1
ATOM 3255 N N . TYR D 1 61 ? -4.301 48.509 35.103 1.00 14.22 1415 TYR D N 1
ATOM 3256 C CA . TYR D 1 61 ? -3.694 49.036 36.322 1.00 15.32 1415 TYR D CA 1
ATOM 3257 C C . TYR D 1 61 ? -2.190 49.147 36.149 1.00 14.69 1415 TYR D C 1
ATOM 3258 O O . TYR D 1 61 ? -1.487 48.145 36.102 1.00 21.10 1415 TYR D O 1
ATOM 3267 N N . LYS D 1 62 ? -1.697 50.376 36.037 1.00 14.91 1416 LYS D N 1
ATOM 3268 C CA . LYS D 1 62 ? -0.278 50.582 35.770 1.00 14.27 1416 LYS D CA 1
ATOM 3269 C C . LYS D 1 62 ? 0.527 50.582 37.056 1.00 14.17 1416 LYS D C 1
ATOM 3270 O O . LYS D 1 62 ? 1.735 50.345 37.038 1.00 21.11 1416 LYS D O 1
ATOM 3276 N N . THR D 1 63 ? -0.145 50.859 38.165 1.00 14.45 1417 THR D N 1
ATOM 3277 C CA . THR D 1 63 ? 0.460 50.834 39.490 1.00 13.11 1417 THR D CA 1
ATOM 3278 C C . THR D 1 63 ? -0.457 50.135 40.483 1.00 12.22 1417 THR D C 1
ATOM 3279 O O . THR D 1 63 ? -1.674 50.017 40.275 1.00 11.96 1417 THR D O 1
ATOM 3283 N N . LYS D 1 64 ? 0.130 49.707 41.591 1.00 13.38 1418 LYS D N 1
ATOM 3284 C CA . LYS D 1 64 ? -0.628 49.240 42.742 1.00 11.97 1418 LYS D CA 1
ATOM 3285 C C . LYS D 1 64 ? -1.698 50.245 43.124 1.00 10.59 1418 LYS D C 1
ATOM 3286 O O . LYS D 1 64 ? -2.847 49.880 43.373 1.00 10.32 1418 LYS D O 1
ATOM 3292 N N . GLU D 1 65 ? -1.328 51.519 43.125 1.00 11.71 1419 GLU D N 1
ATOM 3293 C CA . GLU D 1 65 ? -2.243 52.559 43.569 1.00 11.60 1419 GLU D CA 1
ATOM 3294 C C . GLU D 1 65 ? -3.475 52.685 42.682 1.00 11.98 1419 GLU D C 1
ATOM 3295 O O . GLU D 1 65 ? -4.556 52.953 43.192 1.00 10.92 1419 GLU D O 1
ATOM 3301 N N . ASP D 1 66 ? -3.331 52.492 41.369 1.00 12.09 1420 ASP D N 1
ATOM 3302 C CA . ASP D 1 66 ? -4.502 52.509 40.478 1.00 11.96 1420 ASP D CA 1
ATOM 3303 C C . ASP D 1 66 ? -5.532 51.484 40.936 1.00 12.01 1420 ASP D C 1
ATOM 3304 O O . ASP D 1 66 ? -6.741 51.747 40.959 1.00 11.88 1420 ASP D O 1
ATOM 3309 N N . PHE D 1 67 ? -5.054 50.307 41.313 1.00 9.33 1421 PHE D N 1
ATOM 3310 C CA . PHE D 1 67 ? -5.952 49.263 41.788 1.00 8.60 1421 PHE D CA 1
ATOM 3311 C C . PHE D 1 67 ? -6.539 49.635 43.141 1.00 10.32 1421 PHE D C 1
ATOM 3312 O O . PHE D 1 67 ? -7.744 49.495 43.371 1.00 11.00 1421 PHE D O 1
ATOM 3320 N N . GLY D 1 68 ? -5.704 50.135 44.042 1.00 9.03 1422 GLY D N 1
ATOM 3321 C CA . GLY D 1 68 ? -6.180 50.498 45.363 1.00 9.04 1422 GLY D CA 1
ATOM 3322 C C . GLY D 1 68 ? -7.287 51.539 45.328 1.00 8.52 1422 GLY D C 1
ATOM 3323 O O . GLY D 1 68 ? -8.229 51.483 46.109 1.00 8.38 1422 GLY D O 1
ATOM 3324 N N . ILE D 1 69 ? -7.164 52.498 44.426 1.00 8.52 1423 ILE D N 1
ATOM 3325 C CA . ILE D 1 69 ? -8.175 53.528 44.276 1.00 8.04 1423 ILE D CA 1
ATOM 3326 C C . ILE D 1 69 ? -9.515 52.917 43.892 1.00 8.85 1423 ILE D C 1
ATOM 3327 O O . ILE D 1 69 ? -10.546 53.278 44.466 1.00 8.17 1423 ILE D O 1
ATOM 3332 N N . GLU D 1 70 ? -9.519 51.975 42.953 1.00 8.41 1424 GLU D N 1
ATOM 3333 C CA . GLU D 1 70 ? -10.783 51.377 42.536 1.00 8.43 1424 GLU D CA 1
ATOM 3334 C C . GLU D 1 70 ? -11.320 50.429 43.607 1.00 8.72 1424 GLU D C 1
ATOM 3335 O O . GLU D 1 70 ? -12.526 50.338 43.822 1.00 8.53 1424 GLU D O 1
ATOM 3341 N N . LEU D 1 71 ? -10.431 49.726 44.299 1.00 8.56 1425 LEU D N 1
ATOM 3342 C CA . LEU D 1 71 ? -10.844 48.844 45.366 1.00 8.97 1425 LEU D CA 1
ATOM 3343 C C . LEU D 1 71 ? -11.532 49.654 46.475 1.00 8.13 1425 LEU D C 1
ATOM 3344 O O . LEU D 1 71 ? -12.607 49.272 46.976 1.00 8.07 1425 LEU D O 1
ATOM 3349 N N A LYS D 1 72 ? -10.920 50.771 46.861 0.70 7.62 1426 LYS D N 1
ATOM 3350 N N B LYS D 1 72 ? -10.934 50.782 46.847 0.30 7.67 1426 LYS D N 1
ATOM 3351 C CA A LYS D 1 72 ? -11.533 51.680 47.832 0.70 6.76 1426 LYS D CA 1
ATOM 3352 C CA B LYS D 1 72 ? -11.539 51.668 47.839 0.30 7.29 1426 LYS D CA 1
ATOM 3353 C C A LYS D 1 72 ? -12.900 52.109 47.342 0.70 7.36 1426 LYS D C 1
ATOM 3354 C C B LYS D 1 72 ? -12.886 52.184 47.362 0.30 7.70 1426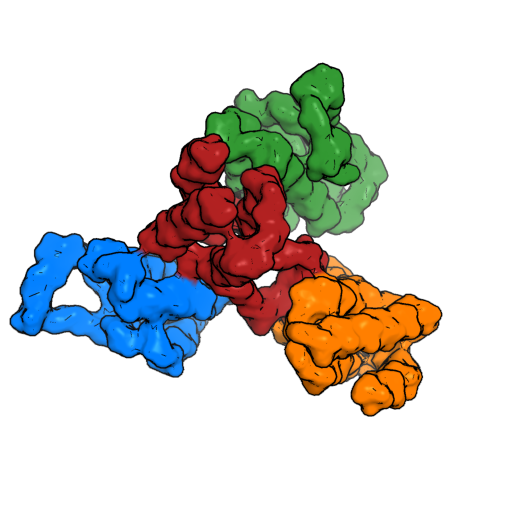 LYS D C 1
ATOM 3355 O O A LYS D 1 72 ? -13.874 52.072 48.095 0.70 9.70 1426 LYS D O 1
ATOM 3356 O O B LYS D 1 72 ? -13.831 52.294 48.146 0.30 9.76 1426 LYS D O 1
ATOM 3367 N N . ARG D 1 73 ? -12.977 52.503 46.076 1.00 6.62 1427 ARG D N 1
ATOM 3368 C CA . ARG D 1 73 ? -14.230 53.018 45.536 1.00 7.18 1427 ARG D CA 1
ATOM 3369 C C . ARG D 1 73 ? -15.345 51.985 45.597 1.00 8.42 1427 ARG D C 1
ATOM 3370 O O . ARG D 1 73 ? -16.492 52.325 45.869 1.00 7.67 1427 ARG D O 1
ATOM 3378 N N . MET D 1 74 ? -15.020 50.718 45.369 1.00 6.58 1428 MET D N 1
ATOM 3379 C CA . MET D 1 74 ? -16.032 49.678 45.483 1.00 5.72 1428 MET D CA 1
ATOM 3380 C C . MET D 1 74 ? -16.702 49.694 46.845 1.00 6.58 1428 MET D C 1
ATOM 3381 O O . MET D 1 74 ? -17.937 49.673 46.960 1.00 7.52 1428 MET D O 1
ATOM 3386 N N . PHE D 1 75 ? -15.887 49.763 47.889 1.00 5.18 1429 PHE D N 1
ATOM 3387 C CA . PHE D 1 75 ? -16.421 49.752 49.244 1.00 5.78 1429 PHE D CA 1
ATOM 3388 C C . PHE D 1 75 ? -17.055 51.086 49.619 1.00 7.85 1429 PHE D C 1
ATOM 3389 O O . PHE D 1 75 ? -18.092 51.113 50.292 1.00 6.89 1429 PHE D O 1
ATOM 3397 N N . ASP D 1 76 ? -16.449 52.190 49.190 1.00 7.60 1430 ASP D N 1
ATOM 3398 C CA . ASP D 1 76 ? -16.996 53.511 49.486 1.00 6.84 1430 ASP D CA 1
ATOM 3399 C C . ASP D 1 76 ? -18.353 53.717 48.805 1.00 8.76 1430 ASP D C 1
ATOM 3400 O O . ASP D 1 76 ? -19.272 54.291 49.401 1.00 7.86 1430 ASP D O 1
ATOM 3405 N N . ASN D 1 77 ? -18.486 53.268 47.562 1.00 7.01 1431 ASN D N 1
ATOM 3406 C CA . ASN D 1 77 ? -19.780 53.333 46.884 1.00 5.50 1431 ASN D CA 1
ATOM 3407 C C . ASN D 1 77 ? -20.852 52.598 47.678 1.00 8.41 1431 ASN D C 1
ATOM 3408 O O . ASN D 1 77 ? -21.962 53.087 47.855 1.00 8.07 1431 ASN D O 1
ATOM 3413 N N . CYS D 1 78 ? -20.498 51.414 48.167 1.00 7.75 1432 CYS D N 1
ATOM 3414 C CA . CYS D 1 78 ? -21.426 50.590 48.921 1.00 8.02 1432 CYS D CA 1
ATOM 3415 C C . CYS D 1 78 ? -21.879 51.298 50.195 1.00 7.02 1432 CYS D C 1
ATOM 3416 O O . CYS D 1 78 ? -23.067 51.289 50.538 1.00 9.01 1432 CYS D O 1
ATOM 3419 N N . ARG D 1 79 ? -20.941 51.920 50.900 1.00 6.71 1433 ARG D N 1
ATOM 3420 C CA . ARG D 1 79 ? -21.284 52.587 52.151 1.00 5.22 1433 ARG D CA 1
ATOM 3421 C C . ARG D 1 79 ? -22.009 53.914 51.970 1.00 7.51 1433 ARG D C 1
ATOM 3422 O O . ARG D 1 79 ? -22.623 54.420 52.919 1.00 10.69 1433 ARG D O 1
ATOM 3430 N N . LEU D 1 80 ? -21.932 54.494 50.775 1.00 8.10 1434 LEU D N 1
ATOM 3431 C CA . LEU D 1 80 ? -22.692 55.697 50.467 1.00 7.61 1434 LEU D CA 1
ATOM 3432 C C . LEU D 1 80 ? -24.115 55.335 50.054 1.00 9.24 1434 LEU D C 1
ATOM 3433 O O . LEU D 1 80 ? -25.083 55.961 50.504 1.00 11.66 1434 LEU D O 1
ATOM 3438 N N . TYR D 1 81 ? -24.269 54.304 49.232 1.00 8.34 1435 TYR D N 1
ATOM 3439 C CA . TYR D 1 81 ? -25.604 53.965 48.742 1.00 7.83 1435 TYR D CA 1
ATOM 3440 C C . TYR D 1 81 ? -26.462 53.282 49.804 1.00 10.58 1435 TYR D C 1
ATOM 3441 O O . TYR D 1 81 ? -27.676 53.495 49.860 1.00 11.28 1435 TYR D O 1
ATOM 3450 N N . ASN D 1 82 ? -25.832 52.468 50.645 1.00 7.00 1436 ASN D N 1
ATOM 3451 C CA . ASN D 1 82 ? -26.560 51.684 51.644 1.00 6.94 1436 ASN D CA 1
ATOM 3452 C C . ASN D 1 82 ? -26.381 52.236 53.057 1.00 7.96 1436 ASN D C 1
ATOM 3453 O O . ASN D 1 82 ? -25.286 52.664 53.436 1.00 9.56 1436 ASN D O 1
ATOM 3458 N N . ALA D 1 83 ? -27.448 52.202 53.847 1.00 8.99 1437 ALA D N 1
ATOM 3459 C CA . ALA D 1 83 ? -27.410 52.759 55.199 1.00 7.50 1437 ALA D CA 1
ATOM 3460 C C . ALA D 1 83 ? -26.489 51.981 56.142 1.00 8.20 1437 ALA D C 1
ATOM 3461 O O . ALA D 1 83 ? -26.288 50.794 55.951 1.00 7.89 1437 ALA D O 1
ATOM 3463 N N . PRO D 1 84 ? -25.946 52.648 57.183 1.00 8.67 1438 PRO D N 1
ATOM 3464 C CA . PRO D 1 84 ? -25.073 52.000 58.172 1.00 8.77 1438 PRO D CA 1
ATOM 3465 C C . PRO D 1 84 ? -25.702 50.785 58.845 1.00 8.86 1438 PRO D C 1
ATOM 3466 O O . PRO D 1 84 ? -24.986 49.901 59.324 1.00 10.64 1438 PRO D O 1
ATOM 3470 N N . THR D 1 85 ? -27.030 50.736 58.866 1.00 8.96 1439 THR D N 1
ATOM 3471 C CA . THR D 1 85 ? -27.750 49.685 59.567 1.00 11.57 1439 THR D CA 1
ATOM 3472 C C . THR D 1 85 ? -28.024 48.451 58.693 1.00 11.74 1439 THR D C 1
ATOM 3473 O O . THR D 1 85 ? -28.712 47.536 59.126 1.00 15.87 1439 THR D O 1
ATOM 3477 N N . THR D 1 86 ? -27.482 48.429 57.475 1.00 8.92 1440 THR D N 1
ATOM 3478 C CA . THR D 1 86 ? -27.693 47.308 56.547 1.00 11.37 1440 THR D CA 1
ATOM 3479 C C . THR D 1 86 ? -26.506 46.361 56.485 1.00 9.67 1440 THR D C 1
ATOM 3480 O O . THR D 1 86 ? -25.363 46.769 56.718 1.00 9.16 1440 THR D O 1
ATOM 3484 N N . ILE D 1 87 ? -26.758 45.111 56.106 1.00 9.21 1441 ILE D N 1
ATOM 3485 C CA . ILE D 1 87 ? -25.638 44.176 56.002 1.00 9.19 1441 ILE D CA 1
ATOM 3486 C C . ILE D 1 87 ? -24.706 44.577 54.850 1.00 9.87 1441 ILE D C 1
ATOM 3487 O O . ILE D 1 87 ? -23.526 44.259 54.892 1.00 10.92 1441 ILE D O 1
ATOM 3492 N N . TYR D 1 88 ? -25.201 45.307 53.852 1.00 7.82 1442 TYR D N 1
ATOM 3493 C CA . TYR D 1 88 ? -24.324 45.794 52.781 1.00 8.32 1442 TYR D CA 1
ATOM 3494 C C . TYR D 1 88 ? -23.193 46.641 53.347 1.00 8.39 1442 TYR D C 1
ATOM 3495 O O . TYR D 1 88 ? -22.029 46.427 53.047 1.00 8.39 1442 TYR D O 1
ATOM 3504 N N . PHE D 1 89 ? -23.559 47.609 54.173 1.00 6.80 1443 PHE D N 1
ATOM 3505 C CA . PHE D 1 89 ? -22.606 48.536 54.776 1.00 6.92 1443 PHE D CA 1
ATOM 3506 C C . PHE D 1 89 ? -21.662 47.749 55.681 1.00 7.52 1443 PHE D C 1
ATOM 3507 O O . PHE D 1 89 ? -20.436 47.924 55.625 1.00 7.41 1443 PHE D O 1
ATOM 3515 N N . LYS D 1 90 ? -22.217 46.857 56.497 1.00 7.95 1444 LYS D N 1
ATOM 3516 C CA . LYS D 1 90 ? -21.406 46.092 57.436 1.00 8.00 1444 LYS D CA 1
ATOM 3517 C C . LYS D 1 90 ? -20.421 45.179 56.716 1.00 11.09 1444 LYS D C 1
ATOM 3518 O O . LYS D 1 90 ? -19.249 45.108 57.103 1.00 9.93 1444 LYS D O 1
ATOM 3524 N N . TYR D 1 91 ? -20.862 44.503 55.661 1.00 9.11 1445 TYR D N 1
ATOM 3525 C CA . TYR D 1 91 ? -19.956 43.622 54.929 1.00 8.08 1445 TYR D CA 1
ATOM 3526 C C . TYR D 1 91 ? -18.871 44.414 54.194 1.00 9.75 1445 TYR D C 1
ATOM 3527 O O . TYR D 1 91 ? -17.753 43.927 54.063 1.00 9.07 1445 TYR D O 1
ATOM 3536 N N . ALA D 1 92 ? -19.179 45.611 53.694 1.00 7.78 1446 ALA D N 1
ATOM 3537 C CA . ALA D 1 92 ? -18.147 46.454 53.085 1.00 5.90 1446 ALA D CA 1
ATOM 3538 C C . ALA D 1 92 ? -17.012 46.693 54.070 1.00 6.95 1446 ALA D C 1
ATOM 3539 O O . ALA D 1 92 ? -15.840 46.562 53.742 1.00 8.22 1446 ALA D O 1
ATOM 3541 N N . ASN D 1 93 ? -17.368 47.013 55.300 1.00 7.29 1447 ASN D N 1
ATOM 3542 C CA . ASN D 1 93 ? -16.346 47.231 56.311 1.00 7.00 1447 ASN D CA 1
ATOM 3543 C C . ASN D 1 93 ? -15.603 45.963 56.677 1.00 8.96 1447 ASN D C 1
ATOM 3544 O O . ASN D 1 93 ? -14.374 45.974 56.789 1.00 9.17 1447 ASN D O 1
ATOM 3549 N N . GLU D 1 94 ? -16.320 44.861 56.842 1.00 9.26 1448 GLU D N 1
ATOM 3550 C CA . GLU D 1 94 ? -15.658 43.635 57.251 1.00 8.12 1448 GLU D CA 1
ATOM 3551 C C . GLU D 1 94 ? -14.726 43.140 56.155 1.00 8.40 1448 GLU D C 1
ATOM 3552 O O . GLU D 1 94 ? -13.578 42.771 56.427 1.00 9.05 1448 GLU D O 1
ATOM 3558 N N A LEU D 1 95 ? -15.197 43.170 54.914 0.50 8.91 1449 LEU D N 1
ATOM 3559 N N B LEU D 1 95 ? -15.211 43.138 54.917 0.50 8.71 1449 LEU D N 1
ATOM 3560 C CA A LEU D 1 95 ? -14.416 42.653 53.805 0.50 8.68 1449 LEU D CA 1
ATOM 3561 C CA B LEU D 1 95 ? -14.407 42.676 53.798 0.50 8.63 1449 LEU D CA 1
ATOM 3562 C C A LEU D 1 95 ? -13.250 43.571 53.415 0.50 8.65 1449 LEU D C 1
ATOM 3563 C C B LEU D 1 95 ? -13.214 43.575 53.526 0.50 8.52 1449 LEU D C 1
ATOM 3564 O O A LEU D 1 95 ? -12.183 43.085 53.037 0.50 8.62 1449 LEU D O 1
ATOM 3565 O O B LEU D 1 95 ? -12.105 43.081 53.321 0.50 8.16 1449 LEU D O 1
ATOM 3574 N N . GLN D 1 96 ? -13.434 44.887 53.508 1.00 7.31 1450 GLN D N 1
ATOM 3575 C CA . GLN D 1 96 ? -12.330 45.802 53.209 1.00 5.68 1450 GLN D CA 1
ATOM 3576 C C . GLN D 1 96 ? -11.241 45.663 54.259 1.00 8.53 1450 GLN D C 1
ATOM 3577 O O . GLN D 1 96 ? -10.048 45.677 53.948 1.00 8.38 1450 GLN D O 1
ATOM 3583 N N . THR D 1 97 ? -11.650 45.500 55.508 1.00 8.46 1451 THR D N 1
ATOM 3584 C CA . THR D 1 97 ? -10.687 45.346 56.587 1.00 7.84 1451 THR D CA 1
ATOM 3585 C C . THR D 1 97 ? -9.919 44.032 56.426 1.00 7.78 1451 THR D C 1
ATOM 3586 O O . THR D 1 97 ? -8.699 43.996 56.615 1.00 10.50 1451 THR D O 1
ATOM 3590 N N A LEU D 1 98 ? -10.627 42.963 56.062 0.70 8.56 1452 LEU D N 1
ATOM 3591 N N B LEU D 1 98 ? -10.627 42.967 56.060 0.30 8.69 1452 LEU D N 1
ATOM 3592 C CA A LEU D 1 98 ? -10.007 41.654 55.855 0.70 9.45 1452 LEU D CA 1
ATOM 3593 C CA B LEU D 1 98 ? -10.001 41.665 55.850 0.30 9.59 1452 LEU D CA 1
ATOM 3594 C C A LEU D 1 98 ? -8.967 41.671 54.725 0.70 9.14 1452 LEU D C 1
ATOM 3595 C C B LEU D 1 98 ? -8.953 41.703 54.737 0.30 9.65 1452 LEU D C 1
ATOM 3596 O O A LEU D 1 98 ? -7.871 41.113 54.862 0.70 11.41 1452 LEU D O 1
ATOM 3597 O O B LEU D 1 98 ? -7.838 41.201 54.901 0.30 11.09 1452 LEU D O 1
ATOM 3606 N N . ILE D 1 99 ? -9.314 42.305 53.609 1.00 10.23 1453 ILE D N 1
ATOM 3607 C CA . ILE D 1 99 ? -8.461 42.269 52.424 1.00 7.90 1453 ILE D CA 1
ATOM 3608 C C . ILE D 1 99 ? -7.304 43.269 52.465 1.00 10.06 1453 ILE D C 1
ATOM 3609 O O . ILE D 1 99 ? -6.322 43.114 51.731 1.00 10.53 1453 ILE D O 1
ATOM 3614 N N . TRP D 1 100 ? -7.385 44.279 53.324 1.00 9.79 1454 TRP D N 1
ATOM 3615 C CA . TRP D 1 100 ? -6.409 45.363 53.240 1.00 7.39 1454 TRP D CA 1
ATOM 3616 C C . TRP D 1 100 ? -4.945 44.929 53.416 1.00 8.66 1454 TRP D C 1
ATOM 3617 O O . TRP D 1 100 ? -4.098 45.386 52.652 1.00 9.05 1454 TRP D O 1
ATOM 3628 N N . PRO D 1 101 ? -4.637 44.037 54.375 1.00 9.39 1455 PRO D N 1
ATOM 3629 C CA . PRO D 1 101 ? -3.230 43.631 54.443 1.00 8.78 1455 PRO D CA 1
ATOM 3630 C C . PRO D 1 101 ? -2.733 42.936 53.172 1.00 9.61 1455 PRO D C 1
ATOM 3631 O O . PRO D 1 101 ? -1.556 43.060 52.851 1.00 11.80 1455 PRO D O 1
ATOM 3635 N N . LYS D 1 102 ? -3.599 42.205 52.478 1.00 9.98 1456 LYS D N 1
ATOM 3636 C CA . LYS D 1 102 ? -3.164 41.534 51.263 1.00 10.23 1456 LYS D CA 1
ATOM 3637 C C . LYS D 1 102 ? -2.936 42.555 50.163 1.00 9.71 1456 LYS D C 1
ATOM 3638 O O . LYS D 1 102 ? -1.981 42.438 49.389 1.00 10.66 1456 LYS D O 1
ATOM 3644 N N . TYR D 1 103 ? -3.809 43.551 50.082 1.00 8.92 1457 TYR D N 1
ATOM 3645 C CA . TYR D 1 103 ? -3.571 44.640 49.147 1.00 8.67 1457 TYR D CA 1
ATOM 3646 C C . TYR D 1 103 ? -2.257 45.368 49.480 1.00 9.85 1457 TYR D C 1
ATOM 3647 O O . TYR D 1 103 ? -1.427 45.623 48.589 1.00 11.28 1457 TYR D O 1
ATOM 3656 N N . GLU D 1 104 ? -2.056 45.715 50.751 1.00 9.72 1458 GLU D N 1
ATOM 3657 C CA . GLU D 1 104 ? -0.834 46.426 51.126 1.00 10.32 1458 GLU D CA 1
ATOM 3658 C C . GLU D 1 104 ? 0.447 45.641 50.846 1.00 11.28 1458 GLU D C 1
ATOM 3659 O O . GLU D 1 104 ? 1.514 46.235 50.649 1.00 14.04 1458 GLU D O 1
ATOM 3665 N N . ALA D 1 105 ? 0.343 44.316 50.803 1.00 10.21 1459 ALA D N 1
ATOM 3666 C CA . ALA D 1 105 ? 1.504 43.470 50.575 1.00 10.93 1459 ALA D CA 1
ATOM 3667 C C . ALA D 1 105 ? 1.990 43.541 49.139 1.00 13.97 1459 ALA D C 1
ATOM 3668 O O . ALA D 1 105 ? 3.122 43.149 48.851 1.00 17.85 1459 ALA D O 1
ATOM 3670 N N . ILE D 1 106 ? 1.145 44.017 48.232 1.00 14.49 1460 ILE D N 1
ATOM 3671 C CA . ILE D 1 106 ? 1.572 44.184 46.841 1.00 18.98 1460 ILE D CA 1
ATOM 3672 C C . ILE D 1 106 ? 2.759 45.145 46.756 1.00 25.25 1460 ILE D C 1
ATOM 3673 O O . ILE D 1 106 ? 2.825 46.154 47.464 1.00 24.13 1460 ILE D O 1
#